Protein AF-A0ABD3MPA1-F1 (afdb_monomer_lite)

Sequence (646 aa):
MKTLAVFLSLVLDAARCLAQDAATEAKEYFVPGYASWLGGLASWDGTPSNYSRYYPITYVVFGQAGQPIVRSIVGEDDDCPIPRRRGGGDGADFGMSDGAQIYVHATGDLVGNNALPYKFPVKVCSITVEVLSAFRTSLDEGDVVLSYAGQTFPVPRVKLDPKRFLLTGDTGLRSKPKDVGLGDCSDSPLPTVYGIPQCPVNFTEADLNVQSKINNHTNPNITGDYQGNDGWFFKDLADDAATREIDLIVYVGDYIYRQGPCPIDNGQGMNCSGINTPWIADAADVPHDVTVNFVPGVFGDNWYGWWADFFWPAMRLLQSAPIIPTRGNHEECGRGGYGYFFFLSPFPLCPYQGADCTAANIDNACDTYNPPYSVAFEHESFLIVDDNDINPLKGGTDSFTFIEGACPAPPPEGEFIVPVQQTRVDEPQAGIDVAYFSGVMSTLEAMSAERDTNFFVTHHPILAIACNDTEIIVEDWTLQQALHSNTLDRVSAIISGHQHWLQVLEFNDDALPAQLVVGHGGTKLIPNWVNQDSLTRIKLEVGQPELNIVATVKRGITMSQFGYGIMERNDGMDYDVTFYGLDETTRKVGVLDFSMTIPKGPRVPYPLDTNDSPSASDLPSGTSANNWKTLQTMLLAFRFVIGLFL

Secondary structure (DSSP, 8-state):
-HHHHHHHHHHHHHHHHHHHTTSSS--SS--TTSHHHHTT---TTS--S-GGGG-SEEEEEE-TTS-EEEEEEEETTSPPPEEEETT--TT-B--GGGTEEEEEE--S--SSSS--S----EEEEEEEEPTTSHHHHHHHHT-EEEEETTEEEEPPP--SS--EEEEE---S----GGGGTT----SSSPPEETTEE-------TTTT--TTTGGGS--TT-------GGG--HHHHHHHHTTS--SEEEE-S------SPPPEETTEE---TTS--S----TTS--TT-------SSSSSSHHHHIIIIIHHHHHHHHHS-EEE---GGGSTTTTHHHHHHHH-SS----SSSSS--HHHHTTSS-SSPPPEEEE-SSEEEEE---TT---GGG-GGG----TT-SPPPPSTT--B--EE---SSTTHHHHHHHHHHHHHHHHHHHGGG-SEEEEE-SS-SS-EEEETTEEEES-HHHHHT--TTTTTTEEEEEE-SSSSEEEEEEGGG-S-EEEEE--SSSPPPP----GGGGGGBEEEESSGGG-EEEEEEEEEEE---EEEEEEE-TTS-EEEEEEEEETTTTEEEEEEEEEEEPPS-SSPPP--TT-PPPTT-S-SSS-TTTHHHHHHHHHHHHHHHTT--

InterPro domains:
  IPR004843 Calcineurin-like, phosphoesterase domain [PF00149] (235-501)
  IPR029052 Metallo-dependent phosphatase-like [G3DSA:3.60.21.10] (164-589)
  IPR029052 Metallo-dependent phosphatase-like [SSF56300] (164-530)

Foldseek 3Di:
DVVVVVVVVVVVVVVVVVVVVVPPPDDDDDDPDPPVVLPDDQPPLNFRSPCQVVPFQWFWFQFQAQWIKTKTKHALPFDDWWKAFAPDDPPRTDDVQQQWDKFKPHFDCLDPPDDPLAHARIIMIITGGDCPGNVLVCLQVQGIWTHGPNDTHGHARAHLDFFKEWFAEQAFFADAALQQPNFPQPDPPADDQLNHRDRPDPDDLVNLPPPVPPPPPDPVGRDDDGADSLQFQLLLQLLVVLVVQGAEYEYFANQFNLQHDAHQDRSHRDPQPPFFDADDDDPVPDDPPDRDTGHGDCGFQYNNRNSVRPCVSNSSNSRHYHYHDEHALCCASSHNVLNCLNPHHSHPQDGPPDDPSHSVVVVPSGDRFDQWGWNDHPAEIEIYGHPNPDQWAPRPPVRFDDDAPLEDDADPPPAFAEADERDHPDPDVLVVLLVVLLVSLVVLQVVLVVHFEYEYRHAWFQADWADGRNTIHGTDLSNQQSHDLCSFQSYLEYRYEPQLWWKWFDWPLPLGHIYTYRNVSTYQHDDGNHDQNNQQRHWYQTHDNVSRRITGTPHMDIGRFHWIKMWGQDPLRKIKIWIWGADSVVSDIDTDPDIDIRGGGSSHDDPPDPDDDPDPPPDPPDDDPVPPVVVVVVVVVVVVVVVVPD

Structure (mmCIF, N/CA/C/O backbone):
data_AF-A0ABD3MPA1-F1
#
_entry.id   AF-A0ABD3MPA1-F1
#
loop_
_atom_site.group_PDB
_atom_site.id
_atom_site.type_symbol
_atom_site.label_atom_id
_atom_site.label_alt_id
_atom_site.label_comp_id
_atom_site.label_asym_id
_atom_site.label_entity_id
_atom_site.label_seq_id
_atom_site.pdbx_PDB_ins_code
_atom_site.Cartn_x
_atom_site.Cartn_y
_atom_site.Cartn_z
_atom_site.occupancy
_atom_site.B_iso_or_equiv
_atom_site.auth_seq_id
_atom_site.auth_comp_id
_atom_site.auth_asym_id
_atom_site.auth_atom_id
_atom_site.pdbx_PDB_model_num
ATOM 1 N N . MET A 1 1 ? 59.744 20.704 -10.030 1.00 48.41 1 MET A N 1
ATOM 2 C CA . MET A 1 1 ? 58.931 21.502 -10.982 1.00 48.41 1 MET A CA 1
ATOM 3 C C . MET A 1 1 ? 58.871 20.910 -12.393 1.00 48.41 1 MET A C 1
ATOM 5 O O . MET A 1 1 ? 57.786 20.907 -12.948 1.00 48.41 1 MET A O 1
ATOM 9 N N . LYS A 1 2 ? 59.946 20.344 -12.973 1.00 41.75 2 LYS A N 1
ATOM 10 C CA . LYS A 1 2 ? 59.876 19.735 -14.325 1.00 41.75 2 LYS A CA 1
ATOM 11 C C . LYS A 1 2 ? 59.109 18.399 -14.414 1.00 41.75 2 LYS A C 1
ATOM 13 O O . LYS A 1 2 ? 58.565 18.102 -15.464 1.00 41.75 2 LYS A O 1
ATOM 18 N N . THR A 1 3 ? 58.985 17.639 -13.326 1.00 43.62 3 THR A N 1
ATOM 19 C CA . THR A 1 3 ? 58.273 16.341 -13.316 1.00 43.62 3 THR A CA 1
ATOM 20 C C . THR A 1 3 ? 56.746 16.474 -13.222 1.00 43.62 3 THR A C 1
ATOM 22 O O . THR A 1 3 ? 56.025 15.611 -13.703 1.00 43.62 3 THR A O 1
ATOM 25 N N . LEU A 1 4 ? 56.241 17.582 -12.663 1.00 39.75 4 LEU A N 1
ATOM 26 C CA . LEU A 1 4 ? 54.800 17.839 -12.520 1.00 39.75 4 LEU A CA 1
ATOM 27 C C . LEU A 1 4 ? 54.164 18.316 -13.841 1.00 39.75 4 LEU A C 1
ATOM 29 O O . LEU A 1 4 ? 53.013 18.011 -14.122 1.00 39.75 4 LEU A O 1
ATOM 33 N N . ALA A 1 5 ? 54.938 19.005 -14.686 1.00 43.97 5 ALA A N 1
ATOM 34 C CA . ALA A 1 5 ? 54.481 19.483 -15.992 1.00 43.97 5 ALA A CA 1
ATOM 35 C C . ALA A 1 5 ? 54.315 18.350 -17.025 1.00 43.97 5 ALA A C 1
ATOM 37 O O . ALA A 1 5 ? 53.423 18.408 -17.864 1.00 43.97 5 ALA A O 1
ATOM 38 N N . VAL A 1 6 ? 55.136 17.297 -16.939 1.00 48.72 6 VAL A N 1
ATOM 39 C CA . VAL A 1 6 ? 55.055 16.135 -17.845 1.00 48.72 6 VAL A CA 1
ATOM 40 C C . VAL A 1 6 ? 53.846 15.256 -17.510 1.00 48.72 6 VAL A C 1
ATOM 42 O O . VAL A 1 6 ? 53.169 14.777 -18.414 1.00 48.72 6 VAL A O 1
ATOM 45 N N . PHE A 1 7 ? 53.516 15.110 -16.222 1.00 43.16 7 PHE A N 1
ATOM 46 C CA . PHE A 1 7 ? 52.344 14.348 -15.780 1.00 43.16 7 PHE A CA 1
ATOM 47 C C . PHE A 1 7 ? 51.026 15.035 -16.168 1.00 43.16 7 PHE A C 1
ATOM 49 O O . PHE A 1 7 ? 50.081 14.373 -16.582 1.00 43.16 7 PHE A O 1
ATOM 56 N N . LEU A 1 8 ? 50.983 16.371 -16.113 1.00 42.22 8 LEU A N 1
ATOM 57 C CA . LEU A 1 8 ? 49.803 17.139 -16.511 1.00 42.22 8 LEU A CA 1
ATOM 58 C C . LEU A 1 8 ? 49.571 17.095 -18.034 1.00 42.22 8 LEU A C 1
ATOM 60 O O . LEU A 1 8 ? 48.429 17.016 -18.472 1.00 42.22 8 LEU A O 1
ATOM 64 N N . SER A 1 9 ? 50.640 17.074 -18.840 1.00 42.03 9 SER A N 1
ATOM 65 C CA . SER A 1 9 ? 50.532 16.986 -20.305 1.00 42.03 9 SER A CA 1
ATOM 66 C C . SER A 1 9 ? 49.998 15.628 -20.778 1.00 42.03 9 SER A C 1
ATOM 68 O O . SER A 1 9 ? 49.179 15.584 -21.688 1.00 42.03 9 SER A O 1
ATOM 70 N N . LEU A 1 10 ? 50.403 14.527 -20.133 1.00 40.00 10 LEU A N 1
ATOM 71 C CA . LEU A 1 10 ? 49.940 13.173 -20.474 1.00 40.00 10 LEU A CA 1
ATOM 72 C C . LEU A 1 10 ? 48.462 12.939 -20.121 1.00 40.00 10 LEU A C 1
ATOM 74 O O . LEU A 1 10 ? 47.759 12.243 -20.848 1.00 40.00 10 LEU A O 1
ATOM 78 N N . VAL A 1 11 ? 47.973 13.550 -19.038 1.00 49.06 11 VAL A N 1
ATOM 79 C CA . VAL A 1 11 ? 46.555 13.474 -18.641 1.00 49.06 11 VAL A CA 1
ATOM 80 C C . VAL A 1 11 ? 45.668 14.299 -19.584 1.00 49.06 11 VAL A C 1
ATOM 82 O O . VAL A 1 11 ? 44.561 13.877 -19.915 1.00 49.06 11 VAL A O 1
ATOM 85 N N . LEU A 1 12 ? 46.164 15.439 -20.075 1.00 42.16 12 LEU A N 1
ATOM 86 C CA . LEU A 1 12 ? 45.443 16.285 -21.032 1.00 42.16 12 LEU A CA 1
ATOM 87 C C . LEU A 1 12 ? 45.367 15.680 -22.443 1.00 42.16 12 LEU A C 1
ATOM 89 O O . LEU A 1 12 ? 44.337 15.834 -23.100 1.00 42.16 12 LEU A O 1
ATOM 93 N N . ASP A 1 13 ? 46.395 14.959 -22.894 1.00 38.19 13 ASP A N 1
ATOM 94 C CA . ASP A 1 13 ? 46.364 14.280 -24.198 1.00 38.19 13 ASP A CA 1
ATOM 95 C C . ASP A 1 13 ? 45.495 13.006 -24.182 1.00 38.19 13 ASP A C 1
ATOM 97 O O . ASP A 1 13 ? 44.795 12.730 -25.158 1.00 38.19 13 ASP A O 1
ATOM 101 N N . ALA A 1 14 ? 45.430 12.283 -23.054 1.00 37.25 14 ALA A N 1
ATOM 102 C CA . ALA A 1 14 ? 44.507 11.154 -22.883 1.00 37.25 14 ALA A CA 1
ATOM 103 C C . ALA A 1 14 ? 43.030 11.600 -22.851 1.00 37.25 14 ALA A C 1
ATOM 105 O O . ALA A 1 14 ? 42.168 10.950 -23.443 1.00 37.25 14 ALA A O 1
ATOM 106 N N . ALA A 1 15 ? 42.740 12.749 -22.229 1.00 37.88 15 ALA A N 1
ATOM 107 C CA . ALA A 1 15 ? 41.400 13.339 -22.216 1.00 37.88 15 ALA A CA 1
ATOM 108 C C . ALA A 1 15 ? 40.960 13.858 -23.599 1.00 37.88 15 ALA A C 1
ATOM 110 O O . ALA A 1 15 ? 39.770 13.853 -23.910 1.00 37.88 15 ALA A O 1
ATOM 111 N N . ARG A 1 16 ? 41.908 14.273 -24.452 1.00 37.62 16 ARG A N 1
ATOM 112 C CA . ARG A 1 16 ? 41.622 14.722 -25.825 1.00 37.62 16 ARG A CA 1
ATOM 113 C C . ARG A 1 16 ? 41.341 13.573 -26.793 1.00 37.62 16 ARG A C 1
ATOM 115 O O . ARG A 1 16 ? 40.483 13.744 -27.653 1.00 37.62 16 ARG A O 1
ATOM 122 N N . CYS A 1 17 ? 41.977 12.411 -26.625 1.00 29.75 17 CYS A N 1
ATOM 123 C CA . CYS A 1 17 ? 41.654 11.225 -27.431 1.00 29.75 17 CYS A CA 1
ATOM 124 C C . CYS A 1 17 ? 40.278 10.635 -27.077 1.00 29.75 17 CYS A C 1
ATOM 126 O O . CYS A 1 17 ? 39.522 10.292 -27.978 1.00 29.75 17 CYS A O 1
ATOM 128 N N . LEU A 1 18 ? 39.894 10.606 -25.793 1.00 35.44 18 LEU A N 1
ATOM 129 C CA . LEU A 1 18 ? 38.573 10.107 -25.370 1.00 35.44 18 LEU A CA 1
ATOM 130 C C . LEU A 1 18 ? 37.401 10.990 -25.835 1.00 35.44 18 LEU A C 1
ATOM 132 O O . LEU A 1 18 ? 36.280 10.509 -25.962 1.00 35.44 18 LEU A O 1
ATOM 136 N N . ALA A 1 19 ? 37.652 12.274 -26.103 1.00 34.12 19 ALA A N 1
ATOM 137 C CA . ALA A 1 19 ? 36.631 13.210 -26.567 1.00 34.12 19 ALA A CA 1
ATOM 138 C C . ALA A 1 19 ? 36.440 13.211 -28.096 1.00 34.12 19 ALA A C 1
ATOM 140 O O . ALA A 1 19 ? 35.401 13.666 -28.569 1.00 34.12 19 ALA A O 1
ATOM 141 N N . GLN A 1 20 ? 37.421 12.732 -28.873 1.00 30.22 20 GLN A N 1
ATOM 142 C CA . GLN A 1 20 ? 37.351 12.750 -30.340 1.00 30.22 20 GLN A CA 1
ATOM 143 C C . GLN A 1 20 ? 36.682 11.507 -30.943 1.00 30.22 20 GLN A C 1
ATOM 145 O O . GLN A 1 20 ? 36.028 11.644 -31.974 1.00 30.22 20 GLN A O 1
ATOM 150 N N . ASP A 1 21 ? 36.725 10.346 -30.281 1.00 29.19 21 ASP A N 1
ATOM 151 C CA . ASP A 1 21 ? 36.051 9.132 -30.781 1.00 29.19 21 ASP A CA 1
ATOM 152 C C . ASP A 1 21 ? 34.528 9.117 -30.530 1.00 29.19 21 ASP A C 1
ATOM 154 O O . ASP A 1 21 ? 33.799 8.381 -31.187 1.00 29.19 21 ASP A O 1
ATOM 158 N N . ALA A 1 22 ? 34.007 9.981 -29.650 1.00 31.86 22 ALA A N 1
ATOM 159 C CA . ALA A 1 22 ? 32.572 10.058 -29.344 1.00 31.86 22 ALA A CA 1
ATOM 160 C C . ALA A 1 22 ? 31.749 10.916 -30.330 1.00 31.86 22 ALA A C 1
ATOM 162 O O . ALA A 1 22 ? 30.534 11.028 -30.178 1.00 31.86 22 ALA A O 1
ATOM 163 N N . ALA A 1 23 ? 32.382 11.561 -31.317 1.00 31.61 23 ALA A N 1
ATOM 164 C CA . ALA A 1 23 ? 31.743 12.629 -32.092 1.00 31.61 23 ALA A CA 1
ATOM 165 C C . ALA A 1 23 ? 31.429 12.302 -33.564 1.00 31.61 23 ALA A C 1
ATOM 167 O O . ALA A 1 23 ? 30.878 13.168 -34.246 1.00 31.61 23 ALA A O 1
ATOM 168 N N . THR A 1 24 ? 31.751 11.109 -34.082 1.00 27.53 24 THR A N 1
ATOM 169 C CA . THR A 1 24 ? 31.823 10.936 -35.551 1.00 27.53 24 THR A CA 1
ATOM 170 C C . THR A 1 24 ? 30.895 9.914 -36.212 1.00 27.53 24 THR A C 1
ATOM 172 O O . THR A 1 24 ? 31.011 9.761 -37.422 1.00 27.53 24 THR A O 1
ATOM 175 N N . GLU A 1 25 ? 29.916 9.306 -35.527 1.00 30.80 25 GLU A N 1
ATOM 176 C CA . GLU A 1 25 ? 28.933 8.410 -36.192 1.00 30.80 25 GLU A CA 1
ATOM 177 C C . GLU A 1 25 ? 27.466 8.551 -35.721 1.00 30.80 25 GLU A C 1
ATOM 179 O O . GLU A 1 25 ? 26.704 7.593 -35.723 1.00 30.80 25 GLU A O 1
ATOM 184 N N . ALA A 1 26 ? 27.013 9.762 -35.386 1.00 27.94 26 ALA A N 1
ATOM 185 C CA . ALA A 1 26 ? 25.580 10.046 -35.210 1.00 27.94 26 ALA A CA 1
ATOM 186 C C . ALA A 1 26 ? 25.154 11.233 -36.083 1.00 27.94 26 ALA A C 1
ATOM 188 O O . ALA A 1 26 ? 24.978 12.361 -35.621 1.00 27.94 26 ALA A O 1
ATOM 189 N N . LYS A 1 27 ? 25.033 10.985 -37.387 1.00 26.34 27 LYS A N 1
ATOM 190 C CA . LYS A 1 27 ? 24.375 11.892 -38.330 1.00 26.34 27 LYS A CA 1
ATOM 191 C C . LYS A 1 27 ? 23.466 11.083 -39.239 1.00 26.34 27 LYS A C 1
ATOM 193 O O . LYS A 1 27 ? 23.940 10.491 -40.195 1.00 26.34 27 LYS A O 1
ATOM 198 N N . GLU A 1 28 ? 22.173 11.097 -38.947 1.00 26.47 28 GLU A N 1
ATOM 199 C CA . GLU A 1 28 ? 21.179 11.834 -39.738 1.00 26.47 28 GLU A CA 1
ATOM 200 C C . GLU A 1 28 ? 19.801 11.693 -39.062 1.00 26.47 28 GLU A C 1
ATOM 202 O O . GLU A 1 28 ? 19.417 10.605 -38.656 1.00 26.47 28 GLU A O 1
ATOM 207 N N . TYR A 1 29 ? 19.097 12.825 -38.915 1.00 27.20 29 TYR A N 1
ATOM 208 C CA . TYR A 1 29 ? 17.819 13.042 -38.202 1.00 27.20 29 TYR A CA 1
ATOM 209 C C . TYR A 1 29 ? 17.845 13.147 -36.665 1.00 27.20 29 TYR A C 1
ATOM 211 O O . TYR A 1 29 ? 17.029 12.544 -35.986 1.00 27.20 29 TYR A O 1
ATOM 219 N N . PHE A 1 30 ? 18.692 14.011 -36.097 1.00 26.55 30 PHE A N 1
ATOM 220 C CA . PHE A 1 30 ? 18.467 14.539 -34.741 1.00 26.55 30 PHE A CA 1
ATOM 221 C C . PHE A 1 30 ? 18.834 16.025 -34.678 1.00 26.55 30 PHE A C 1
ATOM 223 O O . PHE A 1 30 ? 19.896 16.429 -35.153 1.00 26.55 30 PHE A O 1
ATOM 230 N N . VAL A 1 31 ? 17.943 16.850 -34.118 1.00 28.27 31 VAL A N 1
ATOM 231 C CA . VAL A 1 31 ? 18.141 18.299 -33.944 1.00 28.27 31 VAL A CA 1
ATOM 232 C C . VAL A 1 31 ? 19.174 18.526 -32.822 1.00 28.27 31 VAL A C 1
ATOM 234 O O . VAL A 1 31 ? 18.901 18.199 -31.664 1.00 28.27 31 VAL A O 1
ATOM 237 N N . PRO A 1 32 ? 20.374 19.062 -33.116 1.00 27.36 32 PRO A N 1
ATOM 238 C CA . PRO A 1 32 ? 21.472 19.129 -32.159 1.00 27.36 32 PRO A CA 1
ATOM 239 C C . PRO A 1 32 ? 21.333 20.376 -31.277 1.00 27.36 32 PRO A C 1
ATOM 241 O O . PRO A 1 32 ? 21.702 21.480 -31.667 1.00 27.36 32 PRO A O 1
ATOM 244 N N . GLY A 1 33 ? 20.785 20.195 -30.076 1.00 26.25 33 GLY A N 1
ATOM 245 C CA . GLY A 1 33 ? 20.705 21.255 -29.063 1.00 26.25 33 GLY A CA 1
ATOM 246 C C . GLY A 1 33 ? 20.201 20.807 -27.688 1.00 26.25 33 GLY A C 1
ATOM 247 O O . GLY A 1 33 ? 20.551 21.422 -26.688 1.00 26.25 33 GLY A O 1
ATOM 248 N N . TYR A 1 34 ? 19.438 19.712 -27.610 1.00 31.36 34 TYR A N 1
ATOM 249 C CA . TYR A 1 34 ? 18.802 19.272 -26.358 1.00 31.36 34 TYR A CA 1
ATOM 250 C C . TYR A 1 34 ? 19.698 18.408 -25.450 1.00 31.36 34 TYR A C 1
ATOM 252 O O . TYR A 1 34 ? 19.637 18.516 -24.228 1.00 31.36 34 TYR A O 1
ATOM 260 N N . ALA A 1 35 ? 20.573 17.573 -26.018 1.00 29.61 35 ALA A N 1
ATOM 261 C CA . ALA A 1 35 ? 21.328 16.584 -25.239 1.00 29.61 35 ALA A CA 1
ATOM 262 C C . ALA A 1 35 ? 22.505 17.174 -24.433 1.00 29.61 35 ALA A C 1
ATOM 264 O O . ALA A 1 35 ? 22.871 16.638 -23.388 1.00 29.61 35 ALA A O 1
ATOM 265 N N . SER A 1 36 ? 23.093 18.294 -24.867 1.00 30.83 36 SER A N 1
ATOM 266 C CA . SER A 1 36 ? 24.275 18.871 -24.205 1.00 30.83 36 SER A CA 1
ATOM 267 C C . SER A 1 36 ? 23.965 19.620 -22.905 1.00 30.83 36 SER A C 1
ATOM 269 O O . SER A 1 36 ? 24.892 19.926 -22.162 1.00 30.83 36 SER A O 1
ATOM 271 N N . TRP A 1 37 ? 22.693 19.913 -22.615 1.00 31.69 37 TRP A N 1
ATOM 272 C CA . TRP A 1 37 ? 22.294 20.636 -21.400 1.00 31.69 37 TRP A CA 1
ATOM 273 C C . TRP A 1 37 ? 21.848 19.705 -20.256 1.00 31.69 37 TRP A C 1
ATOM 275 O O . TRP A 1 37 ? 21.993 20.052 -19.089 1.00 31.69 37 TRP A O 1
ATOM 285 N N . LEU A 1 38 ? 21.405 18.481 -20.573 1.00 32.72 38 LEU A N 1
ATOM 286 C CA . LEU A 1 38 ? 21.017 17.458 -19.587 1.00 32.72 38 LEU A CA 1
ATOM 287 C C . LEU A 1 38 ? 22.211 16.670 -19.013 1.00 32.72 38 LEU A C 1
ATOM 289 O O . LEU A 1 38 ? 22.109 16.071 -17.948 1.00 32.72 38 LEU A O 1
ATOM 293 N N . GLY A 1 39 ? 23.361 16.668 -19.692 1.00 28.41 39 GLY A N 1
ATOM 294 C CA . GLY A 1 39 ? 24.489 15.785 -19.368 1.00 28.41 39 GLY A CA 1
ATOM 295 C C . GLY A 1 39 ? 25.327 16.140 -18.129 1.00 28.41 39 GLY A C 1
ATOM 296 O O . GLY A 1 39 ? 26.290 15.427 -17.857 1.00 28.41 39 GLY A O 1
ATOM 297 N N . GLY A 1 40 ? 25.019 17.219 -17.398 1.00 31.98 40 GLY A N 1
ATOM 298 C CA . GLY A 1 40 ? 25.929 17.780 -16.384 1.00 31.98 40 GLY A CA 1
ATOM 299 C C . GLY A 1 40 ? 25.380 18.010 -14.973 1.00 31.98 40 GLY A C 1
ATOM 300 O O . GLY A 1 40 ? 26.153 18.431 -14.116 1.00 31.98 40 GLY A O 1
ATOM 301 N N . LEU A 1 41 ? 24.094 17.774 -14.698 1.00 32.78 41 LEU A N 1
ATOM 302 C CA . LEU A 1 41 ? 23.461 18.208 -13.445 1.00 32.78 41 LEU A CA 1
ATOM 303 C C . LEU A 1 41 ? 22.630 17.077 -12.824 1.00 32.78 41 LEU A C 1
ATOM 305 O O . LEU A 1 41 ? 21.749 16.516 -13.478 1.00 32.78 41 LEU A O 1
ATOM 309 N N . ALA A 1 42 ? 22.896 16.762 -11.551 1.00 34.50 42 ALA A N 1
ATOM 310 C CA . ALA A 1 42 ? 21.871 16.195 -10.675 1.00 34.50 42 ALA A CA 1
ATOM 311 C C . ALA A 1 42 ? 20.639 17.115 -10.740 1.00 34.50 42 ALA A C 1
ATOM 313 O O . ALA A 1 42 ? 20.809 18.337 -10.810 1.00 34.50 42 ALA A O 1
ATOM 314 N N . SER A 1 43 ? 19.421 16.567 -10.782 1.00 46.56 43 SER A N 1
ATOM 315 C CA . SER A 1 43 ? 18.234 17.420 -10.709 1.00 46.56 43 SER A CA 1
ATOM 316 C C . SER A 1 43 ? 18.185 18.139 -9.360 1.00 46.56 43 SER A C 1
ATOM 318 O O . SER A 1 43 ? 18.896 17.798 -8.413 1.00 46.56 43 SER A O 1
ATOM 320 N N . TRP A 1 44 ? 17.357 19.177 -9.293 1.00 40.59 44 TRP A N 1
ATOM 321 C CA . TRP A 1 44 ? 17.170 20.063 -8.141 1.00 40.59 44 TRP A CA 1
ATOM 322 C C . TRP A 1 44 ? 16.859 19.347 -6.805 1.00 40.59 44 TRP A C 1
ATOM 324 O O . TRP A 1 44 ? 17.046 19.917 -5.735 1.00 40.59 44 TRP A O 1
ATOM 334 N N . ASP A 1 45 ? 16.440 18.085 -6.860 1.00 47.44 45 ASP A N 1
ATOM 335 C CA . ASP A 1 45 ? 16.100 17.208 -5.736 1.00 47.44 45 ASP A CA 1
ATOM 336 C C . ASP A 1 45 ? 17.123 16.085 -5.476 1.00 47.44 45 ASP A C 1
ATOM 338 O O . ASP A 1 45 ? 16.867 15.179 -4.689 1.00 47.44 45 ASP A O 1
ATOM 342 N N . GLY A 1 46 ? 18.282 16.111 -6.140 1.00 52.38 46 GLY A N 1
ATOM 343 C CA . GLY A 1 46 ? 19.294 15.058 -6.029 1.00 52.38 46 GLY A CA 1
ATOM 344 C C . GLY A 1 46 ? 18.969 13.782 -6.815 1.00 52.38 46 GLY A C 1
ATOM 345 O O . GLY A 1 46 ? 19.765 12.838 -6.795 1.00 52.38 46 GLY A O 1
ATOM 346 N N . THR A 1 47 ? 17.851 13.748 -7.546 1.00 56.12 47 THR A N 1
ATOM 347 C CA . THR A 1 47 ? 17.520 12.655 -8.463 1.00 56.12 47 THR A CA 1
ATOM 348 C C . THR A 1 47 ? 18.465 12.678 -9.687 1.00 56.12 47 THR A C 1
ATOM 350 O O . THR A 1 47 ? 18.867 13.732 -10.192 1.00 56.12 47 THR A O 1
ATOM 353 N N . PRO A 1 48 ? 18.923 11.525 -10.199 1.00 61.69 48 PRO A N 1
ATOM 354 C CA . PRO A 1 48 ? 19.699 11.492 -11.430 1.00 61.69 48 PRO A CA 1
ATOM 355 C C . PRO A 1 48 ? 18.824 11.864 -12.631 1.00 61.69 48 PRO A C 1
ATOM 357 O O . PRO A 1 48 ? 17.837 11.195 -12.917 1.00 61.69 48 PRO A O 1
ATOM 360 N N . SER A 1 49 ? 19.225 12.885 -13.387 1.00 63.66 49 SER A N 1
ATOM 361 C CA . SER A 1 49 ? 18.568 13.272 -14.646 1.00 63.66 49 SER A CA 1
ATOM 362 C C . SER A 1 49 ? 18.800 12.260 -15.778 1.00 63.66 49 SER A C 1
ATOM 364 O O . SER A 1 49 ? 18.004 12.166 -16.710 1.00 63.66 49 SER A O 1
ATOM 366 N N . ASN A 1 50 ? 19.880 11.478 -15.690 1.00 71.44 50 ASN A N 1
ATOM 367 C CA . ASN A 1 50 ? 20.241 10.439 -16.650 1.00 71.44 50 ASN A CA 1
ATOM 368 C C . ASN A 1 50 ? 19.711 9.064 -16.206 1.00 71.44 50 ASN A C 1
ATOM 370 O O . ASN A 1 50 ? 20.484 8.185 -15.812 1.00 71.44 50 ASN A O 1
ATOM 374 N N . TYR A 1 51 ? 18.388 8.898 -16.244 1.00 79.50 51 TYR A N 1
ATOM 375 C CA . TYR A 1 51 ? 17.712 7.649 -15.877 1.00 79.50 51 TYR A CA 1
ATOM 376 C C . TYR A 1 51 ? 18.136 6.451 -16.743 1.00 79.50 51 TYR A C 1
ATOM 378 O O . TYR A 1 51 ? 18.099 5.321 -16.264 1.00 79.50 51 TYR A O 1
ATOM 386 N N . SER A 1 52 ? 18.620 6.662 -17.976 1.00 81.88 52 SER A N 1
ATOM 387 C CA . SER A 1 52 ? 18.980 5.556 -18.877 1.00 81.88 52 SER A CA 1
ATOM 388 C C . SER A 1 52 ? 20.187 4.745 -18.410 1.00 81.88 52 SER A C 1
ATOM 390 O O . SER A 1 52 ? 20.341 3.588 -18.788 1.00 81.88 52 SER A O 1
ATOM 392 N N . ARG A 1 53 ? 21.004 5.296 -17.502 1.00 86.44 53 ARG A N 1
ATOM 393 C CA . ARG A 1 53 ? 22.071 4.546 -16.816 1.00 86.44 53 ARG A CA 1
ATOM 394 C C . ARG A 1 53 ? 21.555 3.457 -15.876 1.00 86.44 53 ARG A C 1
ATOM 396 O O . ARG A 1 53 ? 22.347 2.618 -15.459 1.00 86.44 53 ARG A O 1
ATOM 403 N N . TYR A 1 54 ? 20.277 3.506 -15.513 1.00 89.94 54 TYR A N 1
ATOM 404 C CA . TYR A 1 54 ? 19.638 2.553 -14.608 1.00 89.94 54 TYR A CA 1
ATOM 405 C C . TYR A 1 54 ? 18.800 1.511 -15.351 1.00 89.94 54 TYR A C 1
ATOM 407 O O . TYR A 1 54 ? 18.212 0.650 -14.704 1.00 89.94 54 TYR A O 1
ATOM 415 N N . TYR A 1 55 ? 18.749 1.561 -16.687 1.00 92.06 55 TYR A N 1
ATOM 416 C CA . TYR A 1 55 ? 18.071 0.532 -17.463 1.00 92.06 55 TYR A CA 1
ATOM 417 C C . TYR A 1 55 ? 18.867 -0.783 -17.484 1.00 92.06 55 TYR A C 1
ATOM 419 O O . TYR A 1 55 ? 20.095 -0.756 -17.613 1.00 92.06 55 TYR A O 1
ATOM 427 N N . PRO A 1 56 ? 18.177 -1.934 -17.380 1.00 94.38 56 PRO A N 1
ATOM 428 C CA . PRO A 1 56 ? 16.743 -2.074 -17.156 1.00 94.38 56 PRO A CA 1
ATOM 429 C C . PRO A 1 56 ? 16.384 -1.877 -15.671 1.00 94.38 56 PRO A C 1
ATOM 431 O O . PRO A 1 56 ? 17.020 -2.449 -14.784 1.00 94.38 56 PRO A O 1
ATOM 434 N N . ILE A 1 57 ? 15.304 -1.145 -15.390 1.00 95.12 57 ILE A N 1
ATOM 435 C CA . ILE A 1 57 ? 14.754 -1.046 -14.028 1.00 95.12 57 ILE A CA 1
ATOM 436 C C . ILE A 1 57 ? 13.832 -2.240 -13.819 1.00 95.12 57 ILE A C 1
ATOM 438 O O . ILE A 1 57 ? 12.749 -2.282 -14.396 1.00 95.12 57 ILE A O 1
ATOM 442 N N . THR A 1 58 ? 14.281 -3.218 -13.033 1.00 95.25 58 THR A N 1
ATOM 443 C CA . THR A 1 58 ? 13.605 -4.512 -12.855 1.00 95.25 58 THR A CA 1
ATOM 444 C C . THR A 1 58 ? 12.832 -4.561 -11.540 1.00 95.25 58 THR A C 1
ATOM 446 O O . THR A 1 58 ? 13.377 -4.198 -10.501 1.00 95.25 58 THR A O 1
ATOM 449 N N . TYR A 1 59 ? 11.585 -5.026 -11.586 1.00 97.44 59 TYR A N 1
ATOM 450 C CA . TYR A 1 59 ? 10.691 -5.178 -10.432 1.00 97.44 59 TYR A CA 1
ATOM 451 C C . TYR A 1 59 ? 9.637 -6.257 -10.721 1.00 97.44 59 TYR A C 1
ATOM 453 O O . TYR A 1 59 ? 9.511 -6.724 -11.854 1.00 97.44 59 TYR A O 1
ATOM 461 N N . VAL A 1 60 ? 8.891 -6.697 -9.707 1.00 97.31 60 VAL A N 1
ATOM 462 C CA . VAL A 1 60 ? 7.840 -7.716 -9.871 1.00 97.31 60 VAL A CA 1
ATOM 463 C C . VAL A 1 60 ? 6.547 -7.225 -9.246 1.00 97.31 60 VAL A C 1
ATOM 465 O O . VAL A 1 60 ? 6.536 -6.892 -8.068 1.00 97.31 60 VAL A O 1
ATOM 468 N N . VAL A 1 61 ? 5.466 -7.228 -10.019 1.00 96.06 61 VAL A N 1
ATOM 469 C CA . VAL A 1 61 ? 4.115 -6.861 -9.572 1.00 96.06 61 VAL A CA 1
ATOM 470 C C . VAL A 1 61 ? 3.268 -8.123 -9.448 1.00 96.06 61 VAL A C 1
ATOM 472 O O . VAL A 1 61 ? 3.321 -8.977 -10.331 1.00 96.06 61 VAL A O 1
ATOM 475 N N . PHE A 1 62 ? 2.473 -8.261 -8.391 1.00 95.00 62 PHE A N 1
ATOM 476 C CA . PHE A 1 62 ? 1.431 -9.287 -8.345 1.00 95.00 62 PHE A CA 1
ATOM 477 C C . PHE A 1 62 ? 0.203 -8.850 -9.141 1.00 95.00 62 PHE A C 1
ATOM 479 O O . PHE A 1 62 ? -0.311 -7.753 -8.955 1.00 95.00 62 PHE A O 1
ATOM 486 N N . GLY A 1 63 ? -0.243 -9.715 -10.048 1.00 90.38 63 GLY A N 1
ATOM 487 C CA . GLY A 1 63 ? -1.395 -9.476 -10.902 1.00 90.38 63 GLY A CA 1
ATOM 488 C C . GLY A 1 63 ? -2.728 -9.893 -10.281 1.00 90.38 63 GLY A C 1
ATOM 489 O O . GLY A 1 63 ? -2.775 -10.542 -9.239 1.00 90.38 63 GLY A O 1
ATOM 490 N N . GLN A 1 64 ? -3.815 -9.580 -10.987 1.00 87.69 64 GLN A N 1
ATOM 491 C CA . GLN A 1 64 ? -5.202 -9.787 -10.542 1.00 87.69 64 GLN A CA 1
ATOM 492 C C . GLN A 1 64 ? -5.589 -11.238 -10.181 1.00 87.69 64 GLN A C 1
ATOM 494 O O . GLN A 1 64 ? -6.587 -11.457 -9.508 1.00 87.69 64 GLN A O 1
ATOM 499 N N . ALA A 1 65 ? -4.843 -12.246 -10.638 1.00 85.31 65 ALA A N 1
ATOM 500 C CA . ALA A 1 65 ? -5.077 -13.653 -10.297 1.00 85.31 65 ALA A CA 1
ATOM 501 C C . ALA A 1 65 ? -3.988 -14.204 -9.352 1.00 85.31 65 ALA A C 1
ATOM 503 O O . ALA A 1 65 ? -3.730 -15.407 -9.330 1.00 85.31 65 ALA A O 1
ATOM 504 N N . GLY A 1 66 ? -3.296 -13.325 -8.617 1.00 88.75 66 GLY A N 1
ATOM 505 C CA . GLY A 1 66 ? -2.218 -13.684 -7.693 1.00 88.75 66 GLY A CA 1
ATOM 506 C C . GLY A 1 66 ? -0.924 -14.148 -8.372 1.00 88.75 66 GLY A C 1
ATOM 507 O O . GLY A 1 66 ? -0.015 -14.646 -7.709 1.00 88.75 66 GLY A O 1
ATOM 508 N N . GLN A 1 67 ? -0.811 -14.002 -9.693 1.00 90.19 67 GLN A N 1
ATOM 509 C CA . GLN A 1 67 ? 0.371 -14.385 -10.460 1.00 90.19 67 GLN A CA 1
ATOM 510 C C . GLN A 1 67 ? 1.434 -13.279 -10.448 1.00 90.19 67 GLN A C 1
ATOM 512 O O . GLN A 1 67 ? 1.087 -12.108 -10.608 1.00 90.19 67 GLN A O 1
ATOM 517 N N . PRO A 1 68 ? 2.733 -13.602 -10.328 1.00 93.25 68 PRO A N 1
ATOM 518 C CA . PRO A 1 68 ? 3.768 -12.593 -10.472 1.00 93.25 68 PRO A CA 1
ATOM 519 C C . PRO A 1 68 ? 3.902 -12.149 -11.934 1.00 93.25 68 PRO A C 1
ATOM 521 O O . PRO A 1 68 ? 3.791 -12.943 -12.871 1.00 93.25 68 PRO A O 1
ATOM 524 N N . ILE A 1 69 ? 4.175 -10.864 -12.123 1.00 91.69 69 ILE A N 1
ATOM 525 C CA . ILE A 1 69 ? 4.457 -10.221 -13.402 1.00 91.69 69 ILE A CA 1
ATOM 526 C C . ILE A 1 69 ? 5.842 -9.593 -13.276 1.00 91.69 69 ILE A C 1
ATOM 528 O O . ILE A 1 69 ? 6.017 -8.580 -12.598 1.00 91.69 69 ILE A O 1
ATOM 532 N N . VAL A 1 70 ? 6.844 -10.211 -13.902 1.00 93.94 70 VAL A N 1
ATOM 533 C CA . VAL A 1 70 ? 8.204 -9.657 -13.927 1.00 93.94 70 VAL A CA 1
ATOM 534 C C . VAL A 1 70 ? 8.216 -8.495 -14.907 1.00 93.94 70 VAL A C 1
ATOM 536 O O . VAL A 1 70 ? 7.900 -8.692 -16.077 1.00 93.94 70 VAL A O 1
ATOM 539 N N . ARG A 1 71 ? 8.574 -7.299 -14.443 1.00 92.75 71 ARG A N 1
ATOM 540 C CA . ARG A 1 71 ? 8.621 -6.083 -15.253 1.00 92.75 71 ARG A CA 1
ATOM 541 C C . ARG A 1 71 ? 10.032 -5.537 -15.366 1.00 92.75 71 ARG A C 1
ATOM 543 O O . ARG A 1 71 ? 10.825 -5.603 -14.426 1.00 92.75 71 ARG A O 1
ATOM 550 N N . SER A 1 72 ? 10.318 -4.945 -16.517 1.00 93.44 72 SER A N 1
ATOM 551 C CA . SER A 1 72 ? 11.521 -4.155 -16.740 1.00 93.44 72 SER A CA 1
ATOM 552 C C . SER A 1 72 ? 11.210 -2.897 -17.538 1.00 93.44 72 SER A C 1
ATOM 554 O O . SER A 1 72 ? 10.647 -3.000 -18.629 1.00 93.44 72 SER A O 1
ATOM 556 N N . ILE A 1 73 ? 11.621 -1.733 -17.033 1.00 92.69 73 ILE A N 1
ATOM 557 C CA . ILE A 1 73 ? 11.593 -0.476 -17.792 1.00 92.69 73 ILE A CA 1
ATOM 558 C C . ILE A 1 73 ? 12.924 -0.312 -18.528 1.00 92.69 73 ILE A C 1
ATOM 560 O O . ILE A 1 73 ? 13.986 -0.370 -17.900 1.00 92.69 73 ILE A O 1
ATOM 564 N N . VAL A 1 74 ? 12.855 -0.095 -19.839 1.00 90.38 74 VAL A N 1
ATOM 565 C CA . VAL A 1 74 ? 13.997 0.133 -20.740 1.00 90.38 74 VAL A CA 1
ATOM 566 C C . VAL A 1 74 ? 13.756 1.365 -21.612 1.00 90.38 74 VAL A C 1
ATOM 568 O O . VAL A 1 74 ? 12.668 1.948 -21.583 1.00 90.38 74 VAL A O 1
ATOM 571 N N . GLY A 1 75 ? 14.759 1.784 -22.387 1.00 84.62 75 GLY A N 1
ATOM 572 C CA . GLY A 1 75 ? 14.562 2.835 -23.377 1.00 84.62 75 GLY A CA 1
ATOM 573 C C . GLY A 1 75 ? 13.518 2.431 -24.420 1.00 84.62 75 GLY A C 1
ATOM 574 O O . GLY A 1 75 ? 13.312 1.250 -24.703 1.00 84.62 75 GLY A O 1
ATOM 575 N N . GLU A 1 76 ? 12.837 3.422 -24.985 1.00 79.69 76 GLU A N 1
ATOM 576 C CA . GLU A 1 76 ? 11.782 3.235 -25.991 1.00 79.69 76 GLU A CA 1
ATOM 577 C C . GLU A 1 76 ? 12.236 2.339 -27.162 1.00 79.69 76 GLU A C 1
ATOM 579 O O . GLU A 1 76 ? 11.541 1.383 -27.525 1.00 79.69 76 GLU A O 1
ATOM 584 N N . ASP A 1 77 ? 13.460 2.554 -27.648 1.00 81.00 77 ASP A N 1
ATOM 585 C CA . ASP A 1 77 ? 14.061 1.819 -28.767 1.00 81.00 77 ASP A CA 1
ATOM 586 C C . ASP A 1 77 ? 14.813 0.535 -28.354 1.00 81.00 77 ASP A C 1
ATOM 588 O O . ASP A 1 77 ? 15.229 -0.236 -29.216 1.00 81.00 77 ASP A O 1
ATOM 592 N N . ASP A 1 78 ? 14.985 0.268 -27.055 1.00 84.31 78 ASP A N 1
ATOM 593 C CA . ASP A 1 78 ? 15.837 -0.828 -26.567 1.00 84.31 78 ASP A CA 1
ATOM 594 C C . ASP A 1 78 ? 15.117 -2.184 -26.611 1.00 84.31 78 ASP A C 1
ATOM 596 O O . ASP A 1 78 ? 13.947 -2.274 -26.257 1.00 84.31 78 ASP A O 1
ATOM 600 N N . ASP A 1 79 ? 15.781 -3.281 -26.977 1.00 86.31 79 ASP A N 1
ATOM 601 C CA . ASP A 1 79 ? 15.146 -4.606 -26.932 1.00 86.31 79 ASP A CA 1
ATOM 602 C C . ASP A 1 79 ? 14.729 -5.007 -25.508 1.00 86.31 79 ASP A C 1
ATOM 604 O O . ASP A 1 79 ? 15.406 -4.705 -24.519 1.00 86.31 79 ASP A O 1
ATOM 608 N N . CYS A 1 80 ? 13.616 -5.741 -25.399 1.00 87.56 80 CYS A N 1
ATOM 609 C CA . CYS A 1 80 ? 13.178 -6.255 -24.107 1.00 87.56 80 CYS A CA 1
ATOM 610 C C . CYS A 1 80 ? 14.204 -7.236 -23.517 1.00 87.56 80 CYS A C 1
ATOM 612 O O . CYS A 1 80 ? 14.689 -8.114 -24.238 1.00 87.56 80 CYS A O 1
ATOM 614 N N . PRO A 1 81 ? 14.507 -7.143 -22.208 1.00 91.44 81 PRO A N 1
ATOM 615 C CA . PRO A 1 81 ? 15.423 -8.069 -21.562 1.00 91.44 81 PRO A CA 1
ATOM 616 C C . PRO A 1 81 ? 14.965 -9.529 -21.662 1.00 91.44 81 PRO A C 1
ATOM 618 O O . PRO A 1 81 ? 13.782 -9.838 -21.518 1.00 91.44 81 PRO A O 1
ATOM 621 N N . ILE A 1 82 ? 15.922 -10.439 -21.855 1.00 89.75 82 ILE A N 1
ATOM 622 C CA . ILE A 1 82 ? 15.657 -11.876 -22.005 1.00 89.75 82 ILE A CA 1
ATOM 623 C C . ILE A 1 82 ? 15.774 -12.564 -20.635 1.00 89.75 82 ILE A C 1
ATOM 625 O O . ILE A 1 82 ? 16.830 -12.458 -20.004 1.00 89.75 82 ILE A O 1
ATOM 629 N N . PRO A 1 83 ? 14.750 -13.293 -20.156 1.00 90.62 83 PRO A N 1
ATOM 630 C CA . PRO A 1 83 ? 14.829 -14.042 -18.906 1.00 90.62 83 PRO A CA 1
ATOM 631 C C . PRO A 1 83 ? 15.787 -15.235 -19.024 1.00 90.62 83 PRO A C 1
ATOM 633 O O . PRO A 1 83 ? 15.700 -16.032 -19.958 1.00 90.62 83 PRO A O 1
ATOM 636 N N . ARG A 1 84 ? 16.682 -15.401 -18.043 1.00 89.81 84 ARG A N 1
ATOM 637 C CA . ARG A 1 84 ? 17.674 -16.489 -17.988 1.00 89.81 84 ARG A CA 1
ATOM 638 C C . ARG A 1 84 ? 17.805 -17.080 -16.595 1.00 89.81 84 ARG A C 1
ATOM 640 O O . ARG A 1 84 ? 17.579 -16.394 -15.596 1.00 89.81 84 ARG A O 1
ATOM 647 N N . ARG A 1 85 ? 18.270 -18.329 -16.526 1.00 88.00 85 ARG A N 1
ATOM 648 C CA . ARG A 1 85 ? 18.782 -18.905 -15.274 1.00 88.00 85 ARG A CA 1
ATOM 649 C C . ARG A 1 85 ? 20.133 -18.288 -14.912 1.00 88.00 85 ARG A C 1
ATOM 651 O O . ARG A 1 85 ? 21.036 -18.184 -15.744 1.00 88.00 85 ARG A O 1
ATOM 658 N N . ARG A 1 86 ? 20.293 -17.907 -13.648 1.00 84.81 86 ARG A N 1
ATOM 659 C CA . ARG A 1 86 ? 21.512 -17.324 -13.088 1.00 84.81 86 ARG A CA 1
ATOM 660 C C . ARG A 1 86 ? 22.689 -18.284 -13.266 1.00 84.81 86 ARG A C 1
ATOM 662 O O . ARG A 1 86 ? 22.610 -19.455 -12.917 1.00 84.81 86 ARG A O 1
ATOM 669 N N . GLY A 1 87 ? 23.797 -17.776 -13.809 1.00 77.62 87 GLY A N 1
ATOM 670 C CA . GLY A 1 87 ? 25.010 -18.569 -14.051 1.00 77.62 87 GLY A CA 1
ATOM 671 C C . GLY A 1 87 ? 24.917 -19.558 -15.222 1.00 77.62 87 GLY A C 1
ATOM 672 O O . GLY A 1 87 ? 25.876 -20.290 -15.462 1.00 77.62 87 GLY A O 1
ATOM 673 N N . GLY A 1 88 ? 23.801 -19.581 -15.956 1.00 71.00 88 GLY A N 1
ATOM 674 C CA . GLY A 1 88 ? 23.658 -20.361 -17.181 1.00 71.00 88 GLY A CA 1
ATOM 675 C C . GLY A 1 88 ? 24.384 -19.723 -18.373 1.00 71.00 88 GLY A C 1
ATOM 676 O O . GLY A 1 88 ? 24.477 -18.501 -18.469 1.00 71.00 88 GLY A O 1
ATOM 677 N N . GLY A 1 89 ? 24.916 -20.560 -19.269 1.00 66.94 89 GLY A N 1
ATOM 678 C CA . GLY A 1 89 ? 25.467 -20.130 -20.561 1.00 66.94 89 GLY A CA 1
ATOM 679 C C . GLY A 1 89 ? 24.398 -20.035 -21.655 1.00 66.94 89 GLY A C 1
ATOM 680 O O . GLY A 1 89 ? 23.200 -20.046 -21.370 1.00 66.94 89 GLY A O 1
ATOM 681 N N . ASP A 1 90 ? 24.833 -19.995 -22.915 1.00 57.19 90 ASP A N 1
ATOM 682 C CA . ASP A 1 90 ? 23.937 -20.011 -24.077 1.00 57.19 90 ASP A CA 1
ATOM 683 C C . ASP A 1 90 ? 23.016 -21.251 -24.035 1.00 57.19 90 ASP A C 1
ATOM 685 O O . ASP A 1 90 ? 23.492 -22.386 -23.955 1.00 57.19 90 ASP A O 1
ATOM 689 N N . GLY A 1 91 ? 21.694 -21.034 -24.054 1.00 61.06 91 GLY A N 1
ATOM 690 C CA . GLY A 1 91 ? 20.676 -22.089 -23.912 1.00 61.06 91 GLY A CA 1
ATOM 691 C C . GLY A 1 91 ? 20.047 -22.219 -22.517 1.00 61.06 91 GLY A C 1
ATOM 692 O O . GLY A 1 91 ? 19.236 -23.117 -22.308 1.00 61.06 91 GLY A O 1
ATOM 693 N N . ALA A 1 92 ? 20.389 -21.335 -21.573 1.00 74.38 92 ALA A N 1
ATOM 694 C CA . ALA A 1 92 ? 19.731 -21.214 -20.265 1.00 74.38 92 ALA A CA 1
ATOM 695 C C . ALA A 1 92 ? 18.568 -20.197 -20.244 1.00 74.38 92 ALA A C 1
ATOM 697 O O . ALA A 1 92 ? 18.091 -19.817 -19.167 1.00 74.38 92 ALA A O 1
ATOM 698 N N . ASP A 1 93 ? 18.161 -19.734 -21.425 1.00 79.88 93 ASP A N 1
ATOM 699 C CA . ASP A 1 93 ? 17.091 -18.763 -21.629 1.00 79.88 93 ASP A CA 1
ATOM 700 C C . ASP A 1 93 ? 15.744 -19.439 -21.372 1.00 79.88 93 ASP A C 1
ATOM 702 O O . ASP A 1 93 ? 15.512 -20.566 -21.812 1.00 79.88 93 ASP A O 1
ATOM 706 N N . PHE A 1 94 ? 14.856 -18.750 -20.660 1.00 77.50 94 PHE A N 1
ATOM 707 C CA . PHE A 1 94 ? 13.485 -19.215 -20.495 1.00 77.50 94 PHE A CA 1
ATOM 708 C C . PHE A 1 94 ? 12.684 -18.868 -21.750 1.00 77.50 94 PHE A C 1
ATOM 710 O O . PHE A 1 94 ? 12.625 -17.707 -22.157 1.00 77.50 94 PHE A O 1
ATOM 717 N N . GLY A 1 95 ? 12.073 -19.875 -22.369 1.00 71.00 95 GLY A N 1
ATOM 718 C CA . GLY A 1 95 ? 11.198 -19.709 -23.526 1.00 71.00 95 GLY A CA 1
ATOM 719 C C . GLY A 1 95 ? 9.714 -19.795 -23.168 1.00 71.00 95 GLY A C 1
ATOM 720 O O . GLY A 1 95 ? 9.328 -19.999 -22.017 1.00 71.00 95 GLY A O 1
ATOM 721 N N . MET A 1 96 ? 8.855 -19.731 -24.192 1.00 62.34 96 MET A N 1
ATOM 722 C CA . MET A 1 96 ? 7.400 -19.883 -24.021 1.00 62.34 96 MET A CA 1
ATOM 723 C C . MET A 1 96 ? 7.014 -21.205 -23.340 1.00 62.34 96 MET A C 1
ATOM 725 O O . MET A 1 96 ? 6.074 -21.231 -22.553 1.00 62.34 96 MET A O 1
ATOM 729 N N . SER A 1 97 ? 7.737 -22.295 -23.621 1.00 64.62 97 SER A N 1
ATOM 730 C CA . SER A 1 97 ? 7.508 -23.608 -23.001 1.00 64.62 97 SER A CA 1
ATOM 731 C C . SER A 1 97 ? 7.797 -23.634 -21.502 1.00 64.62 97 SER A C 1
ATOM 733 O O . SER A 1 97 ? 7.312 -24.523 -20.809 1.00 64.62 97 SER A O 1
ATOM 735 N N . ASP A 1 98 ? 8.575 -22.672 -21.004 1.00 63.94 98 ASP A N 1
ATOM 736 C CA . ASP A 1 98 ? 8.911 -22.544 -19.589 1.00 63.94 98 ASP A CA 1
ATOM 737 C C . ASP A 1 98 ? 7.933 -21.636 -18.832 1.00 63.94 98 ASP A C 1
ATOM 739 O O . ASP A 1 98 ? 8.166 -21.356 -17.657 1.00 63.94 98 ASP A O 1
ATOM 743 N N . GLY A 1 99 ? 6.860 -21.171 -19.489 1.00 64.75 99 GLY A N 1
ATOM 744 C CA . GLY A 1 99 ? 5.871 -20.243 -18.929 1.00 64.75 99 GLY A CA 1
ATOM 745 C C . GLY A 1 99 ? 6.333 -18.783 -18.893 1.00 64.75 99 GLY A C 1
ATOM 746 O O . GLY A 1 99 ? 5.710 -17.968 -18.218 1.00 64.75 99 GLY A O 1
ATOM 747 N N . ALA A 1 100 ? 7.422 -18.447 -19.597 1.00 60.88 100 ALA A N 1
ATOM 748 C CA . ALA A 1 100 ? 7.942 -17.088 -19.716 1.00 60.88 100 ALA A CA 1
ATOM 749 C C . ALA A 1 100 ? 7.532 -16.486 -21.069 1.00 60.88 100 ALA A C 1
ATOM 751 O O . ALA A 1 100 ? 8.241 -16.605 -22.070 1.00 60.88 100 ALA A O 1
ATOM 752 N N . GLN A 1 101 ? 6.356 -15.858 -21.116 1.00 69.31 101 GLN A N 1
ATOM 753 C CA . GLN A 1 101 ? 5.901 -15.115 -22.294 1.00 69.31 101 GLN A CA 1
ATOM 754 C C . GLN A 1 101 ? 6.161 -13.624 -22.089 1.00 69.31 101 GLN A C 1
ATOM 756 O O . GLN A 1 101 ? 5.618 -13.024 -21.164 1.00 69.31 101 GLN A O 1
ATOM 761 N N . ILE A 1 102 ? 7.013 -13.044 -22.940 1.00 66.06 102 ILE A N 1
ATOM 762 C CA . ILE A 1 102 ? 7.328 -11.615 -22.899 1.00 66.06 102 ILE A CA 1
ATOM 763 C C . ILE A 1 102 ? 6.240 -10.851 -23.653 1.00 66.06 102 ILE A C 1
ATOM 765 O O . ILE A 1 102 ? 6.084 -10.986 -24.868 1.00 66.06 102 ILE A O 1
ATOM 769 N N . TYR A 1 103 ? 5.526 -10.017 -22.915 1.00 68.12 103 TYR A N 1
ATOM 770 C CA . TYR A 1 103 ? 4.604 -9.016 -23.413 1.00 68.12 103 TYR A CA 1
ATOM 771 C C . TYR A 1 103 ? 5.287 -7.657 -23.383 1.00 68.12 103 TYR A C 1
ATOM 773 O O . TYR A 1 103 ? 5.983 -7.307 -22.432 1.00 68.12 103 TYR A O 1
ATOM 781 N N . VAL A 1 104 ? 5.085 -6.879 -24.437 1.00 57.88 104 VAL A N 1
ATOM 782 C CA . VAL A 1 104 ? 5.611 -5.521 -24.516 1.00 57.88 104 VAL A CA 1
ATOM 783 C C . VAL A 1 104 ? 4.463 -4.556 -24.286 1.00 57.88 104 VAL A C 1
ATOM 785 O O . VAL A 1 104 ? 3.456 -4.616 -24.993 1.00 57.88 104 VAL A O 1
ATOM 788 N N . HIS A 1 105 ? 4.632 -3.658 -23.325 1.00 63.88 105 HIS A N 1
ATOM 789 C CA . HIS A 1 105 ? 3.853 -2.435 -23.220 1.00 63.88 105 HIS A CA 1
ATOM 790 C C . HIS A 1 105 ? 4.711 -1.336 -23.848 1.00 63.88 105 HIS A C 1
ATOM 792 O O . HIS A 1 105 ? 5.645 -0.809 -23.238 1.00 63.88 105 HIS A O 1
ATOM 798 N N . ALA A 1 106 ? 4.480 -1.106 -25.139 1.00 52.72 106 ALA A N 1
ATOM 799 C CA . ALA A 1 106 ? 5.230 -0.120 -25.900 1.00 52.72 106 ALA A CA 1
ATOM 800 C C . ALA A 1 106 ? 4.830 1.297 -25.479 1.00 52.72 106 ALA A C 1
ATOM 802 O O . ALA A 1 106 ? 3.675 1.548 -25.132 1.00 52.72 106 ALA A O 1
ATOM 803 N N . THR A 1 107 ? 5.785 2.216 -25.568 1.00 52.94 107 THR A N 1
ATOM 804 C CA . THR A 1 107 ? 5.527 3.655 -25.546 1.00 52.94 107 THR A CA 1
ATOM 805 C C . THR A 1 107 ? 5.756 4.262 -26.909 1.00 52.94 107 THR A C 1
ATOM 807 O O . THR A 1 107 ? 6.545 3.729 -27.684 1.00 52.94 107 THR A O 1
ATOM 810 N N . GLY A 1 108 ? 5.057 5.368 -27.163 1.00 42.69 108 GLY A N 1
ATOM 811 C CA . GLY A 1 108 ? 5.126 6.120 -28.412 1.00 42.69 108 GLY A CA 1
ATOM 812 C C . GLY A 1 108 ? 3.920 5.845 -29.315 1.00 42.69 108 GLY A C 1
ATOM 813 O O . GLY A 1 108 ? 3.684 4.712 -29.719 1.00 42.69 108 GLY A O 1
ATOM 814 N N . ASP A 1 109 ? 3.139 6.891 -29.604 1.00 38.00 109 ASP A N 1
ATOM 815 C CA . ASP A 1 109 ? 2.127 6.959 -30.676 1.00 38.00 109 ASP A CA 1
ATOM 816 C C . ASP A 1 109 ? 1.114 5.801 -30.784 1.00 38.00 109 ASP A C 1
ATOM 818 O O . ASP A 1 109 ? 0.746 5.362 -31.873 1.00 38.00 109 ASP A O 1
ATOM 822 N N . LEU A 1 110 ? 0.564 5.343 -29.658 1.00 40.66 110 LEU A N 1
ATOM 823 C CA . LEU A 1 110 ? -0.565 4.403 -29.674 1.00 40.66 110 LEU A CA 1
ATOM 824 C C . LEU A 1 110 ? -1.894 5.024 -30.164 1.00 40.66 110 LEU A C 1
ATOM 826 O O . LEU A 1 110 ? -2.876 4.304 -30.349 1.00 40.66 110 LEU A O 1
ATOM 830 N N . VAL A 1 111 ? -1.915 6.331 -30.445 1.00 38.16 111 VAL A N 1
ATOM 831 C CA . VAL A 1 111 ? -3.054 7.036 -31.043 1.00 38.16 111 VAL A CA 1
ATOM 832 C C . VAL A 1 111 ? -2.614 7.663 -32.365 1.00 38.16 111 VAL A C 1
ATOM 834 O O . VAL A 1 111 ? -2.045 8.752 -32.424 1.00 38.16 111 VAL A O 1
ATOM 837 N N . GLY A 1 112 ? -2.878 6.956 -33.464 1.00 34.91 112 GLY A N 1
ATOM 838 C CA . GLY A 1 112 ? -2.885 7.569 -34.786 1.00 34.91 112 GLY A CA 1
ATOM 839 C C . GLY A 1 112 ? -3.983 8.632 -34.823 1.00 34.91 112 GLY A C 1
ATOM 840 O O . GLY A 1 112 ? -5.155 8.284 -34.923 1.00 34.91 112 GLY A O 1
ATOM 841 N N . ASN A 1 113 ? -3.564 9.899 -34.773 1.00 35.75 113 ASN A N 1
ATOM 842 C CA . ASN A 1 113 ? -4.345 11.132 -34.601 1.00 35.75 113 ASN A CA 1
ATOM 843 C C . ASN A 1 113 ? -4.683 11.461 -33.135 1.00 35.75 113 ASN A C 1
ATOM 845 O O . ASN A 1 113 ? -5.686 10.996 -32.613 1.00 35.75 113 ASN A O 1
ATOM 849 N N . ASN A 1 114 ? -3.893 12.373 -32.556 1.00 36.38 114 ASN A N 1
ATOM 850 C CA . ASN A 1 114 ? -4.050 13.036 -31.252 1.00 36.38 114 ASN A CA 1
ATOM 851 C C . ASN A 1 114 ? -3.444 12.299 -30.044 1.00 36.38 114 ASN A C 1
ATOM 853 O O . ASN A 1 114 ? -4.064 11.473 -29.391 1.00 36.38 114 ASN A O 1
ATOM 857 N N . ALA A 1 115 ? -2.192 12.688 -29.780 1.00 37.78 115 ALA A N 1
ATOM 858 C CA . ALA A 1 115 ? -1.432 12.630 -28.536 1.00 37.78 115 ALA A CA 1
ATOM 859 C C . ALA A 1 115 ? -2.196 12.175 -27.278 1.00 37.78 115 ALA A C 1
ATOM 861 O O . ALA A 1 115 ? -3.065 12.889 -26.779 1.00 37.78 115 ALA A O 1
ATOM 862 N N . LEU A 1 116 ? -1.732 11.086 -26.656 1.00 36.53 116 LEU A N 1
ATOM 863 C CA . LEU A 1 116 ? -1.809 11.005 -25.198 1.00 36.53 116 LEU A CA 1
ATOM 864 C C . LEU A 1 116 ? -1.107 12.264 -24.647 1.00 36.53 116 LEU A C 1
ATOM 866 O O . LEU A 1 116 ? 0.030 12.529 -25.052 1.00 36.53 116 LEU A O 1
ATOM 870 N N . PRO A 1 117 ? -1.710 13.046 -23.732 1.00 40.97 117 PRO A N 1
ATOM 871 C CA . PRO A 1 117 ? -1.027 14.204 -23.145 1.00 40.97 117 PRO A CA 1
ATOM 872 C C . PRO A 1 117 ? 0.194 13.792 -22.289 1.00 40.97 117 PRO A C 1
ATOM 874 O O . PRO A 1 117 ? 0.987 14.639 -21.874 1.00 40.97 117 PRO A O 1
ATOM 877 N N . TYR A 1 118 ? 0.373 12.486 -22.061 1.00 53.03 118 TYR A N 1
ATOM 878 C CA . TYR A 1 118 ? 1.383 11.864 -21.213 1.00 53.03 118 TYR A CA 1
ATOM 879 C C . TYR A 1 118 ? 2.530 11.285 -22.051 1.00 53.03 118 TYR A C 1
ATOM 881 O O . TYR A 1 118 ? 2.349 10.345 -22.828 1.00 53.03 118 TYR A O 1
ATOM 889 N N . LYS A 1 119 ? 3.743 11.824 -21.886 1.00 58.91 119 LYS A N 1
ATOM 890 C CA . LYS A 1 119 ? 4.948 11.290 -22.534 1.00 58.91 119 LYS A CA 1
ATOM 891 C C . LYS A 1 119 ? 5.702 10.377 -21.569 1.00 58.91 119 LYS A C 1
ATOM 893 O O . LYS A 1 119 ? 6.418 10.849 -20.684 1.00 58.91 119 LYS A O 1
ATOM 898 N N . PHE A 1 120 ? 5.593 9.071 -21.783 1.00 73.38 120 PHE A N 1
ATOM 899 C CA . PHE A 1 120 ? 6.464 8.066 -21.179 1.00 73.38 120 PHE A CA 1
ATOM 900 C C . PHE A 1 120 ? 7.458 7.605 -22.253 1.00 73.38 120 PHE A C 1
ATOM 902 O O . PHE A 1 120 ? 7.113 6.731 -23.020 1.00 73.38 120 PHE A O 1
ATOM 909 N N . PRO A 1 121 ? 8.656 8.190 -22.414 1.00 73.88 121 PRO A N 1
ATOM 910 C CA . PRO A 1 121 ? 9.606 7.781 -23.458 1.00 73.88 121 PRO A CA 1
ATOM 911 C C . PRO A 1 121 ? 10.379 6.512 -23.047 1.00 73.88 121 PRO A C 1
ATOM 913 O O . PRO A 1 121 ? 11.610 6.479 -23.090 1.00 73.88 121 PRO A O 1
ATOM 916 N N . VAL A 1 122 ? 9.669 5.508 -22.525 1.00 78.31 122 VAL A N 1
ATOM 917 C CA . VAL A 1 122 ? 10.239 4.305 -21.907 1.00 78.31 122 VAL A CA 1
ATOM 918 C C . VAL A 1 122 ? 9.351 3.103 -22.143 1.00 78.31 122 VAL A C 1
ATOM 920 O O . VAL A 1 122 ? 8.160 3.146 -21.889 1.00 78.31 122 VAL A O 1
ATOM 923 N N . LYS A 1 123 ? 9.920 1.972 -22.522 1.00 83.25 123 LYS A N 1
ATOM 924 C CA . LYS A 1 123 ? 9.148 0.752 -22.755 1.00 83.25 123 LYS A CA 1
ATOM 925 C C . LYS A 1 123 ? 9.090 -0.098 -21.490 1.00 83.25 123 LYS A C 1
ATOM 927 O O . LYS A 1 123 ? 10.114 -0.285 -20.832 1.00 83.25 123 LYS A O 1
ATOM 932 N N . VAL A 1 124 ? 7.919 -0.657 -21.175 1.00 85.94 124 VAL A N 1
ATOM 933 C CA . VAL A 1 124 ? 7.762 -1.639 -20.088 1.00 85.94 124 VAL A CA 1
ATOM 934 C C . VAL A 1 124 ? 7.614 -3.023 -20.703 1.00 85.94 124 VAL A C 1
ATOM 936 O O . VAL A 1 124 ? 6.632 -3.327 -21.376 1.00 85.94 124 VAL A O 1
ATOM 939 N N . CYS A 1 125 ? 8.591 -3.886 -20.463 1.00 86.69 125 CYS A N 1
ATOM 940 C CA . CYS A 1 125 ? 8.514 -5.296 -20.830 1.00 86.69 125 CYS A CA 1
ATOM 941 C C . CYS A 1 125 ? 8.000 -6.090 -19.631 1.00 86.69 125 CYS A C 1
ATOM 943 O O . CYS A 1 125 ? 8.531 -5.940 -18.532 1.00 86.69 125 CYS A O 1
ATOM 945 N N . SER A 1 126 ? 6.995 -6.932 -19.845 1.00 86.50 126 SER A N 1
ATOM 946 C CA . SER A 1 126 ? 6.337 -7.729 -18.812 1.00 86.50 126 SER A CA 1
ATOM 947 C C . SER A 1 126 ? 6.417 -9.212 -19.140 1.00 86.50 126 SER A C 1
ATOM 949 O O . SER A 1 126 ? 6.237 -9.614 -20.283 1.00 86.50 126 SER A O 1
ATOM 951 N N . ILE A 1 127 ? 6.611 -10.047 -18.127 1.00 86.19 127 ILE A N 1
ATOM 952 C CA . ILE A 1 127 ? 6.523 -11.502 -18.230 1.00 86.19 127 ILE A CA 1
ATOM 953 C C . ILE A 1 127 ? 5.489 -11.956 -17.215 1.00 86.19 127 ILE A C 1
ATOM 955 O O . ILE A 1 127 ? 5.758 -11.964 -16.012 1.00 86.19 127 ILE A O 1
ATOM 959 N N . THR A 1 128 ? 4.296 -12.306 -17.689 1.00 84.56 128 THR A N 1
ATOM 960 C CA . THR A 1 128 ? 3.272 -12.913 -16.834 1.00 84.56 128 THR A CA 1
ATOM 961 C C . THR A 1 128 ? 3.663 -14.355 -16.569 1.00 84.56 128 THR A C 1
ATOM 963 O O . THR A 1 128 ? 3.831 -15.140 -17.500 1.00 84.56 128 THR A O 1
ATOM 966 N N . VAL A 1 129 ? 3.830 -14.694 -15.296 1.00 84.06 129 VAL A N 1
ATOM 967 C CA . VAL A 1 129 ? 4.361 -15.990 -14.890 1.00 84.06 129 VAL A CA 1
ATOM 968 C C . VAL A 1 129 ? 3.224 -16.954 -14.614 1.00 84.06 129 VAL A C 1
ATOM 970 O O . VAL A 1 129 ? 2.432 -16.755 -13.694 1.00 84.06 129 VAL A O 1
ATOM 973 N N . GLU A 1 130 ? 3.169 -18.042 -15.373 1.00 80.81 130 GLU A N 1
ATOM 974 C CA . GLU A 1 130 ? 2.226 -19.120 -15.087 1.00 80.81 130 GLU A CA 1
ATOM 975 C C . GLU A 1 130 ? 2.553 -19.794 -13.745 1.00 80.81 130 GLU A C 1
ATOM 977 O O . GLU A 1 130 ? 3.708 -20.121 -13.459 1.00 80.81 130 GLU A O 1
ATOM 982 N N . VAL A 1 131 ? 1.523 -20.045 -12.931 1.00 74.38 131 VAL A N 1
ATOM 983 C CA . VAL A 1 131 ? 1.654 -20.567 -11.556 1.00 74.38 131 VAL A CA 1
ATOM 984 C C . VAL A 1 131 ? 2.399 -21.908 -11.497 1.00 74.38 131 VAL A C 1
ATOM 986 O O . VAL A 1 131 ? 3.162 -22.147 -10.566 1.00 74.38 131 VAL A O 1
ATOM 989 N N . LEU A 1 132 ? 2.216 -22.779 -12.493 1.00 77.81 132 LEU A N 1
ATOM 990 C CA . LEU A 1 132 ? 2.817 -24.119 -12.549 1.00 77.81 132 LEU A CA 1
ATOM 991 C C . LEU A 1 132 ? 3.902 -24.212 -13.628 1.00 77.81 132 LEU A C 1
ATOM 993 O O . LEU A 1 132 ? 3.872 -25.102 -14.476 1.00 77.81 132 LEU A O 1
ATOM 997 N N . SER A 1 133 ? 4.848 -23.275 -13.611 1.00 82.12 133 SER A N 1
ATOM 998 C CA . SER A 1 133 ? 5.914 -23.187 -14.608 1.00 82.12 133 SER A CA 1
ATOM 999 C C . SER A 1 133 ? 7.307 -23.368 -14.007 1.00 82.12 133 SER A C 1
ATOM 1001 O O . SER A 1 133 ? 7.550 -23.047 -12.843 1.00 82.12 133 SER A O 1
ATOM 1003 N N . ALA A 1 134 ? 8.256 -23.839 -14.823 1.00 81.50 134 ALA A N 1
ATOM 1004 C CA . ALA A 1 134 ? 9.663 -23.897 -14.425 1.00 81.50 134 ALA A CA 1
ATOM 1005 C C . ALA A 1 134 ? 10.207 -22.497 -14.089 1.00 81.50 134 ALA A C 1
ATOM 1007 O O . ALA A 1 134 ? 11.027 -22.354 -13.183 1.00 81.50 134 ALA A O 1
ATOM 1008 N N . PHE A 1 135 ? 9.706 -21.463 -14.776 1.00 85.44 135 PHE A N 1
ATOM 1009 C CA . PHE A 1 135 ? 10.027 -20.073 -14.474 1.00 85.44 135 PHE A CA 1
ATOM 1010 C C . PHE A 1 135 ? 9.563 -19.661 -13.068 1.00 85.44 135 PHE A C 1
ATOM 1012 O O . PHE A 1 135 ? 10.334 -19.053 -12.325 1.00 85.44 135 PHE A O 1
ATOM 1019 N N . ARG A 1 136 ? 8.350 -20.056 -12.648 1.00 90.81 136 ARG A N 1
ATOM 1020 C CA . ARG A 1 136 ? 7.838 -19.788 -11.292 1.00 90.81 136 ARG A CA 1
ATOM 1021 C C . ARG A 1 136 ? 8.695 -20.427 -10.203 1.00 90.81 136 ARG A C 1
ATOM 1023 O O . ARG A 1 136 ? 8.933 -19.773 -9.186 1.00 90.81 136 ARG A O 1
ATOM 1030 N N . THR A 1 137 ? 9.149 -21.666 -10.405 1.00 90.31 137 THR A N 1
ATOM 1031 C CA . THR A 1 137 ? 10.054 -22.355 -9.470 1.00 90.31 137 THR A CA 1
ATOM 1032 C C . THR A 1 137 ? 11.387 -21.621 -9.361 1.00 90.31 137 THR A C 1
ATOM 1034 O O . THR A 1 137 ? 11.817 -21.303 -8.259 1.00 90.31 137 THR A O 1
ATOM 1037 N N . SER A 1 138 ? 12.000 -21.239 -10.484 1.00 90.50 138 SER A N 1
ATOM 1038 C CA . SER A 1 138 ? 13.267 -20.499 -10.445 1.00 90.50 138 SER A CA 1
ATOM 1039 C C . SER A 1 138 ? 13.137 -19.094 -9.841 1.00 90.50 138 SER A C 1
ATOM 1041 O O . SER A 1 138 ? 14.092 -18.603 -9.238 1.00 90.50 138 SER A O 1
ATOM 1043 N N . LEU A 1 139 ? 11.973 -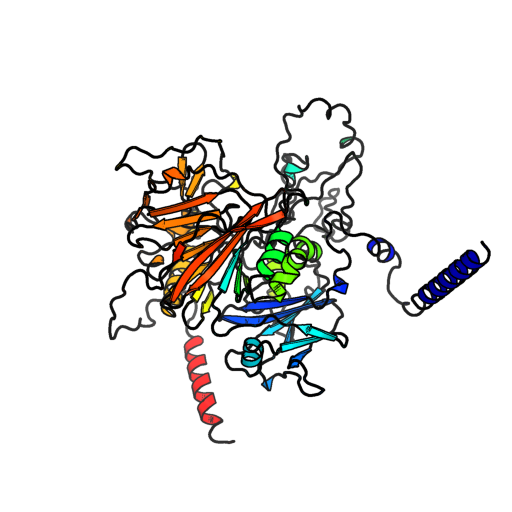18.437 -9.946 1.00 92.81 139 LEU A N 1
ATOM 1044 C CA . LEU A 1 139 ? 11.704 -17.186 -9.220 1.00 92.81 139 LEU A CA 1
ATOM 1045 C C . LEU A 1 139 ? 11.647 -17.394 -7.702 1.00 92.81 139 LEU A C 1
ATOM 1047 O O . LEU A 1 139 ? 12.123 -16.534 -6.962 1.00 92.81 139 LEU A O 1
ATOM 1051 N N . ASP A 1 140 ? 11.093 -18.519 -7.242 1.00 94.81 140 ASP A N 1
ATOM 1052 C CA . ASP A 1 140 ? 11.099 -18.899 -5.824 1.00 94.81 140 ASP A CA 1
ATOM 1053 C C . ASP A 1 140 ? 12.499 -19.262 -5.329 1.00 94.81 140 ASP A C 1
ATOM 1055 O O . ASP A 1 140 ? 12.833 -18.965 -4.191 1.00 94.81 140 ASP A O 1
ATOM 1059 N N . GLU A 1 141 ? 13.355 -19.837 -6.169 1.00 93.12 141 GLU A N 1
ATOM 1060 C CA . GLU A 1 141 ? 14.748 -20.149 -5.817 1.00 93.12 141 GLU A CA 1
ATOM 1061 C C . GLU A 1 141 ? 15.650 -18.898 -5.830 1.00 93.12 141 GLU A C 1
ATOM 1063 O O . GLU A 1 141 ? 16.695 -18.871 -5.180 1.00 93.12 141 GLU A O 1
ATOM 1068 N N . GLY A 1 142 ? 15.221 -17.821 -6.503 1.00 92.56 142 GLY A N 1
ATOM 1069 C CA . GLY A 1 142 ? 16.023 -16.609 -6.704 1.00 92.56 142 GLY A CA 1
ATOM 1070 C C . GLY A 1 142 ? 17.047 -16.743 -7.838 1.00 92.56 142 GLY A C 1
ATOM 1071 O O . GLY A 1 142 ? 18.031 -16.000 -7.879 1.00 92.56 142 GLY A O 1
ATOM 1072 N N . ASP A 1 143 ? 16.801 -17.671 -8.762 1.00 92.00 143 ASP A N 1
ATOM 1073 C CA . ASP A 1 143 ? 17.705 -18.068 -9.842 1.00 92.00 143 ASP A CA 1
ATOM 1074 C C . ASP A 1 143 ? 17.390 -17.389 -11.178 1.00 92.00 143 ASP A C 1
ATOM 1076 O O . ASP A 1 143 ? 17.989 -17.721 -12.198 1.00 92.00 143 ASP A O 1
ATOM 1080 N N . VAL A 1 144 ? 16.481 -16.415 -11.207 1.00 92.25 144 VAL A N 1
ATOM 1081 C CA . VAL A 1 144 ? 16.164 -15.661 -12.426 1.00 92.25 144 VAL A CA 1
ATOM 1082 C C . VAL A 1 144 ? 16.997 -14.384 -12.513 1.00 92.25 144 VAL A C 1
ATOM 1084 O O . VAL A 1 144 ? 17.153 -13.630 -11.548 1.00 92.25 144 VAL A O 1
ATOM 1087 N N . VAL A 1 145 ? 17.531 -14.136 -13.706 1.00 93.75 145 VAL A N 1
ATOM 1088 C CA . VAL A 1 145 ? 18.133 -12.862 -14.109 1.00 93.75 145 VAL A CA 1
ATOM 1089 C C . VAL A 1 145 ? 17.560 -12.428 -15.455 1.00 93.75 145 VAL A C 1
ATOM 1091 O O . VAL A 1 145 ? 17.126 -13.261 -16.248 1.00 93.75 145 VAL A O 1
ATOM 1094 N N . LEU A 1 146 ? 17.588 -11.129 -15.734 1.00 92.94 146 LEU A N 1
ATOM 1095 C CA . LEU A 1 146 ? 17.286 -10.577 -17.051 1.00 92.94 146 LEU A CA 1
ATOM 1096 C C . LEU A 1 146 ? 18.587 -10.231 -17.771 1.00 92.94 146 LEU A C 1
ATOM 1098 O O . LEU A 1 146 ? 19.433 -9.526 -17.221 1.00 92.94 146 LEU A O 1
ATOM 1102 N N . SER A 1 147 ? 18.767 -10.723 -18.994 1.00 92.19 147 SER A N 1
ATOM 1103 C CA . SER A 1 147 ? 19.885 -10.336 -19.847 1.00 92.19 147 SER A CA 1
ATOM 1104 C C . SER A 1 147 ? 19.517 -9.128 -20.693 1.00 92.19 147 SER A C 1
ATOM 1106 O O . SER A 1 147 ? 18.524 -9.154 -21.415 1.00 92.19 147 SER A O 1
ATOM 1108 N N . TYR A 1 148 ? 20.328 -8.079 -20.604 1.00 92.50 148 TYR A N 1
ATOM 1109 C CA . TYR A 1 148 ? 20.111 -6.816 -21.297 1.00 92.50 148 TYR A CA 1
ATOM 1110 C C . TYR A 1 148 ? 21.451 -6.161 -21.628 1.00 92.50 148 TYR A C 1
ATOM 1112 O O . TYR A 1 148 ? 22.336 -6.107 -20.774 1.00 92.50 148 TYR A O 1
ATOM 1120 N N . ALA A 1 149 ? 21.624 -5.706 -22.873 1.00 89.62 149 ALA A N 1
ATOM 1121 C CA . ALA A 1 149 ? 22.851 -5.062 -23.360 1.00 89.62 149 ALA A CA 1
ATOM 1122 C C . ALA A 1 149 ? 24.159 -5.816 -22.998 1.00 89.62 149 ALA A C 1
ATOM 1124 O O . ALA A 1 149 ? 25.175 -5.215 -22.647 1.00 89.62 149 ALA A O 1
ATOM 1125 N N . GLY A 1 150 ? 24.132 -7.156 -23.045 1.00 87.69 150 GLY A N 1
ATOM 1126 C CA . GLY A 1 150 ? 25.283 -8.012 -22.717 1.00 87.69 150 GLY A CA 1
ATOM 1127 C C . GLY A 1 150 ? 25.593 -8.157 -21.220 1.00 87.69 150 GLY A C 1
ATOM 1128 O O . GLY A 1 150 ? 26.598 -8.770 -20.866 1.00 87.69 150 GLY A O 1
ATOM 1129 N N . GLN A 1 151 ? 24.743 -7.623 -20.343 1.00 90.88 151 GLN A N 1
ATOM 1130 C CA . GLN A 1 151 ? 24.836 -7.746 -18.888 1.00 90.88 151 GLN A CA 1
ATOM 1131 C C . GLN A 1 151 ? 23.653 -8.548 -18.331 1.00 90.88 151 GLN A C 1
ATOM 1133 O O . GLN A 1 151 ? 22.681 -8.821 -19.040 1.00 90.88 151 GLN A O 1
ATOM 1138 N N . THR A 1 152 ? 23.745 -8.956 -17.064 1.00 91.81 152 THR A N 1
ATOM 1139 C CA . THR A 1 152 ? 22.677 -9.668 -16.347 1.00 91.81 152 THR A CA 1
ATOM 1140 C C . THR A 1 152 ? 22.232 -8.875 -15.129 1.00 91.81 152 THR A C 1
ATOM 1142 O O . THR A 1 152 ? 23.068 -8.498 -14.307 1.00 91.81 152 THR A O 1
ATOM 1145 N N . PHE A 1 153 ? 20.924 -8.701 -14.982 1.00 93.19 153 PHE A N 1
ATOM 1146 C CA . PHE A 1 153 ? 20.291 -7.944 -13.909 1.00 93.19 153 PHE A CA 1
ATOM 1147 C C . PHE A 1 153 ? 19.455 -8.880 -13.030 1.00 93.19 153 PHE A C 1
ATOM 1149 O O . PHE A 1 153 ? 18.781 -9.766 -13.561 1.00 93.19 153 PHE A O 1
ATOM 1156 N N . PRO A 1 154 ? 19.512 -8.748 -11.695 1.00 92.62 154 PRO A N 1
ATOM 1157 C CA . PRO A 1 154 ? 18.740 -9.603 -10.804 1.00 92.62 154 PRO A CA 1
ATOM 1158 C C . PRO A 1 154 ? 17.241 -9.307 -10.919 1.00 92.62 154 PRO A C 1
ATOM 1160 O O . PRO A 1 154 ? 16.837 -8.152 -11.034 1.00 92.62 154 PRO A O 1
ATOM 1163 N N . VAL A 1 155 ? 16.425 -10.358 -10.834 1.00 95.25 155 VAL A N 1
ATOM 1164 C CA . VAL A 1 155 ? 14.981 -10.244 -10.600 1.00 95.25 155 VAL A CA 1
ATOM 1165 C C . VAL A 1 155 ? 14.718 -10.481 -9.108 1.00 95.25 155 VAL A C 1
ATOM 1167 O O . VAL A 1 155 ? 15.322 -11.405 -8.549 1.00 95.25 155 VAL A O 1
ATOM 1170 N N . PRO A 1 156 ? 13.846 -9.689 -8.455 1.00 95.44 156 PRO A N 1
ATOM 1171 C CA . PRO A 1 156 ? 13.397 -9.967 -7.094 1.00 95.44 156 PRO A CA 1
ATOM 1172 C C . PRO A 1 156 ? 12.910 -11.409 -6.946 1.00 95.44 156 PRO A C 1
ATOM 1174 O O . PRO A 1 156 ? 12.158 -11.920 -7.779 1.00 95.44 156 PRO A O 1
ATOM 1177 N N . ARG A 1 157 ? 13.340 -12.073 -5.872 1.00 95.50 157 ARG A N 1
ATOM 1178 C CA . ARG A 1 157 ? 12.877 -13.422 -5.542 1.00 95.50 157 ARG A CA 1
ATOM 1179 C C . ARG A 1 157 ? 11.385 -13.367 -5.209 1.00 95.50 157 ARG A C 1
ATOM 1181 O O . ARG A 1 157 ? 10.971 -12.532 -4.414 1.00 95.50 157 ARG A O 1
ATOM 1188 N N . VAL A 1 158 ? 10.593 -14.283 -5.760 1.00 96.38 158 VAL A N 1
ATOM 1189 C CA . VAL A 1 158 ? 9.151 -14.369 -5.478 1.00 96.38 158 VAL A CA 1
ATOM 1190 C C . VAL A 1 158 ? 8.881 -15.634 -4.682 1.00 96.38 158 VAL A C 1
ATOM 1192 O O . VAL A 1 158 ? 8.725 -16.712 -5.260 1.00 96.38 158 VAL A O 1
ATOM 1195 N N . LYS A 1 159 ? 8.832 -15.523 -3.354 1.00 95.81 159 LYS A N 1
ATOM 1196 C CA . LYS A 1 159 ? 8.623 -16.692 -2.494 1.00 95.81 159 LYS A CA 1
ATOM 1197 C C . LYS A 1 159 ? 7.245 -17.322 -2.720 1.00 95.81 159 LYS A C 1
ATOM 1199 O O . LYS A 1 159 ? 6.271 -16.617 -2.969 1.00 95.81 159 LYS A O 1
ATOM 1204 N N . LEU A 1 160 ? 7.161 -18.650 -2.697 1.00 92.75 160 LEU A N 1
ATOM 1205 C CA . LEU A 1 160 ? 5.879 -19.374 -2.660 1.00 92.75 160 LEU A CA 1
ATOM 1206 C C . LEU A 1 160 ? 5.207 -19.265 -1.285 1.00 92.75 160 LEU A C 1
ATOM 1208 O O . LEU A 1 160 ? 3.985 -19.183 -1.209 1.00 92.75 160 LEU A O 1
ATOM 1212 N N . ASP A 1 161 ? 6.024 -19.217 -0.233 1.00 94.88 161 ASP A N 1
ATOM 1213 C CA . ASP A 1 161 ? 5.617 -19.060 1.164 1.00 94.88 161 ASP A CA 1
ATOM 1214 C C . ASP A 1 161 ? 6.304 -17.814 1.764 1.00 94.88 161 ASP A C 1
ATOM 1216 O O . ASP A 1 161 ? 7.291 -17.936 2.499 1.00 94.88 161 ASP A O 1
ATOM 1220 N N . PRO A 1 162 ? 5.889 -16.589 1.379 1.00 97.00 162 PRO A N 1
ATOM 1221 C CA . PRO A 1 162 ? 6.422 -15.367 1.977 1.00 97.00 162 PRO A CA 1
ATOM 1222 C C . PRO A 1 162 ? 6.040 -15.306 3.458 1.00 97.00 162 PRO A C 1
ATOM 1224 O O . PRO A 1 162 ? 4.951 -15.735 3.832 1.00 97.00 162 PRO A O 1
ATOM 1227 N N . LYS A 1 163 ? 6.926 -14.786 4.310 1.00 97.56 163 LYS A N 1
ATOM 1228 C CA . LYS A 1 163 ? 6.683 -14.646 5.758 1.00 97.56 163 LYS A CA 1
ATOM 1229 C C . LYS A 1 163 ? 6.751 -13.212 6.245 1.00 97.56 163 LYS A C 1
ATOM 1231 O O . LYS A 1 163 ? 6.168 -12.921 7.281 1.00 97.56 163 LYS A O 1
ATOM 1236 N N . ARG A 1 164 ? 7.465 -12.340 5.532 1.00 98.50 164 ARG A N 1
ATOM 1237 C CA . ARG A 1 164 ? 7.779 -10.982 5.984 1.00 98.50 164 ARG A CA 1
ATOM 1238 C C . ARG A 1 164 ? 7.274 -9.940 4.990 1.00 98.50 164 ARG A C 1
ATOM 1240 O O . ARG A 1 164 ? 7.799 -9.818 3.883 1.00 98.50 164 ARG A O 1
ATOM 1247 N N . PHE A 1 165 ? 6.261 -9.191 5.402 1.00 98.75 165 PHE A N 1
ATOM 1248 C CA . PHE A 1 165 ? 5.497 -8.256 4.583 1.00 98.75 165 PHE A CA 1
ATOM 1249 C C . PHE A 1 165 ? 5.817 -6.816 4.991 1.00 98.75 165 PHE A C 1
ATOM 1251 O O . PHE A 1 165 ? 5.625 -6.444 6.148 1.00 98.75 165 PHE A O 1
ATOM 1258 N N . LEU A 1 166 ? 6.300 -5.996 4.059 1.00 98.88 166 LEU A N 1
ATOM 1259 C CA . LEU A 1 166 ? 6.424 -4.552 4.266 1.00 98.88 166 LEU A CA 1
ATOM 1260 C C . LEU A 1 166 ? 5.063 -3.892 4.035 1.00 98.88 166 LEU A C 1
ATOM 1262 O O . LEU A 1 166 ? 4.436 -4.160 3.016 1.00 98.88 166 LEU A O 1
ATOM 1266 N N . LEU A 1 167 ? 4.647 -3.009 4.939 1.00 98.81 167 LEU A N 1
ATOM 1267 C CA . LEU A 1 167 ? 3.422 -2.216 4.846 1.00 98.81 167 LEU A CA 1
ATOM 1268 C C . LEU A 1 167 ? 3.801 -0.734 4.725 1.00 98.81 167 LEU A C 1
ATOM 1270 O O . LEU A 1 167 ? 4.414 -0.182 5.646 1.00 98.81 167 LEU A O 1
ATOM 1274 N N . THR A 1 168 ? 3.486 -0.099 3.598 1.00 98.56 168 THR A N 1
ATOM 1275 C CA . THR A 1 168 ? 3.835 1.309 3.334 1.00 98.56 168 THR A CA 1
ATOM 1276 C C . THR A 1 168 ? 2.971 1.896 2.216 1.00 98.56 168 THR A C 1
ATOM 1278 O O . THR A 1 168 ? 2.376 1.147 1.450 1.00 98.56 168 THR A O 1
ATOM 1281 N N . GLY A 1 169 ? 2.906 3.217 2.098 1.00 97.44 169 GLY A N 1
ATOM 1282 C CA . GLY A 1 169 ? 2.217 3.938 1.027 1.00 97.44 169 GLY A CA 1
ATOM 1283 C C . GLY A 1 169 ? 2.369 5.441 1.218 1.00 97.44 169 GLY A C 1
ATOM 1284 O O . GLY A 1 169 ? 3.135 5.864 2.090 1.00 97.44 169 GLY A O 1
ATOM 1285 N N . ASP A 1 170 ? 1.676 6.228 0.394 1.00 96.62 170 ASP A N 1
ATOM 1286 C CA . ASP A 1 170 ? 1.618 7.687 0.517 1.00 96.62 170 ASP A CA 1
ATOM 1287 C C . ASP A 1 170 ? 3.024 8.307 0.502 1.00 96.62 170 ASP A C 1
ATOM 1289 O O . ASP A 1 170 ? 3.509 8.893 1.475 1.00 96.62 170 ASP A O 1
ATOM 1293 N N . THR A 1 171 ? 3.761 8.100 -0.591 1.00 94.06 171 THR A N 1
ATOM 1294 C CA . THR A 1 171 ? 5.205 8.381 -0.594 1.00 94.06 171 THR A CA 1
ATOM 1295 C C . THR A 1 171 ? 5.633 9.520 -1.489 1.00 94.06 171 THR A C 1
ATOM 1297 O O . THR A 1 171 ? 6.753 9.998 -1.317 1.00 94.06 171 THR A O 1
ATOM 1300 N N . GLY A 1 172 ? 4.820 9.941 -2.457 1.00 84.56 172 GLY A N 1
ATOM 1301 C CA . GLY A 1 172 ? 5.239 10.978 -3.400 1.00 84.56 172 GLY A CA 1
ATOM 1302 C C . GLY A 1 172 ? 5.479 12.331 -2.723 1.00 84.56 172 GLY A C 1
ATOM 1303 O O . GLY A 1 172 ? 5.006 12.607 -1.620 1.00 84.56 172 GLY A O 1
ATOM 1304 N N . LEU A 1 173 ? 6.227 13.207 -3.393 1.00 78.38 173 LEU A N 1
ATOM 1305 C CA . LEU A 1 173 ? 6.552 14.531 -2.866 1.00 78.38 173 LEU A CA 1
ATOM 1306 C C . LEU A 1 173 ? 5.358 15.492 -2.995 1.00 78.38 173 LEU A C 1
ATOM 1308 O O . LEU A 1 173 ? 4.988 15.890 -4.105 1.00 78.38 173 LEU A O 1
ATOM 1312 N N . ARG A 1 174 ? 4.781 15.934 -1.868 1.00 72.25 174 ARG A N 1
ATOM 1313 C CA . ARG A 1 174 ? 3.641 16.872 -1.871 1.00 72.25 174 ARG A CA 1
ATOM 1314 C C . ARG A 1 174 ? 4.041 18.282 -2.304 1.00 72.25 174 ARG A C 1
ATOM 1316 O O . ARG A 1 174 ? 4.656 19.034 -1.550 1.00 72.25 174 ARG A O 1
ATOM 1323 N N . SER A 1 175 ? 3.572 18.669 -3.490 1.00 58.03 175 SER A N 1
ATOM 1324 C CA . SER A 1 175 ? 3.640 20.033 -4.026 1.00 58.03 175 SER A CA 1
ATOM 1325 C C . SER A 1 175 ? 2.241 20.500 -4.453 1.00 58.03 175 SER A C 1
ATOM 1327 O O . SER A 1 175 ? 1.689 19.945 -5.405 1.00 58.03 175 SER A O 1
ATOM 1329 N N . LYS A 1 176 ? 1.641 21.498 -3.774 1.00 49.38 176 LYS A N 1
ATOM 1330 C CA . LYS A 1 176 ? 0.359 22.100 -4.208 1.00 49.38 176 LYS A CA 1
ATOM 1331 C C . LYS A 1 176 ? 0.560 23.535 -4.757 1.00 49.38 176 LYS A C 1
ATOM 1333 O O . LYS A 1 176 ? 1.291 24.319 -4.153 1.00 49.38 176 LYS A O 1
ATOM 1338 N N . PRO A 1 177 ? -0.134 23.922 -5.854 1.00 41.78 177 PRO A N 1
ATOM 1339 C CA . PRO A 1 177 ? -0.043 25.254 -6.480 1.00 41.78 177 PRO A CA 1
ATOM 1340 C C . PRO A 1 177 ? -0.277 26.441 -5.528 1.00 41.78 177 PRO A C 1
ATOM 1342 O O . PRO A 1 177 ? 0.465 27.423 -5.548 1.00 41.78 177 PRO A O 1
ATOM 1345 N N . LYS A 1 178 ? -1.306 26.349 -4.676 1.00 41.44 178 LYS A N 1
ATOM 1346 C CA . LYS A 1 178 ? -1.691 27.408 -3.726 1.00 41.44 178 LYS A CA 1
ATOM 1347 C C . LYS A 1 178 ? -0.591 27.712 -2.691 1.00 41.44 178 LYS A C 1
ATOM 1349 O O . LYS A 1 178 ? -0.508 28.829 -2.186 1.00 41.44 178 LYS A O 1
ATOM 1354 N N . ASP A 1 179 ? 0.304 26.748 -2.461 1.00 43.41 179 ASP A N 1
ATOM 1355 C CA . ASP A 1 179 ? 1.352 26.782 -1.436 1.00 43.41 179 ASP A CA 1
ATOM 1356 C C . ASP A 1 179 ? 2.662 27.421 -1.930 1.00 43.41 179 ASP A C 1
ATOM 1358 O O . ASP A 1 179 ? 3.521 27.774 -1.124 1.00 43.41 179 ASP A O 1
ATOM 1362 N N . VAL A 1 180 ? 2.808 27.617 -3.247 1.00 39.16 180 VAL A N 1
ATOM 1363 C CA . VAL A 1 180 ? 3.950 28.310 -3.878 1.00 39.16 180 VAL A CA 1
ATOM 1364 C C . VAL A 1 180 ? 3.599 29.737 -4.318 1.00 39.16 180 VAL A C 1
ATOM 1366 O O . VAL A 1 180 ? 4.258 30.324 -5.172 1.00 39.16 180 VAL A O 1
ATOM 1369 N N . GLY A 1 181 ? 2.562 30.324 -3.709 1.00 37.97 181 GLY A N 1
ATOM 1370 C CA . GLY A 1 181 ? 2.220 31.738 -3.881 1.00 37.97 181 GLY A CA 1
ATOM 1371 C C . GLY A 1 181 ? 1.352 32.061 -5.096 1.00 37.97 181 GLY A C 1
ATOM 1372 O O . GLY A 1 181 ? 1.236 33.233 -5.448 1.00 37.97 181 GLY A O 1
ATOM 1373 N N . LEU A 1 182 ? 0.724 31.056 -5.716 1.00 39.81 182 LEU A N 1
ATOM 1374 C CA . LEU A 1 182 ? -0.160 31.246 -6.876 1.00 39.81 182 LEU A CA 1
ATOM 1375 C C . LEU A 1 182 ? -1.589 31.682 -6.492 1.00 39.81 182 LEU A C 1
ATOM 1377 O O . LEU A 1 182 ? -2.342 32.098 -7.367 1.00 39.81 182 LEU A O 1
ATOM 1381 N N . GLY A 1 183 ? -1.930 31.660 -5.195 1.00 40.19 183 GLY A N 1
ATOM 1382 C CA . GLY A 1 183 ? -3.236 32.074 -4.663 1.00 40.19 183 GLY A CA 1
ATOM 1383 C C . GLY A 1 183 ? -4.400 31.158 -5.071 1.00 40.19 183 GLY A C 1
ATOM 1384 O O . GLY A 1 183 ? -4.213 30.186 -5.799 1.00 40.19 183 GLY A O 1
ATOM 1385 N N . ASP A 1 184 ? -5.609 31.477 -4.595 1.00 41.88 184 ASP A N 1
ATOM 1386 C CA . ASP A 1 184 ? -6.847 30.948 -5.177 1.00 41.88 184 ASP A CA 1
ATOM 1387 C C . ASP A 1 184 ? -7.104 31.677 -6.497 1.00 41.88 184 ASP A C 1
ATOM 1389 O O . ASP A 1 184 ? -7.286 32.900 -6.541 1.00 41.88 184 ASP A O 1
ATOM 1393 N N . CYS A 1 185 ? -7.118 30.926 -7.590 1.00 46.34 185 CYS A N 1
ATOM 1394 C CA . CYS A 1 185 ? -7.443 31.468 -8.895 1.00 46.34 185 CYS A CA 1
ATOM 1395 C C . CYS A 1 185 ? -8.949 31.793 -8.906 1.00 46.34 185 CYS A C 1
ATOM 1397 O O . CYS A 1 185 ? -9.795 30.905 -8.919 1.00 46.34 185 CYS A O 1
ATOM 1399 N N . SER A 1 186 ? -9.306 33.072 -8.829 1.00 42.53 186 SER A N 1
ATOM 1400 C CA . SER A 1 186 ? -10.705 33.505 -8.667 1.00 42.53 186 SER A CA 1
ATOM 1401 C C . SER A 1 186 ? -11.462 33.689 -9.989 1.00 42.53 186 SER A C 1
ATOM 1403 O O . SER A 1 186 ? -12.673 33.910 -9.971 1.00 42.53 186 SER A O 1
ATOM 1405 N N . ASP A 1 187 ? -10.784 33.548 -11.130 1.00 44.81 187 ASP A N 1
ATOM 1406 C CA . ASP A 1 187 ? -11.382 33.739 -12.450 1.00 44.81 187 ASP A CA 1
ATOM 1407 C C . ASP A 1 187 ? -11.897 32.414 -13.023 1.00 44.81 187 ASP A C 1
ATOM 1409 O O . ASP A 1 187 ? -11.133 31.540 -13.420 1.00 44.81 187 ASP A O 1
ATOM 1413 N N . SER A 1 188 ? -1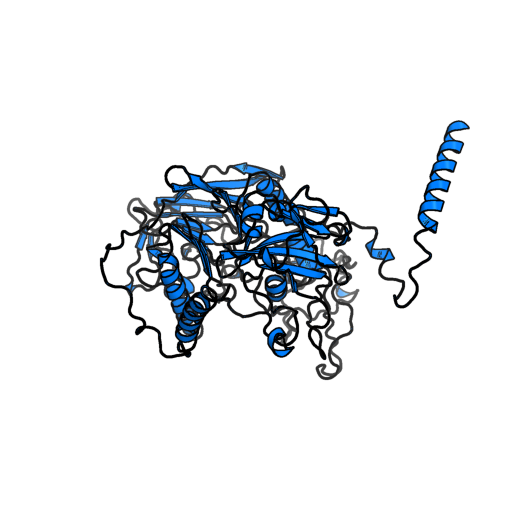3.220 32.261 -13.065 1.00 46.28 188 SER A N 1
ATOM 1414 C CA . SER A 1 188 ? -13.887 31.080 -13.619 1.00 46.28 188 SER A CA 1
ATOM 1415 C C . SER A 1 188 ? -14.308 31.293 -15.084 1.00 46.28 188 SER A C 1
ATOM 1417 O O . SER A 1 188 ? -14.815 32.373 -15.409 1.00 46.28 188 SER A O 1
ATOM 1419 N N . PRO A 1 189 ? -14.188 30.267 -15.954 1.00 45.56 189 PRO A N 1
ATOM 1420 C CA . PRO A 1 189 ? -13.661 28.933 -15.664 1.00 45.56 189 PRO A CA 1
ATOM 1421 C C . PRO A 1 189 ? -12.134 28.867 -15.794 1.00 45.56 189 PRO A C 1
ATOM 1423 O O . PRO A 1 189 ? -11.556 29.289 -16.795 1.00 45.56 189 PRO A O 1
ATOM 1426 N N . LEU A 1 190 ? -11.495 28.285 -14.780 1.00 45.09 190 LEU A N 1
ATOM 1427 C CA . LEU A 1 190 ? -10.069 27.976 -14.793 1.00 45.09 190 LEU A CA 1
ATOM 1428 C C . LEU A 1 190 ? -9.801 26.766 -15.694 1.00 45.09 190 LEU A C 1
ATOM 1430 O O . LEU A 1 190 ? -10.571 25.802 -15.638 1.00 45.09 190 LEU A O 1
ATOM 1434 N N . PRO A 1 191 ? -8.708 26.754 -16.476 1.00 40.41 191 PRO A N 1
ATOM 1435 C CA . PRO A 1 191 ? -8.268 25.530 -17.122 1.00 40.41 191 PRO A CA 1
ATOM 1436 C C . PRO A 1 191 ? -7.880 24.509 -16.051 1.00 40.41 191 PRO A C 1
ATOM 1438 O O . PRO A 1 191 ? -7.154 24.820 -15.107 1.00 40.41 191 PRO A O 1
ATOM 1441 N N . THR A 1 192 ? -8.359 23.280 -16.188 1.00 38.47 192 THR A N 1
ATOM 1442 C CA . THR A 1 192 ? -7.905 22.168 -15.359 1.00 38.47 192 THR A CA 1
ATOM 1443 C C . THR A 1 192 ? -6.672 21.534 -15.994 1.00 38.47 192 THR A C 1
ATOM 1445 O O . THR A 1 192 ? -6.600 21.347 -17.206 1.00 38.47 192 THR A O 1
ATOM 1448 N N . VAL A 1 193 ? -5.687 21.193 -15.169 1.00 38.47 193 VAL A N 1
ATOM 1449 C CA . VAL A 1 193 ? -4.590 20.297 -15.546 1.00 38.47 193 VAL A CA 1
ATOM 1450 C C . VAL A 1 193 ? -4.677 19.139 -14.588 1.00 38.47 193 VAL A C 1
ATOM 1452 O O . VAL A 1 193 ? -4.710 19.344 -13.375 1.00 38.47 193 VAL A O 1
ATOM 1455 N N . TYR A 1 194 ? -4.768 17.939 -15.145 1.00 40.62 194 TYR A N 1
ATOM 1456 C CA . TYR A 1 194 ? -4.960 16.728 -14.363 1.00 40.62 194 TYR A CA 1
ATOM 1457 C C . TYR A 1 194 ? -6.257 16.732 -13.519 1.00 40.62 194 TYR A C 1
ATOM 1459 O O . TYR A 1 194 ? -6.265 16.325 -12.361 1.00 40.62 194 TYR A O 1
ATOM 1467 N N . GLY A 1 195 ? -7.356 17.295 -14.045 1.00 36.50 195 GLY A N 1
ATOM 1468 C CA . GLY A 1 195 ? -8.621 17.457 -13.303 1.00 36.50 195 GLY A CA 1
ATOM 1469 C C . GLY A 1 195 ? -8.580 18.504 -12.177 1.00 36.50 195 GLY A C 1
ATOM 1470 O O . GLY A 1 195 ? -9.622 18.897 -11.662 1.00 36.50 195 GLY A O 1
ATOM 1471 N N . ILE A 1 196 ? -7.396 19.025 -11.849 1.00 39.91 196 ILE A N 1
ATOM 1472 C CA . ILE A 1 196 ? -7.176 20.036 -10.817 1.00 39.91 196 ILE A CA 1
ATOM 1473 C C . ILE A 1 196 ? -7.257 21.423 -11.473 1.00 39.91 196 ILE A C 1
ATOM 1475 O O . ILE A 1 196 ? -6.504 21.682 -12.419 1.00 39.91 196 ILE A O 1
ATOM 1479 N N . PRO A 1 197 ? -8.128 22.336 -11.002 1.00 44.38 197 PRO A N 1
ATOM 1480 C CA . PRO A 1 197 ? -8.162 23.714 -11.484 1.00 44.38 197 PRO A CA 1
ATOM 1481 C C . PRO A 1 197 ? -6.792 24.379 -11.330 1.00 44.38 197 PRO A C 1
ATOM 1483 O O . PRO A 1 197 ? -6.229 24.414 -10.236 1.00 44.38 197 PRO A O 1
ATOM 1486 N N . GLN A 1 198 ? -6.250 24.901 -12.426 1.00 43.72 198 GLN A N 1
ATOM 1487 C CA . GLN A 1 198 ? -4.981 25.619 -12.434 1.00 43.72 198 GLN A CA 1
ATOM 1488 C C . GLN A 1 198 ? -5.216 27.101 -12.643 1.00 43.72 198 GLN A C 1
ATOM 1490 O O . GLN A 1 198 ? -6.079 27.510 -13.417 1.00 43.72 198 GLN A O 1
ATOM 1495 N N . CYS A 1 199 ? -4.380 27.919 -12.015 1.00 43.03 199 CYS A N 1
ATOM 1496 C CA . CYS A 1 199 ? -4.364 29.342 -12.301 1.00 43.03 199 CYS A CA 1
ATOM 1497 C C . CYS A 1 199 ? -3.822 29.552 -13.724 1.00 43.03 199 CYS A C 1
ATOM 1499 O O . CYS A 1 199 ? -2.675 29.177 -13.987 1.00 43.03 199 CYS A O 1
ATOM 1501 N N . PRO A 1 200 ? -4.579 30.170 -14.649 1.00 43.03 200 PRO A N 1
ATOM 1502 C CA . PRO A 1 200 ? -4.047 30.604 -15.930 1.00 43.03 200 PRO A CA 1
ATOM 1503 C C . PRO A 1 200 ? -3.238 31.880 -15.691 1.00 43.03 200 PRO A C 1
ATOM 1505 O O . PRO A 1 200 ? -3.719 32.987 -15.907 1.00 43.03 200 PRO A O 1
ATOM 1508 N N . VAL A 1 201 ? -2.021 31.756 -15.171 1.00 42.69 201 VAL A N 1
ATOM 1509 C CA . VAL A 1 201 ? -1.179 32.922 -14.876 1.00 42.69 201 VAL A CA 1
ATOM 1510 C C . VAL A 1 201 ? 0.004 32.972 -15.829 1.00 42.69 201 VAL A C 1
ATOM 1512 O O . VAL A 1 201 ? 1.002 32.272 -15.676 1.00 42.69 201 VAL A O 1
ATOM 1515 N N . ASN A 1 202 ? -0.100 33.860 -16.819 1.00 38.81 202 ASN A N 1
ATOM 1516 C CA . ASN A 1 202 ? 1.077 34.445 -17.448 1.00 38.81 202 ASN A CA 1
ATOM 1517 C C . ASN A 1 202 ? 1.729 35.372 -16.417 1.00 38.81 202 ASN A C 1
ATOM 1519 O O . ASN A 1 202 ? 1.274 36.498 -16.231 1.00 38.81 202 ASN A O 1
ATOM 1523 N N . PHE A 1 203 ? 2.781 34.920 -15.742 1.00 35.28 203 PHE A N 1
ATOM 1524 C CA . PHE A 1 203 ? 3.588 35.810 -14.909 1.00 35.28 203 PHE A CA 1
ATOM 1525 C C . PHE A 1 203 ? 4.319 36.832 -15.782 1.00 35.28 203 PHE A C 1
ATOM 1527 O O . PHE A 1 203 ? 5.036 36.453 -16.710 1.00 35.28 203 PHE A O 1
ATOM 1534 N N . THR A 1 204 ? 4.184 38.126 -15.476 1.00 36.62 204 THR A N 1
ATOM 1535 C CA . THR A 1 204 ? 5.087 39.153 -16.008 1.00 36.62 204 THR A CA 1
ATOM 1536 C C . THR A 1 204 ? 6.228 39.418 -15.023 1.00 36.62 204 THR A C 1
ATOM 1538 O O . THR A 1 204 ? 6.079 39.257 -13.813 1.00 36.62 204 THR A O 1
ATOM 1541 N N . GLU A 1 205 ? 7.383 39.876 -15.516 1.00 34.91 205 GLU A N 1
ATOM 1542 C CA . GLU A 1 205 ? 8.539 40.266 -14.681 1.00 34.91 205 GLU A CA 1
ATOM 1543 C C . GLU A 1 205 ? 8.178 41.356 -13.643 1.00 34.91 205 GLU A C 1
ATOM 1545 O O . GLU A 1 205 ? 8.831 41.492 -12.609 1.00 34.91 205 GLU A O 1
ATOM 1550 N N . ALA A 1 206 ? 7.097 42.109 -13.884 1.00 36.75 206 ALA A N 1
ATOM 1551 C CA . ALA A 1 206 ? 6.567 43.116 -12.970 1.00 36.75 206 ALA A CA 1
ATOM 1552 C C . ALA A 1 206 ? 5.776 42.520 -11.788 1.00 36.75 206 ALA A C 1
ATOM 1554 O O . ALA A 1 206 ? 5.821 43.090 -10.697 1.00 36.75 206 ALA A O 1
ATOM 1555 N N . ASP A 1 207 ? 5.120 41.368 -11.964 1.00 35.88 207 ASP A N 1
ATOM 1556 C CA . ASP A 1 207 ? 4.351 40.685 -10.907 1.00 35.88 207 ASP A CA 1
ATOM 1557 C C . ASP A 1 207 ? 5.266 40.049 -9.846 1.00 35.88 207 ASP A C 1
ATOM 1559 O O . ASP A 1 207 ? 4.873 39.857 -8.696 1.00 35.88 207 ASP A O 1
ATOM 1563 N N . LEU A 1 208 ? 6.525 39.791 -10.213 1.00 36.03 208 LEU A N 1
ATOM 1564 C CA . LEU A 1 208 ? 7.556 39.193 -9.359 1.00 36.03 208 LEU A CA 1
ATOM 1565 C C . LEU A 1 208 ? 8.403 40.237 -8.614 1.00 36.03 208 LEU A C 1
ATOM 1567 O O . LEU A 1 208 ? 9.138 39.902 -7.686 1.00 36.03 208 LEU A O 1
ATOM 1571 N N . ASN A 1 209 ? 8.295 41.519 -8.974 1.00 33.75 209 ASN A N 1
ATOM 1572 C CA . ASN A 1 209 ? 9.173 42.573 -8.466 1.00 33.75 209 ASN A CA 1
ATOM 1573 C C . ASN A 1 209 ? 8.602 43.289 -7.230 1.00 33.75 209 ASN A C 1
ATOM 1575 O O . ASN A 1 209 ? 8.616 44.517 -7.122 1.00 33.75 209 ASN A O 1
ATOM 1579 N N . VAL A 1 210 ? 8.108 42.519 -6.256 1.00 34.72 210 VAL A N 1
ATOM 1580 C CA . VAL A 1 210 ? 7.644 43.049 -4.965 1.00 34.72 210 VAL A CA 1
ATOM 1581 C C . VAL A 1 210 ? 8.659 42.755 -3.858 1.00 34.72 210 VAL A C 1
ATOM 1583 O O . VAL A 1 210 ? 8.341 42.251 -2.781 1.00 34.72 210 VAL A O 1
ATOM 1586 N N . GLN A 1 211 ? 9.900 43.197 -4.078 1.00 35.44 211 GLN A N 1
ATOM 1587 C CA . GLN A 1 211 ? 10.935 43.271 -3.037 1.00 35.44 211 GLN A CA 1
ATOM 1588 C C . GLN A 1 211 ? 10.546 44.229 -1.883 1.00 35.44 211 GLN A C 1
ATOM 1590 O O . GLN A 1 211 ? 11.208 44.274 -0.850 1.00 35.44 211 GLN A O 1
ATOM 1595 N N . SER A 1 212 ? 9.451 44.989 -2.013 1.00 34.31 212 SER A N 1
ATOM 1596 C CA . SER A 1 212 ? 8.936 45.874 -0.962 1.00 34.31 212 SER A CA 1
ATOM 1597 C C . SER A 1 212 ? 7.908 45.235 -0.015 1.00 34.31 212 SER A C 1
ATOM 1599 O O . SER A 1 212 ? 7.514 45.898 0.943 1.00 34.31 212 SER A O 1
ATOM 1601 N N . LYS A 1 213 ? 7.490 43.971 -0.213 1.00 35.06 213 LYS A N 1
ATOM 1602 C CA . LYS A 1 213 ? 6.524 43.293 0.688 1.00 35.06 213 LYS A CA 1
ATOM 1603 C C . LYS A 1 213 ? 7.074 42.087 1.454 1.00 35.06 213 LYS A C 1
ATOM 1605 O O . LYS A 1 213 ? 6.406 41.604 2.363 1.00 35.06 213 LYS A O 1
ATOM 1610 N N . ILE A 1 214 ? 8.297 41.645 1.163 1.00 36.38 214 ILE A N 1
ATOM 1611 C CA . ILE A 1 214 ? 8.908 40.480 1.829 1.00 36.38 214 ILE A CA 1
ATOM 1612 C C . ILE A 1 214 ? 9.405 40.823 3.248 1.00 36.38 214 ILE A C 1
ATOM 1614 O O . ILE A 1 214 ? 9.432 39.965 4.123 1.00 36.38 214 ILE A O 1
ATOM 1618 N N . ASN A 1 215 ? 9.678 42.097 3.547 1.00 33.88 215 ASN A N 1
ATOM 1619 C CA . ASN A 1 215 ? 10.253 42.494 4.839 1.00 33.88 215 ASN A CA 1
ATOM 1620 C C . ASN A 1 215 ? 9.248 42.635 5.996 1.00 33.88 215 ASN A C 1
ATOM 1622 O O . ASN A 1 215 ? 9.605 43.224 7.013 1.00 33.88 215 ASN A O 1
ATOM 1626 N N . ASN A 1 216 ? 8.003 42.159 5.870 1.00 31.23 216 ASN A N 1
ATOM 1627 C CA . ASN A 1 216 ? 7.028 42.374 6.943 1.00 31.23 216 ASN A CA 1
ATOM 1628 C C . ASN A 1 216 ? 5.964 41.286 7.153 1.00 31.23 216 ASN A C 1
ATOM 1630 O O . ASN A 1 216 ? 4.918 41.630 7.689 1.00 31.23 216 ASN A O 1
ATOM 1634 N N . HIS A 1 217 ? 6.189 40.020 6.756 1.00 35.62 217 HIS A N 1
ATOM 1635 C CA . HIS A 1 217 ? 5.317 38.860 7.077 1.00 35.62 217 HIS A CA 1
ATOM 1636 C C . HIS A 1 217 ? 3.792 39.141 7.064 1.00 35.62 217 HIS A C 1
ATOM 1638 O O . HIS A 1 217 ? 3.042 38.629 7.887 1.00 35.62 217 HIS A O 1
ATOM 1644 N N . THR A 1 218 ? 3.316 39.999 6.159 1.00 31.83 218 THR A N 1
ATOM 1645 C CA . THR A 1 218 ? 1.921 40.467 6.126 1.00 31.83 218 THR A CA 1
ATOM 1646 C C . THR A 1 218 ? 1.480 40.685 4.683 1.00 31.83 218 THR A C 1
ATOM 1648 O O . THR A 1 218 ? 1.004 41.755 4.307 1.00 31.83 218 THR A O 1
ATOM 1651 N N . ASN A 1 219 ? 1.617 39.654 3.845 1.00 33.69 219 ASN A N 1
ATOM 1652 C CA . ASN A 1 219 ? 0.613 39.472 2.802 1.00 33.69 219 ASN A CA 1
ATOM 1653 C C . ASN A 1 219 ? -0.486 38.567 3.387 1.00 33.69 219 ASN A C 1
ATOM 1655 O O . ASN A 1 219 ? -0.279 37.360 3.456 1.00 33.69 219 ASN A O 1
ATOM 1659 N N . PRO A 1 220 ? -1.617 39.121 3.856 1.00 34.72 220 PRO A N 1
ATOM 1660 C CA . PRO A 1 220 ? -2.660 38.358 4.546 1.00 34.72 220 PRO A CA 1
ATOM 1661 C C . PRO A 1 220 ? -3.465 37.409 3.639 1.00 34.72 220 PRO A C 1
ATOM 1663 O O . PRO A 1 220 ? -4.389 36.772 4.127 1.00 34.72 220 PRO A O 1
ATOM 1666 N N . ASN A 1 221 ? -3.131 37.304 2.345 1.00 32.03 221 ASN A N 1
ATOM 1667 C CA . ASN A 1 221 ? -3.941 36.600 1.344 1.00 32.03 221 ASN A CA 1
ATOM 1668 C C . ASN A 1 221 ? -3.230 35.397 0.689 1.00 32.03 221 ASN A C 1
ATOM 1670 O O . ASN A 1 221 ? -3.664 34.947 -0.367 1.00 32.03 221 ASN A O 1
ATOM 1674 N N . ILE A 1 222 ? -2.121 34.902 1.253 1.00 31.81 222 ILE A N 1
ATOM 1675 C CA . ILE A 1 222 ? -1.406 33.721 0.737 1.00 31.81 222 ILE A CA 1
ATOM 1676 C C . ILE A 1 222 ? -1.093 32.790 1.912 1.00 31.81 222 ILE A C 1
ATOM 1678 O O . ILE A 1 222 ? -0.292 33.131 2.781 1.00 31.81 222 ILE A O 1
ATOM 1682 N N . THR A 1 223 ? -1.741 31.627 1.937 1.00 32.62 223 THR A N 1
ATOM 1683 C CA . THR A 1 223 ? -1.633 30.592 2.978 1.00 32.62 223 THR A CA 1
ATOM 1684 C C . THR A 1 223 ? -1.507 29.222 2.313 1.00 32.62 223 THR A C 1
ATOM 1686 O O . THR A 1 223 ? -2.270 28.949 1.387 1.00 32.62 223 THR A O 1
ATOM 1689 N N . GLY A 1 224 ? -0.585 28.365 2.771 1.00 39.31 224 GLY A N 1
ATOM 1690 C CA . GLY A 1 224 ? -0.373 27.045 2.173 1.00 39.31 224 GLY A CA 1
ATOM 1691 C C . GLY A 1 224 ? 0.812 26.242 2.733 1.00 39.31 224 GLY A C 1
ATOM 1692 O O . GLY A 1 224 ? 1.656 26.794 3.434 1.00 39.31 224 GLY A O 1
ATOM 1693 N N . ASP A 1 225 ? 0.862 24.943 2.418 1.00 45.03 225 ASP A N 1
ATOM 1694 C CA . ASP A 1 225 ? 1.686 23.908 3.053 1.00 45.03 225 ASP A CA 1
ATOM 1695 C C . ASP A 1 225 ? 2.516 23.030 2.063 1.00 45.03 225 ASP A C 1
ATOM 1697 O O . ASP A 1 225 ? 2.162 21.892 1.768 1.00 45.03 225 ASP A O 1
ATOM 1701 N N . TYR A 1 226 ? 3.725 23.460 1.678 1.00 54.19 226 TYR A N 1
ATOM 1702 C CA . TYR A 1 226 ? 4.675 22.700 0.825 1.00 54.19 226 TYR A CA 1
ATOM 1703 C C . TYR A 1 226 ? 5.545 21.667 1.593 1.00 54.19 226 TYR A C 1
ATOM 1705 O O . TYR A 1 226 ? 5.802 21.855 2.788 1.00 54.19 226 TYR A O 1
ATOM 1713 N N . GLN A 1 227 ? 6.023 20.602 0.922 1.00 62.84 227 GLN A N 1
ATOM 1714 C CA . GLN A 1 227 ? 7.089 19.704 1.409 1.00 62.84 227 GLN A CA 1
ATOM 1715 C C . GLN A 1 227 ? 8.364 19.885 0.578 1.00 62.84 227 GLN A C 1
ATOM 1717 O O . GLN A 1 227 ? 8.386 19.609 -0.616 1.00 62.84 227 GLN A O 1
ATOM 1722 N N . GLY A 1 228 ? 9.445 20.346 1.209 1.00 56.50 228 GLY A N 1
ATOM 1723 C CA . GLY A 1 228 ? 10.756 20.423 0.560 1.00 56.50 228 GLY A CA 1
ATOM 1724 C C . GLY A 1 228 ? 11.440 19.064 0.456 1.00 56.50 228 GLY A C 1
ATOM 1725 O O . GLY A 1 228 ? 11.183 18.184 1.270 1.00 56.50 228 GLY A O 1
ATOM 1726 N N . ASN A 1 229 ? 12.370 18.925 -0.493 1.00 62.97 229 ASN A N 1
ATOM 1727 C CA . ASN A 1 229 ? 13.154 17.695 -0.676 1.00 62.97 229 ASN A CA 1
ATOM 1728 C C . ASN A 1 229 ? 13.926 17.302 0.596 1.00 62.97 229 ASN A C 1
ATOM 1730 O O . ASN A 1 229 ? 14.023 16.124 0.919 1.00 62.97 229 ASN A O 1
ATOM 1734 N N . ASP A 1 230 ? 14.420 18.285 1.355 1.00 63.31 230 ASP A N 1
ATOM 1735 C CA . ASP A 1 230 ? 15.116 18.044 2.628 1.00 63.31 230 ASP A CA 1
ATOM 1736 C C . ASP A 1 230 ? 14.185 17.484 3.721 1.00 63.31 230 ASP A C 1
ATOM 1738 O O . ASP A 1 230 ? 14.656 16.852 4.664 1.00 63.31 230 ASP A O 1
ATOM 1742 N N . GLY A 1 231 ? 12.871 17.690 3.575 1.00 67.25 231 GLY A N 1
ATOM 1743 C CA . GLY A 1 231 ? 11.811 17.139 4.423 1.00 67.25 231 GLY A CA 1
ATOM 1744 C C . GLY A 1 231 ? 11.051 15.979 3.774 1.00 67.25 231 GLY A C 1
ATOM 1745 O O . GLY A 1 231 ? 9.960 15.644 4.231 1.00 67.25 231 GLY A O 1
ATOM 1746 N N . TRP A 1 232 ? 11.581 15.403 2.689 1.00 83.75 232 TRP A N 1
ATOM 1747 C CA . TRP A 1 232 ? 11.016 14.251 1.993 1.00 83.75 232 TRP A CA 1
ATOM 1748 C C . TRP A 1 232 ? 11.936 13.042 2.156 1.00 83.75 232 TRP A C 1
ATOM 1750 O O . TRP A 1 232 ? 13.072 13.023 1.679 1.00 83.75 232 TRP A O 1
ATOM 1760 N N . PHE A 1 233 ? 11.448 12.030 2.871 1.00 91.00 233 PHE A N 1
ATOM 1761 C CA . PHE A 1 233 ? 12.285 10.943 3.384 1.00 91.00 233 PHE A CA 1
ATOM 1762 C C . PHE A 1 233 ? 11.949 9.570 2.801 1.00 91.00 233 PHE A C 1
ATOM 1764 O O . PHE A 1 233 ? 12.433 8.556 3.305 1.00 91.00 233 PHE A O 1
ATOM 1771 N N . PHE A 1 234 ? 11.151 9.513 1.729 1.00 94.19 234 PHE A N 1
ATOM 1772 C CA . PHE A 1 234 ? 10.763 8.238 1.126 1.00 94.19 234 PHE A CA 1
ATOM 1773 C C . PHE A 1 234 ? 11.982 7.391 0.744 1.00 94.19 234 PHE A C 1
ATOM 1775 O O . PHE A 1 234 ? 12.037 6.204 1.052 1.00 94.19 234 PHE A O 1
ATOM 1782 N N . LYS A 1 235 ? 13.009 8.008 0.144 1.00 91.56 235 LYS A N 1
ATOM 1783 C CA . LYS A 1 235 ? 14.243 7.297 -0.203 1.00 91.56 235 LYS A CA 1
ATOM 1784 C C . LYS A 1 235 ? 14.933 6.681 1.017 1.00 91.56 235 LYS A C 1
ATOM 1786 O O . LYS A 1 235 ? 15.377 5.541 0.935 1.00 91.56 235 LYS A O 1
ATOM 1791 N N . ASP A 1 236 ? 15.051 7.424 2.119 1.00 94.44 236 ASP A N 1
ATOM 1792 C CA . ASP A 1 236 ? 15.697 6.930 3.340 1.00 94.44 236 ASP A CA 1
ATOM 1793 C C . ASP A 1 236 ? 14.926 5.731 3.914 1.00 94.44 236 ASP A C 1
ATOM 1795 O O . ASP A 1 236 ? 15.528 4.720 4.275 1.00 94.44 236 ASP A O 1
ATOM 1799 N N . LEU A 1 237 ? 13.591 5.814 3.927 1.00 98.38 237 LEU A N 1
ATOM 1800 C CA . LEU A 1 237 ? 12.704 4.742 4.378 1.00 98.38 237 LEU A CA 1
ATOM 1801 C C . LEU A 1 237 ? 12.767 3.508 3.468 1.00 98.38 237 LEU A C 1
ATOM 1803 O O . LEU A 1 237 ? 12.893 2.392 3.967 1.00 98.38 237 LEU A O 1
ATOM 1807 N N . ALA A 1 238 ? 12.720 3.694 2.147 1.00 98.06 238 ALA A N 1
ATOM 1808 C CA . ALA A 1 238 ? 12.773 2.608 1.173 1.00 98.06 238 ALA A CA 1
ATOM 1809 C C . ALA A 1 238 ? 14.141 1.907 1.162 1.00 98.06 238 ALA A C 1
ATOM 1811 O O . ALA A 1 238 ? 14.203 0.676 1.134 1.00 98.06 238 ALA A O 1
ATOM 1812 N N . ASP A 1 239 ? 15.241 2.668 1.226 1.00 97.06 239 ASP A N 1
ATOM 1813 C CA . ASP A 1 239 ? 16.592 2.109 1.311 1.00 97.06 239 ASP A CA 1
ATOM 1814 C C . ASP A 1 239 ? 16.791 1.328 2.620 1.00 97.06 239 ASP A C 1
ATOM 1816 O O . ASP A 1 239 ? 17.415 0.267 2.596 1.00 97.06 239 ASP A O 1
ATOM 1820 N N . ASP A 1 240 ? 16.260 1.818 3.746 1.00 98.50 240 ASP A N 1
ATOM 1821 C CA . ASP A 1 240 ? 16.305 1.115 5.030 1.00 98.50 240 ASP A CA 1
ATOM 1822 C C . ASP A 1 240 ? 15.448 -0.161 5.010 1.00 98.50 240 ASP A C 1
ATOM 1824 O O . ASP A 1 240 ? 15.944 -1.233 5.367 1.00 98.50 240 ASP A O 1
ATOM 1828 N N . ALA A 1 241 ? 14.207 -0.091 4.519 1.00 98.38 241 ALA A N 1
ATOM 1829 C CA . ALA A 1 241 ? 13.313 -1.243 4.393 1.00 98.38 241 ALA A CA 1
ATOM 1830 C C . ALA A 1 241 ? 13.9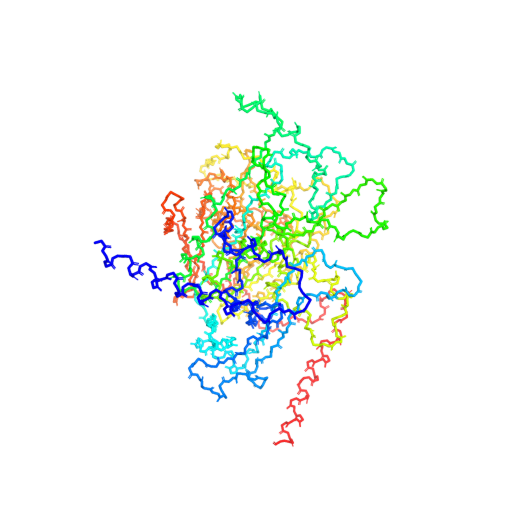05 -2.353 3.506 1.00 98.38 241 ALA A C 1
ATOM 1832 O O . ALA A 1 241 ? 13.804 -3.534 3.842 1.00 98.38 241 ALA A O 1
ATOM 1833 N N . ALA A 1 242 ? 14.612 -1.990 2.430 1.00 97.62 242 ALA A N 1
ATOM 1834 C CA . ALA A 1 242 ? 15.299 -2.938 1.551 1.00 97.62 242 ALA A CA 1
ATOM 1835 C C . ALA A 1 242 ? 16.381 -3.773 2.271 1.00 97.62 242 ALA A C 1
ATOM 1837 O O . ALA A 1 242 ? 16.760 -4.842 1.792 1.00 97.62 242 ALA A O 1
ATOM 1838 N N . THR A 1 243 ? 16.881 -3.325 3.431 1.00 97.62 243 THR A N 1
ATOM 1839 C CA . THR A 1 243 ? 17.863 -4.078 4.236 1.00 97.62 243 THR A CA 1
ATOM 1840 C C . THR A 1 243 ? 17.240 -5.115 5.174 1.00 97.62 243 THR A C 1
ATOM 1842 O O . THR A 1 243 ? 17.967 -5.821 5.870 1.00 97.62 243 THR A O 1
ATOM 1845 N N . ARG A 1 244 ? 15.906 -5.231 5.204 1.00 97.06 244 ARG A N 1
ATOM 1846 C CA . ARG A 1 244 ? 15.163 -5.965 6.245 1.00 97.06 244 ARG A CA 1
ATOM 1847 C C . ARG A 1 244 ? 14.573 -7.289 5.788 1.00 97.06 244 ARG A C 1
ATOM 1849 O O . ARG A 1 244 ? 13.589 -7.730 6.373 1.00 97.06 244 ARG A O 1
ATOM 1856 N N . GLU A 1 245 ? 15.173 -7.899 4.767 1.00 95.62 245 GLU A N 1
ATOM 1857 C CA . GLU A 1 245 ? 14.816 -9.237 4.267 1.00 95.62 245 GLU A CA 1
ATOM 1858 C C . GLU A 1 245 ? 13.313 -9.385 3.968 1.00 95.62 245 GLU A C 1
ATOM 1860 O O . GLU A 1 245 ? 12.676 -10.367 4.339 1.00 95.62 245 GLU A O 1
ATOM 1865 N N . ILE A 1 246 ? 12.736 -8.368 3.326 1.00 98.00 246 ILE A N 1
ATOM 1866 C CA . ILE A 1 246 ? 11.322 -8.342 2.945 1.00 98.00 246 ILE A CA 1
ATOM 1867 C C . ILE A 1 246 ? 11.047 -9.394 1.864 1.00 98.00 246 ILE A C 1
ATOM 1869 O O . ILE A 1 246 ? 11.810 -9.515 0.907 1.00 98.00 246 ILE A O 1
ATOM 1873 N N . ASP A 1 247 ? 9.932 -10.112 2.000 1.00 98.31 247 ASP A N 1
ATOM 1874 C CA . ASP A 1 247 ? 9.474 -11.108 1.025 1.00 98.31 247 ASP A CA 1
ATOM 1875 C C . ASP A 1 247 ? 8.433 -10.554 0.058 1.00 98.31 247 ASP A C 1
ATOM 1877 O O . ASP A 1 247 ? 8.306 -11.042 -1.065 1.00 98.31 247 ASP A O 1
ATOM 1881 N N . LEU A 1 248 ? 7.664 -9.568 0.516 1.00 98.62 248 LEU A N 1
ATOM 1882 C CA . LEU A 1 248 ? 6.554 -8.975 -0.212 1.00 98.62 248 LEU A CA 1
ATOM 1883 C C . LEU A 1 248 ? 6.289 -7.557 0.294 1.00 98.62 248 LEU A C 1
ATOM 1885 O O . LEU A 1 248 ? 6.285 -7.308 1.498 1.00 98.62 248 LEU A O 1
ATOM 1889 N N . ILE A 1 249 ? 6.045 -6.636 -0.627 1.00 98.88 249 ILE A N 1
ATOM 1890 C CA . ILE A 1 249 ? 5.664 -5.257 -0.336 1.00 98.88 249 ILE A CA 1
ATOM 1891 C C . ILE A 1 249 ? 4.158 -5.135 -0.548 1.00 98.88 249 ILE A C 1
ATOM 1893 O O . ILE A 1 249 ? 3.673 -5.367 -1.651 1.00 98.88 249 ILE A O 1
ATOM 1897 N N . VAL A 1 250 ? 3.426 -4.754 0.490 1.00 98.81 250 VAL A N 1
ATOM 1898 C CA . VAL A 1 250 ? 2.024 -4.340 0.410 1.00 98.81 250 VAL A CA 1
ATOM 1899 C C . VAL A 1 250 ? 2.021 -2.821 0.376 1.00 98.81 250 VAL A C 1
ATOM 1901 O O . VAL A 1 250 ? 2.369 -2.177 1.369 1.00 98.81 250 VAL A O 1
ATOM 1904 N N . TYR A 1 251 ? 1.700 -2.264 -0.789 1.00 98.62 251 TYR A N 1
ATOM 1905 C CA . TYR A 1 251 ? 1.805 -0.833 -1.027 1.00 98.62 251 TYR A CA 1
ATOM 1906 C C . TYR A 1 251 ? 0.420 -0.207 -1.179 1.00 98.62 251 TYR A C 1
ATOM 1908 O O . TYR A 1 251 ? -0.282 -0.532 -2.135 1.00 98.62 251 TYR A O 1
ATOM 1916 N N . VAL A 1 252 ? 0.046 0.687 -0.260 1.00 98.12 252 VAL A N 1
ATOM 1917 C CA . VAL A 1 252 ? -1.338 1.172 -0.078 1.00 98.12 252 VAL A CA 1
ATOM 1918 C C . VAL A 1 252 ? -1.714 2.405 -0.922 1.00 98.12 252 VAL A C 1
ATOM 1920 O O . VAL A 1 252 ? -2.591 3.172 -0.539 1.00 98.12 252 VAL A O 1
ATOM 1923 N N . GLY A 1 253 ? -1.095 2.575 -2.093 1.00 95.50 253 GLY A N 1
ATOM 1924 C CA . GLY A 1 253 ? -1.394 3.652 -3.045 1.00 95.50 253 GLY A CA 1
ATOM 1925 C C . GLY A 1 253 ? -0.678 4.975 -2.765 1.00 95.50 253 GLY A C 1
ATOM 1926 O O . GLY A 1 253 ? 0.159 5.069 -1.864 1.00 95.50 253 GLY A O 1
ATOM 1927 N N . ASP A 1 254 ? -1.008 5.986 -3.570 1.00 94.94 254 ASP A N 1
ATOM 1928 C CA . ASP A 1 254 ? -0.507 7.354 -3.479 1.00 94.94 254 ASP A CA 1
ATOM 1929 C C . ASP A 1 254 ? 1.011 7.450 -3.733 1.00 94.94 254 ASP A C 1
ATOM 1931 O O . ASP A 1 254 ? 1.854 7.764 -2.883 1.00 94.94 254 ASP A O 1
ATOM 1935 N N . TYR A 1 255 ? 1.364 7.150 -4.982 1.00 93.81 255 TYR A N 1
ATOM 1936 C CA . TYR A 1 255 ? 2.735 7.100 -5.485 1.00 93.81 255 TYR A CA 1
ATOM 1937 C C . TYR A 1 255 ? 3.234 8.475 -5.926 1.00 93.81 255 TYR A C 1
ATOM 1939 O O . TYR A 1 255 ? 4.388 8.826 -5.668 1.00 93.81 255 TYR A O 1
ATOM 1947 N N . ILE A 1 256 ? 2.384 9.248 -6.615 1.00 82.75 256 ILE A N 1
ATOM 1948 C CA . ILE A 1 256 ? 2.769 10.517 -7.239 1.00 82.75 256 ILE A CA 1
ATOM 1949 C C . ILE A 1 256 ? 2.036 11.702 -6.613 1.00 82.75 256 ILE A C 1
ATOM 1951 O O . ILE A 1 256 ? 0.820 11.841 -6.687 1.00 82.75 256 ILE A O 1
ATOM 1955 N N . TYR A 1 257 ? 2.793 12.646 -6.061 1.00 78.62 257 TYR A N 1
ATOM 1956 C CA . TYR A 1 257 ? 2.235 13.873 -5.476 1.00 78.62 257 TYR A CA 1
ATOM 1957 C C . TYR A 1 257 ? 2.724 15.143 -6.171 1.00 78.62 257 TYR A C 1
ATOM 1959 O O . TYR A 1 257 ? 2.190 16.232 -5.932 1.00 78.62 257 TYR A O 1
ATOM 1967 N N . ARG A 1 258 ? 3.675 15.008 -7.101 1.00 69.62 258 ARG A N 1
ATOM 1968 C CA . ARG A 1 258 ? 4.128 16.058 -8.019 1.00 69.62 258 ARG A CA 1
ATOM 1969 C C . ARG A 1 258 ? 3.085 16.403 -9.085 1.00 69.62 258 ARG A C 1
ATOM 1971 O O . ARG A 1 258 ? 3.351 16.306 -10.275 1.00 69.62 258 ARG A O 1
ATOM 1978 N N . GLN A 1 259 ? 1.900 16.828 -8.662 1.00 57.47 259 GLN A N 1
ATOM 1979 C CA . GLN A 1 259 ? 0.746 17.104 -9.529 1.00 57.47 259 GLN A CA 1
ATOM 1980 C C . GLN A 1 259 ? 0.484 18.614 -9.729 1.00 57.47 259 GLN A C 1
ATOM 1982 O O . GLN A 1 259 ? -0.428 18.991 -10.461 1.00 57.47 259 GLN A O 1
ATOM 1987 N N . GLY A 1 260 ? 1.279 19.485 -9.088 1.00 48.66 260 GLY A N 1
ATOM 1988 C CA . GLY A 1 260 ? 1.170 20.950 -9.142 1.00 48.66 260 GLY A CA 1
ATOM 1989 C C . GLY A 1 260 ? 2.200 21.653 -10.049 1.00 48.66 260 GLY A C 1
ATOM 1990 O O . GLY A 1 260 ? 3.180 21.036 -10.471 1.00 48.66 260 GLY A O 1
ATOM 1991 N N . PRO A 1 261 ? 2.014 22.957 -10.341 1.00 43.44 261 PRO A N 1
ATOM 1992 C CA . PRO A 1 261 ? 2.963 23.769 -11.095 1.00 43.44 261 PRO A CA 1
ATOM 1993 C C . PRO A 1 261 ? 4.265 23.987 -10.312 1.00 43.44 261 PRO A C 1
ATOM 1995 O O . PRO A 1 261 ? 4.312 23.927 -9.084 1.00 43.44 261 PRO A O 1
ATOM 1998 N N . CYS A 1 262 ? 5.335 24.250 -11.055 1.00 40.22 262 CYS A N 1
ATOM 1999 C CA . CYS A 1 262 ? 6.688 24.389 -10.531 1.00 40.22 262 CYS A CA 1
ATOM 2000 C C . CYS A 1 262 ? 6.902 25.739 -9.791 1.00 40.22 262 CYS A C 1
ATOM 2002 O O . CYS A 1 262 ? 6.390 26.758 -10.264 1.00 40.22 262 CYS A O 1
ATOM 2004 N N . PRO A 1 263 ? 7.653 25.791 -8.667 1.00 38.91 263 PRO A N 1
ATOM 2005 C CA . PRO A 1 263 ? 7.892 27.032 -7.915 1.00 38.91 263 PRO A CA 1
ATOM 2006 C C . PRO A 1 263 ? 8.780 28.061 -8.653 1.00 38.91 263 PRO A C 1
ATOM 2008 O O . PRO A 1 263 ? 9.601 27.708 -9.500 1.00 38.91 263 PRO A O 1
ATOM 2011 N N . ILE A 1 264 ? 8.669 29.346 -8.282 1.00 39.34 264 ILE A N 1
ATOM 2012 C CA . ILE A 1 264 ? 9.528 30.461 -8.742 1.00 39.34 264 ILE A CA 1
ATOM 2013 C C . ILE A 1 264 ? 10.331 30.997 -7.542 1.00 39.34 264 ILE A C 1
ATOM 2015 O O . ILE A 1 264 ? 9.752 31.194 -6.476 1.00 39.34 264 ILE A O 1
ATOM 2019 N N . ASP A 1 265 ? 11.632 31.283 -7.707 1.00 35.53 265 ASP A N 1
ATOM 2020 C CA . ASP A 1 265 ? 12.483 31.896 -6.670 1.00 35.53 265 ASP A CA 1
ATOM 2021 C C . ASP A 1 265 ? 12.970 33.296 -7.102 1.00 35.53 265 ASP A C 1
ATOM 2023 O O . ASP A 1 265 ? 13.672 33.454 -8.097 1.00 35.53 265 ASP A O 1
ATOM 2027 N N . ASN A 1 266 ? 12.608 34.342 -6.349 1.00 36.00 266 ASN A N 1
ATOM 2028 C CA . ASN A 1 266 ? 13.129 35.713 -6.505 1.00 36.00 266 ASN A CA 1
ATOM 2029 C C . ASN A 1 266 ? 13.099 36.286 -7.938 1.00 36.00 266 ASN A C 1
ATOM 2031 O O . ASN A 1 266 ? 14.054 36.915 -8.399 1.00 36.00 266 ASN A O 1
ATOM 2035 N N . GLY A 1 267 ? 12.000 36.077 -8.665 1.00 37.28 267 GLY A N 1
ATOM 2036 C CA . GLY A 1 267 ? 11.857 36.616 -10.021 1.00 37.28 267 GLY A CA 1
ATOM 2037 C C . GLY A 1 267 ? 12.723 35.921 -11.075 1.00 37.28 267 GLY A C 1
ATOM 2038 O O . GLY A 1 267 ? 12.680 36.298 -12.244 1.00 37.28 267 GLY A O 1
ATOM 2039 N N . GLN A 1 268 ? 13.468 34.884 -10.694 1.00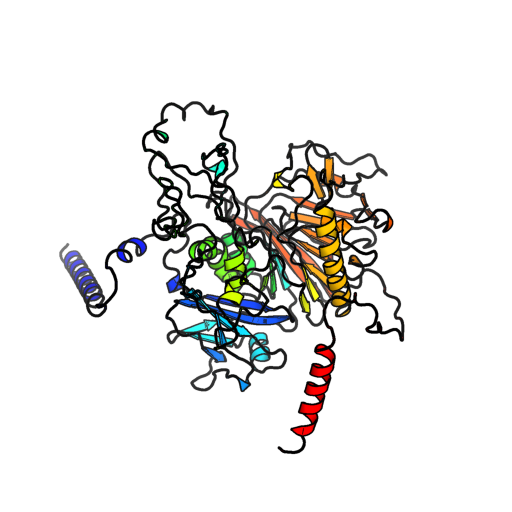 35.66 268 GLN A N 1
ATOM 2040 C CA . GLN A 1 268 ? 14.076 33.943 -11.617 1.00 35.66 268 GLN A CA 1
ATOM 2041 C C . GLN A 1 268 ? 13.286 32.639 -11.513 1.00 35.66 268 GLN A C 1
ATOM 2043 O O . GLN A 1 268 ? 13.101 32.086 -10.431 1.00 35.66 268 GLN A O 1
ATOM 2048 N N . GLY A 1 269 ? 12.752 32.153 -12.635 1.00 43.47 269 GLY A N 1
ATOM 2049 C CA . GLY A 1 269 ? 12.151 30.823 -12.647 1.00 43.47 269 GLY A CA 1
ATOM 2050 C C . GLY A 1 269 ? 13.150 29.832 -12.054 1.00 43.47 269 GLY A C 1
ATOM 2051 O O . GLY A 1 269 ? 14.310 29.809 -12.478 1.00 43.47 269 GLY A O 1
ATOM 2052 N N . MET A 1 270 ? 12.721 29.012 -11.088 1.00 37.50 270 MET A N 1
ATOM 2053 C CA . MET A 1 270 ? 13.457 27.771 -10.873 1.00 37.50 270 MET A CA 1
ATOM 2054 C C . MET A 1 270 ? 13.444 27.033 -12.216 1.00 37.50 270 MET A C 1
ATOM 2056 O O . MET A 1 270 ? 12.510 27.163 -13.008 1.00 37.50 270 MET A O 1
ATOM 2060 N N . ASN A 1 271 ? 14.520 26.331 -12.550 1.00 39.34 271 ASN A N 1
ATOM 2061 C CA . ASN A 1 271 ? 14.600 25.658 -13.837 1.00 39.34 271 ASN A CA 1
ATOM 2062 C C . ASN A 1 271 ? 13.597 24.487 -13.898 1.00 39.34 271 ASN A C 1
ATOM 2064 O O . ASN A 1 271 ? 13.906 23.380 -13.471 1.00 39.34 271 ASN A O 1
ATOM 2068 N N . CYS A 1 272 ? 12.413 24.756 -14.449 1.00 41.16 272 CYS A N 1
ATOM 2069 C CA . CYS A 1 272 ? 11.305 23.817 -14.653 1.00 41.16 272 CYS A CA 1
ATOM 2070 C C . CYS A 1 272 ? 11.267 23.229 -16.077 1.00 41.16 272 CYS A C 1
ATOM 2072 O O . CYS A 1 272 ? 10.291 22.591 -16.475 1.00 41.16 272 CYS A O 1
ATOM 2074 N N . SER A 1 273 ? 12.316 23.449 -16.875 1.00 36.75 273 SER A N 1
ATOM 2075 C CA . SER A 1 273 ? 12.411 22.891 -18.221 1.00 36.75 273 SER A CA 1
ATOM 2076 C C . SER A 1 273 ? 12.749 21.391 -18.132 1.00 36.75 273 SER A C 1
ATOM 2078 O O . SER A 1 273 ? 13.741 20.995 -17.534 1.00 36.75 273 SER A O 1
ATOM 2080 N N . GLY A 1 274 ? 11.941 20.482 -18.666 1.00 32.84 274 GLY A N 1
ATOM 2081 C CA . GLY A 1 274 ? 11.061 20.677 -19.815 1.00 32.84 274 GLY A CA 1
ATOM 2082 C C . GLY A 1 274 ? 9.559 20.469 -19.620 1.00 32.84 274 GLY A C 1
ATOM 2083 O O . GLY A 1 274 ? 8.982 19.928 -20.549 1.00 32.84 274 GLY A O 1
ATOM 2084 N N . ILE A 1 275 ? 8.913 20.864 -18.510 1.00 32.03 275 ILE A N 1
ATOM 2085 C CA . ILE A 1 275 ? 7.429 20.882 -18.459 1.00 32.03 275 ILE A CA 1
ATOM 2086 C C . ILE A 1 275 ? 6.967 22.234 -18.967 1.00 32.03 275 ILE A C 1
ATOM 2088 O O . ILE A 1 275 ? 7.276 23.270 -18.388 1.00 32.03 275 ILE A O 1
ATOM 2092 N N . ASN A 1 276 ? 6.172 22.169 -20.011 1.00 35.62 276 ASN A N 1
ATOM 2093 C CA . ASN A 1 276 ? 5.374 23.167 -20.693 1.00 35.62 276 ASN A CA 1
ATOM 2094 C C . ASN A 1 276 ? 6.176 23.931 -21.740 1.00 35.62 276 ASN A C 1
ATOM 2096 O O . ASN A 1 276 ? 6.341 25.146 -21.673 1.00 35.62 276 ASN A O 1
ATOM 2100 N N . THR A 1 277 ? 6.651 23.207 -22.759 1.00 31.78 277 THR A N 1
ATOM 2101 C CA . THR A 1 277 ? 6.935 23.825 -24.060 1.00 31.78 277 THR A CA 1
ATOM 2102 C C . THR A 1 277 ? 5.653 23.879 -24.895 1.00 31.78 277 THR A C 1
ATOM 2104 O O . THR A 1 277 ? 4.898 22.912 -24.880 1.00 31.78 277 THR A O 1
ATOM 2107 N N . PRO A 1 278 ? 5.398 24.970 -25.634 1.00 29.72 278 PRO A N 1
ATOM 2108 C CA . PRO A 1 278 ? 4.209 25.120 -26.472 1.00 29.72 278 PRO A CA 1
ATOM 2109 C C . PRO A 1 278 ? 4.221 24.080 -27.601 1.00 29.72 278 PRO A C 1
ATOM 2111 O O . PRO A 1 278 ? 5.271 23.510 -27.882 1.00 29.72 278 PRO A O 1
ATOM 2114 N N . TRP A 1 279 ? 3.087 23.904 -28.283 1.00 28.52 279 TRP A N 1
ATOM 2115 C CA . TRP A 1 279 ? 2.863 23.016 -29.438 1.00 28.52 279 TRP A CA 1
ATOM 2116 C C . TRP A 1 279 ? 2.481 21.569 -29.088 1.00 28.52 279 TRP A C 1
ATOM 2118 O O . TRP A 1 279 ? 3.296 20.684 -29.295 1.00 28.52 279 TRP A O 1
ATOM 2128 N N . ILE A 1 280 ? 1.258 21.326 -28.591 1.00 32.31 280 ILE A N 1
ATOM 2129 C CA . ILE A 1 280 ? 0.142 20.692 -29.337 1.00 32.31 280 ILE A CA 1
ATOM 2130 C C . ILE A 1 280 ? -1.163 21.053 -28.598 1.00 32.31 280 ILE A C 1
ATOM 2132 O O . ILE A 1 280 ? -1.553 20.392 -27.646 1.00 32.31 280 ILE A O 1
ATOM 2136 N N . ALA A 1 281 ? -1.832 22.116 -29.033 1.00 33.19 281 ALA A N 1
ATOM 2137 C CA . ALA A 1 281 ? -3.281 22.242 -28.890 1.00 33.19 281 ALA A CA 1
ATOM 2138 C C . ALA A 1 281 ? -3.831 22.210 -30.318 1.00 33.19 281 ALA A C 1
ATOM 2140 O O . ALA A 1 281 ? -3.246 22.853 -31.199 1.00 33.19 281 ALA A O 1
ATOM 2141 N N . ASP A 1 282 ? -4.889 21.439 -30.575 1.00 32.62 282 ASP A N 1
ATOM 2142 C CA . ASP A 1 282 ? -5.574 21.510 -31.864 1.00 32.62 282 ASP A CA 1
ATOM 2143 C C . ASP A 1 282 ? -6.113 22.939 -32.030 1.00 32.62 282 ASP A C 1
ATOM 2145 O O . ASP A 1 282 ? -6.721 23.511 -31.123 1.00 32.62 282 ASP A O 1
ATOM 2149 N N . ALA A 1 283 ? -5.846 23.558 -33.179 1.00 34.94 283 ALA A N 1
ATOM 2150 C CA . ALA A 1 283 ? -6.205 24.951 -33.437 1.00 34.94 283 ALA A CA 1
ATOM 2151 C C . ALA A 1 283 ? -7.730 25.183 -33.419 1.00 34.94 283 ALA A C 1
ATOM 2153 O O . ALA A 1 283 ? -8.171 26.331 -33.372 1.00 34.94 283 ALA A O 1
ATOM 2154 N N . ALA A 1 284 ? -8.525 24.109 -33.467 1.00 35.75 284 ALA A N 1
ATOM 2155 C CA . ALA A 1 284 ? -9.978 24.144 -33.357 1.00 35.75 284 ALA A CA 1
ATOM 2156 C C . ALA A 1 284 ? -10.500 24.337 -31.916 1.00 35.75 284 ALA A C 1
ATOM 2158 O O . ALA A 1 284 ? -11.622 24.818 -31.761 1.00 35.75 284 ALA A O 1
ATOM 2159 N N . ASP A 1 285 ? -9.699 24.039 -30.884 1.00 35.59 285 ASP A N 1
ATOM 2160 C CA . ASP A 1 285 ? -10.110 24.081 -29.466 1.00 35.59 285 ASP A CA 1
ATOM 2161 C C . ASP A 1 285 ? -9.767 25.405 -28.760 1.00 35.59 285 ASP A C 1
ATOM 2163 O O . ASP A 1 285 ? -9.901 25.544 -27.543 1.00 35.59 285 ASP A O 1
ATOM 2167 N N . VAL A 1 286 ? -9.339 26.414 -29.521 1.00 35.91 286 VAL A N 1
ATOM 2168 C CA . VAL A 1 286 ? -8.882 27.698 -28.983 1.00 35.91 286 VAL A CA 1
ATOM 2169 C C . VAL A 1 286 ? -9.842 28.825 -29.380 1.00 35.91 286 VAL A C 1
ATOM 2171 O O . VAL A 1 286 ? -9.893 29.209 -30.551 1.00 35.91 286 VAL A O 1
ATOM 2174 N N . PRO A 1 287 ? -10.564 29.450 -28.430 1.00 33.06 287 PRO A N 1
ATOM 2175 C CA . PRO A 1 287 ? -11.080 30.796 -28.626 1.00 33.06 287 PRO A CA 1
ATOM 2176 C C . PRO A 1 287 ? -9.894 31.739 -28.859 1.00 33.06 287 PRO A C 1
ATOM 2178 O O . PRO A 1 287 ? -8.976 31.802 -28.041 1.00 33.06 287 PRO A O 1
ATOM 2181 N N . HIS A 1 288 ? -9.904 32.433 -29.999 1.00 31.56 288 HIS A N 1
ATOM 2182 C CA . HIS A 1 288 ? -8.864 33.373 -30.420 1.00 31.56 288 HIS A CA 1
ATOM 2183 C C . HIS A 1 288 ? -8.371 34.246 -29.244 1.00 31.56 288 HIS A C 1
ATOM 2185 O O . HIS A 1 288 ? -9.164 34.994 -28.679 1.00 31.56 288 HIS A O 1
ATOM 2191 N N . ASP A 1 289 ? -7.074 34.128 -28.926 1.00 35.28 289 ASP A N 1
ATOM 2192 C CA . ASP A 1 289 ? -6.286 34.832 -27.887 1.00 35.28 289 ASP A CA 1
ATOM 2193 C C . ASP A 1 289 ? -6.033 34.115 -26.542 1.00 35.28 289 ASP A C 1
ATOM 2195 O O . ASP A 1 289 ? -5.364 34.682 -25.677 1.00 35.28 289 ASP A O 1
ATOM 2199 N N . VAL A 1 290 ? -6.438 32.849 -26.366 1.00 34.59 290 VAL A N 1
ATOM 2200 C CA . VAL A 1 290 ? -6.025 32.037 -25.199 1.00 34.59 290 VAL A CA 1
ATOM 2201 C C . VAL A 1 290 ? -5.002 30.972 -25.607 1.00 34.59 290 VAL A C 1
ATOM 2203 O O . VAL A 1 290 ? -5.351 29.931 -26.152 1.00 34.59 290 VAL A O 1
ATOM 2206 N N . THR A 1 291 ? -3.718 31.202 -25.324 1.00 33.88 291 THR A N 1
ATOM 2207 C CA . THR A 1 291 ? -2.680 30.171 -25.492 1.00 33.88 291 THR A CA 1
ATOM 2208 C C . THR A 1 291 ? -2.660 29.265 -24.262 1.00 33.88 291 THR A C 1
ATOM 2210 O O . THR A 1 291 ? -2.150 29.651 -23.211 1.00 33.88 291 THR A O 1
ATOM 2213 N N . VAL A 1 292 ? -3.201 28.054 -24.382 1.00 34.53 292 VAL A N 1
ATOM 2214 C CA . VAL A 1 292 ? -3.122 27.028 -23.335 1.00 34.53 292 VAL A CA 1
ATOM 2215 C C . VAL A 1 292 ? -1.819 26.237 -23.527 1.00 34.53 292 VAL A C 1
ATOM 2217 O O . VAL A 1 292 ? -1.696 25.430 -24.444 1.00 34.53 292 VAL A O 1
ATOM 2220 N N . ASN A 1 293 ? -0.806 26.526 -22.704 1.00 33.31 293 ASN A N 1
ATOM 2221 C CA . ASN A 1 293 ? 0.526 25.913 -22.771 1.00 33.31 293 ASN A CA 1
ATOM 2222 C C . ASN A 1 293 ? 0.630 24.726 -21.800 1.00 33.31 293 ASN A C 1
ATOM 2224 O O . ASN A 1 293 ? 1.071 24.928 -20.671 1.00 33.31 293 ASN A O 1
ATOM 2228 N N . PHE A 1 294 ? 0.283 23.503 -22.209 1.00 38.81 294 PHE A N 1
ATOM 2229 C CA . PHE A 1 294 ? 0.509 22.323 -21.361 1.00 38.81 294 PHE A CA 1
ATOM 2230 C C . PHE A 1 294 ? 1.172 21.175 -22.138 1.00 38.81 294 PHE A C 1
ATOM 2232 O O . PHE A 1 294 ? 0.563 20.581 -23.019 1.00 38.81 294 PHE A O 1
ATOM 2239 N N . VAL A 1 295 ? 2.434 20.878 -21.806 1.00 34.28 295 VAL A N 1
ATOM 2240 C CA . VAL A 1 295 ? 3.218 19.705 -22.256 1.00 34.28 295 VAL A CA 1
ATOM 2241 C C . VAL A 1 295 ? 4.089 19.263 -21.072 1.00 34.28 295 VAL A C 1
ATOM 2243 O O . VAL A 1 295 ? 4.702 20.113 -20.464 1.00 34.28 295 VAL A O 1
ATOM 2246 N N . PRO A 1 296 ? 4.215 17.988 -20.694 1.00 34.88 296 PRO A N 1
ATOM 2247 C CA . PRO A 1 296 ? 4.878 17.564 -19.455 1.00 34.88 296 PRO A CA 1
ATOM 2248 C C . PRO A 1 296 ? 6.414 17.698 -19.440 1.00 34.88 296 PRO A C 1
ATOM 2250 O O . PRO A 1 296 ? 7.076 17.739 -20.467 1.00 34.88 296 PRO A O 1
ATOM 2253 N N . GLY A 1 297 ? 6.993 17.656 -18.245 1.00 44.12 297 GLY A N 1
ATOM 2254 C CA . GLY A 1 297 ? 8.432 17.548 -17.918 1.00 44.12 297 GLY A CA 1
ATOM 2255 C C . GLY A 1 297 ? 8.602 17.058 -16.464 1.00 44.12 297 GLY A C 1
ATOM 2256 O O . GLY A 1 297 ? 7.824 16.213 -16.073 1.00 44.12 297 GLY A O 1
ATOM 2257 N N . VAL A 1 298 ? 9.482 17.607 -15.608 1.00 49.50 298 VAL A N 1
ATOM 2258 C CA . VAL A 1 298 ? 9.763 17.106 -14.231 1.00 49.50 298 VAL A CA 1
ATOM 2259 C C . VAL A 1 298 ? 8.604 16.948 -13.200 1.00 49.50 298 VAL A C 1
ATOM 2261 O O . VAL A 1 298 ? 8.862 16.441 -12.114 1.00 49.50 298 VAL A O 1
ATOM 2264 N N . PHE A 1 299 ? 7.359 17.334 -13.494 1.00 60.56 299 PHE A N 1
ATOM 2265 C CA . PHE A 1 299 ? 6.155 17.187 -12.654 1.00 60.56 299 PHE A CA 1
ATOM 2266 C C . PHE A 1 299 ? 4.997 16.682 -13.532 1.00 60.56 299 PHE A C 1
ATOM 2268 O O . PHE A 1 299 ? 4.965 16.954 -14.737 1.00 60.56 299 PHE A O 1
ATOM 2275 N N . GLY A 1 300 ? 4.038 15.991 -12.920 1.00 67.94 300 GLY A N 1
ATOM 2276 C CA . GLY A 1 300 ? 2.860 15.399 -13.549 1.00 67.94 300 GLY A CA 1
ATOM 2277 C C . GLY A 1 300 ? 3.005 13.911 -13.853 1.00 67.94 300 GLY A C 1
ATOM 2278 O O . GLY A 1 300 ? 4.067 13.317 -13.661 1.00 67.94 300 GLY A O 1
ATOM 2279 N N . ASP A 1 301 ? 1.925 13.328 -14.365 1.00 72.81 301 ASP A N 1
ATOM 2280 C CA . ASP A 1 301 ? 1.834 11.914 -14.732 1.00 72.81 301 ASP A CA 1
ATOM 2281 C C . ASP A 1 301 ? 2.624 11.601 -16.011 1.00 72.81 301 ASP A C 1
ATOM 2283 O O . ASP A 1 301 ? 2.110 11.501 -17.120 1.00 72.81 301 ASP A O 1
ATOM 2287 N N . ASN A 1 302 ? 3.942 11.560 -15.877 1.00 73.38 302 ASN A N 1
ATOM 2288 C CA . ASN A 1 302 ? 4.878 11.289 -16.957 1.00 73.38 302 ASN A CA 1
ATOM 2289 C C . ASN A 1 302 ? 6.114 10.581 -16.401 1.00 73.38 302 ASN A C 1
ATOM 2291 O O . ASN A 1 302 ? 6.299 10.477 -15.186 1.00 73.38 302 ASN A O 1
ATOM 2295 N N . TRP A 1 303 ? 7.002 10.124 -17.285 1.00 79.00 303 TRP A N 1
ATOM 2296 C CA . TRP A 1 303 ? 8.170 9.360 -16.850 1.00 79.00 303 TRP A CA 1
ATOM 2297 C C . TRP A 1 303 ? 9.046 10.093 -15.830 1.00 79.00 303 TRP A C 1
ATOM 2299 O O . TRP A 1 303 ? 9.524 9.461 -14.896 1.00 79.00 303 TRP A O 1
ATOM 2309 N N . TYR A 1 304 ? 9.245 11.407 -15.958 1.00 76.19 304 TYR A N 1
ATOM 2310 C CA . TYR A 1 304 ? 10.064 12.146 -14.998 1.00 76.19 304 TYR A CA 1
ATOM 2311 C C . TYR A 1 304 ? 9.412 12.213 -13.616 1.00 76.19 304 TYR A C 1
ATOM 2313 O O . TYR A 1 304 ? 10.118 12.045 -12.624 1.00 76.19 304 TYR A O 1
ATOM 2321 N N . GLY A 1 305 ? 8.093 12.430 -13.554 1.00 78.19 305 GLY A N 1
ATOM 2322 C CA . GLY A 1 305 ? 7.337 12.413 -12.301 1.00 78.19 305 GLY A CA 1
ATOM 2323 C C . GLY A 1 305 ? 7.451 11.062 -11.596 1.00 78.19 305 GLY A C 1
ATOM 2324 O O . GLY A 1 305 ? 7.897 11.001 -10.456 1.00 78.19 305 GLY A O 1
ATOM 2325 N N . TRP A 1 306 ? 7.168 9.973 -12.313 1.00 87.25 306 TRP A N 1
ATOM 2326 C CA . TRP A 1 306 ? 7.269 8.603 -11.791 1.00 87.25 306 TRP A CA 1
ATOM 2327 C C . TRP A 1 306 ? 8.695 8.184 -11.434 1.00 87.25 306 TRP A C 1
ATOM 2329 O O . TRP A 1 306 ? 8.916 7.494 -10.438 1.00 87.25 306 TRP A O 1
ATOM 2339 N N . TRP A 1 307 ? 9.680 8.608 -12.225 1.00 86.69 307 TRP A N 1
ATOM 2340 C CA . TRP A 1 307 ? 11.090 8.404 -11.921 1.00 86.69 307 TRP A CA 1
ATOM 2341 C C . TRP A 1 307 ? 11.474 9.081 -10.607 1.00 86.69 307 TRP A C 1
ATOM 2343 O O . TRP A 1 307 ? 12.075 8.434 -9.754 1.00 86.69 307 TRP A O 1
ATOM 2353 N N . ALA A 1 308 ? 11.118 10.357 -10.441 1.00 80.12 308 ALA A N 1
ATOM 2354 C CA . ALA A 1 308 ? 11.507 11.149 -9.284 1.00 80.12 308 ALA A CA 1
ATOM 2355 C C . ALA A 1 308 ? 10.763 10.744 -8.008 1.00 80.12 308 ALA A C 1
ATOM 2357 O O . ALA A 1 308 ? 11.424 10.540 -6.996 1.00 80.12 308 ALA A O 1
ATOM 2358 N N . ASP A 1 309 ? 9.434 10.605 -8.056 1.00 86.44 309 ASP A N 1
ATOM 2359 C CA . ASP A 1 309 ? 8.604 10.334 -6.872 1.00 86.44 309 ASP A CA 1
ATOM 2360 C C . ASP A 1 309 ? 8.629 8.867 -6.440 1.00 86.44 309 ASP A C 1
ATOM 2362 O O . ASP A 1 309 ? 8.511 8.590 -5.247 1.00 86.44 309 ASP A O 1
ATOM 2366 N N . PHE A 1 310 ? 8.821 7.931 -7.377 1.00 93.62 310 PHE A N 1
ATOM 2367 C CA . PHE A 1 310 ? 8.662 6.511 -7.081 1.00 93.62 310 PHE A CA 1
ATOM 2368 C C . PHE A 1 310 ? 9.871 5.646 -7.446 1.00 93.62 310 PHE A C 1
ATOM 2370 O O . PHE A 1 310 ? 10.518 5.088 -6.560 1.00 93.62 310 PHE A O 1
ATOM 2377 N N . PHE A 1 311 ? 10.225 5.523 -8.727 1.00 94.62 311 PHE A N 1
ATOM 2378 C CA . PHE A 1 311 ? 11.197 4.506 -9.150 1.00 94.62 311 PHE A CA 1
ATOM 2379 C C . PHE A 1 311 ? 12.615 4.748 -8.636 1.00 94.62 311 PHE A C 1
ATOM 2381 O O . PHE A 1 311 ? 13.288 3.798 -8.239 1.00 94.62 311 PHE A O 1
ATOM 2388 N N . TRP A 1 312 ? 13.091 5.993 -8.631 1.00 90.06 312 TRP A N 1
ATOM 2389 C CA . TRP A 1 312 ? 14.403 6.322 -8.084 1.00 90.06 312 TRP A CA 1
ATOM 2390 C C . TRP A 1 312 ? 14.496 6.097 -6.566 1.00 90.06 312 TRP A C 1
ATOM 2392 O O . TRP A 1 312 ? 15.400 5.366 -6.138 1.00 90.06 312 TRP A O 1
ATOM 2402 N N . PRO A 1 313 ? 13.609 6.676 -5.730 1.00 91.81 313 PRO A N 1
ATOM 2403 C CA . PRO A 1 313 ? 13.676 6.480 -4.285 1.00 91.81 313 PRO A CA 1
ATOM 2404 C C . PRO A 1 313 ? 13.401 5.028 -3.873 1.00 91.81 313 PRO A C 1
ATOM 2406 O O . PRO A 1 313 ? 14.082 4.534 -2.978 1.00 91.81 313 PRO A O 1
ATOM 2409 N N . ALA A 1 314 ? 12.499 4.316 -4.560 1.00 96.75 314 ALA A N 1
ATOM 2410 C CA . ALA A 1 314 ? 12.138 2.931 -4.245 1.00 96.75 314 ALA A CA 1
ATOM 2411 C C . ALA A 1 314 ? 13.041 1.870 -4.897 1.00 96.75 314 ALA A C 1
ATOM 2413 O O . ALA A 1 314 ? 12.841 0.681 -4.659 1.00 96.75 314 ALA A O 1
ATOM 2414 N N . MET A 1 315 ? 14.030 2.257 -5.714 1.00 94.75 315 MET A N 1
ATOM 2415 C CA . MET A 1 315 ? 14.819 1.340 -6.553 1.00 94.75 315 MET A CA 1
ATOM 2416 C C . MET A 1 315 ? 15.337 0.114 -5.791 1.00 94.75 315 MET A C 1
ATOM 2418 O O . MET A 1 315 ? 15.180 -1.015 -6.248 1.00 94.75 315 MET A O 1
ATOM 2422 N N . ARG A 1 316 ? 15.952 0.325 -4.619 1.00 96.00 316 ARG A N 1
ATOM 2423 C CA . ARG A 1 316 ? 16.516 -0.773 -3.818 1.00 96.00 316 ARG A CA 1
ATOM 2424 C C . ARG A 1 316 ? 15.442 -1.696 -3.260 1.00 96.00 316 ARG A C 1
ATOM 2426 O O . ARG A 1 316 ? 15.654 -2.903 -3.213 1.00 96.00 316 ARG A O 1
ATOM 2433 N N . LEU A 1 317 ? 14.310 -1.126 -2.865 1.00 98.06 317 LEU A N 1
ATOM 2434 C CA . LEU A 1 317 ? 13.180 -1.857 -2.313 1.00 98.06 317 LEU A CA 1
ATOM 2435 C C . LEU A 1 317 ? 12.494 -2.713 -3.390 1.00 98.06 317 LEU A C 1
ATOM 2437 O O . LEU A 1 317 ? 12.286 -3.907 -3.196 1.00 98.06 317 LEU A O 1
ATOM 2441 N N . LEU A 1 318 ? 12.237 -2.139 -4.568 1.00 98.00 318 LEU A N 1
ATOM 2442 C CA . LEU A 1 318 ? 11.660 -2.859 -5.709 1.00 98.00 318 LEU A CA 1
ATOM 2443 C C . LEU A 1 318 ? 12.588 -3.953 -6.258 1.00 98.00 318 LEU A C 1
ATOM 2445 O O . LEU A 1 318 ? 12.115 -4.913 -6.859 1.00 98.00 318 LEU A O 1
ATOM 2449 N N . GLN A 1 319 ? 13.902 -3.826 -6.044 1.00 95.19 319 GLN A N 1
ATOM 2450 C CA . GLN A 1 319 ? 14.887 -4.864 -6.359 1.00 95.19 319 GLN A CA 1
ATOM 2451 C C . GLN A 1 319 ? 14.973 -5.964 -5.290 1.00 95.19 319 GLN A C 1
ATOM 2453 O O . GLN A 1 319 ? 15.485 -7.046 -5.589 1.00 95.19 319 GLN A O 1
ATOM 2458 N N . SER A 1 320 ? 14.501 -5.720 -4.062 1.00 96.56 320 SER A N 1
ATOM 2459 C CA . SER A 1 320 ? 14.581 -6.699 -2.974 1.00 96.56 320 SER A CA 1
ATOM 2460 C C . SER A 1 320 ? 13.356 -7.609 -2.888 1.00 96.56 320 SER A C 1
ATOM 2462 O O . SER A 1 320 ? 13.521 -8.773 -2.534 1.00 96.56 320 SER A O 1
ATOM 2464 N N . ALA A 1 321 ? 12.156 -7.116 -3.221 1.00 98.12 321 ALA A N 1
ATOM 2465 C CA . ALA A 1 321 ? 10.910 -7.876 -3.085 1.00 98.12 321 ALA A CA 1
ATOM 2466 C C . ALA A 1 321 ? 9.846 -7.513 -4.147 1.00 98.12 321 ALA A C 1
ATOM 2468 O O . ALA A 1 321 ? 9.844 -6.389 -4.652 1.00 98.12 321 ALA A O 1
ATOM 2469 N N . PRO A 1 322 ? 8.928 -8.441 -4.487 1.00 98.12 322 PRO A N 1
ATOM 2470 C CA . PRO A 1 322 ? 7.734 -8.146 -5.280 1.00 98.12 322 PRO A CA 1
ATOM 2471 C C . PRO A 1 322 ? 6.764 -7.207 -4.546 1.00 98.12 322 PRO A C 1
ATOM 2473 O O . PRO A 1 322 ? 6.740 -7.168 -3.316 1.00 98.12 322 PRO A O 1
ATOM 2476 N N . ILE A 1 323 ? 5.925 -6.498 -5.304 1.00 98.62 323 ILE A N 1
ATOM 2477 C CA . ILE A 1 323 ? 4.926 -5.542 -4.805 1.00 98.62 323 ILE A CA 1
ATOM 2478 C C . ILE A 1 323 ? 3.493 -5.992 -5.130 1.00 98.62 323 ILE A C 1
ATOM 2480 O O . ILE A 1 323 ? 3.211 -6.443 -6.241 1.00 98.62 323 ILE A O 1
ATOM 2484 N N . ILE A 1 324 ? 2.589 -5.844 -4.161 1.00 98.44 324 ILE A N 1
ATOM 2485 C CA . ILE A 1 324 ? 1.137 -5.768 -4.346 1.00 98.44 324 ILE A CA 1
ATOM 2486 C C . ILE A 1 324 ? 0.781 -4.278 -4.376 1.00 98.44 324 ILE A C 1
ATOM 2488 O O . ILE A 1 324 ? 0.873 -3.625 -3.332 1.00 98.44 324 ILE A O 1
ATOM 2492 N N . PRO A 1 325 ? 0.425 -3.722 -5.543 1.00 96.00 325 PRO A N 1
ATOM 2493 C CA . PRO A 1 325 ? 0.057 -2.322 -5.654 1.00 96.00 325 PRO A CA 1
ATOM 2494 C C . PRO A 1 325 ? -1.450 -2.135 -5.456 1.00 96.00 325 PRO A C 1
ATOM 2496 O O . PRO A 1 325 ? -2.259 -2.734 -6.171 1.00 96.00 325 PRO A O 1
ATOM 2499 N N . THR A 1 326 ? -1.843 -1.253 -4.544 1.00 94.75 326 THR A N 1
ATOM 2500 C CA . THR A 1 326 ? -3.179 -0.643 -4.574 1.00 94.75 326 THR A CA 1
ATOM 2501 C C . THR A 1 326 ? -3.107 0.741 -5.206 1.00 94.75 326 THR A C 1
ATOM 2503 O O . THR A 1 326 ? -2.023 1.257 -5.473 1.00 94.75 326 THR A O 1
ATOM 2506 N N . ARG A 1 327 ? -4.263 1.321 -5.516 1.00 91.25 327 ARG A N 1
ATOM 2507 C CA . ARG A 1 327 ? -4.372 2.646 -6.120 1.00 91.25 327 ARG A CA 1
ATOM 2508 C C . ARG A 1 327 ? -4.939 3.610 -5.089 1.00 91.25 327 ARG A C 1
ATOM 2510 O O . ARG A 1 327 ? -5.910 3.251 -4.434 1.00 91.25 327 ARG A O 1
ATOM 2517 N N . GLY A 1 328 ? -4.331 4.783 -4.946 1.00 92.62 328 GLY A N 1
ATOM 2518 C CA . GLY A 1 328 ? -4.866 5.845 -4.098 1.00 92.62 328 GLY A CA 1
ATOM 2519 C C . GLY A 1 328 ? -5.525 6.949 -4.910 1.00 92.62 328 GLY A C 1
ATOM 2520 O O . GLY A 1 328 ? -5.504 6.915 -6.146 1.00 92.62 328 GLY A O 1
ATOM 2521 N N . ASN A 1 329 ? -6.118 7.933 -4.236 1.00 87.56 329 ASN A N 1
ATOM 2522 C CA . ASN A 1 329 ? -6.809 9.030 -4.915 1.00 87.56 329 ASN A CA 1
ATOM 2523 C C . ASN A 1 329 ? -5.843 9.884 -5.752 1.00 87.56 329 ASN A C 1
ATOM 2525 O O . ASN A 1 329 ? -6.257 10.583 -6.675 1.00 87.56 329 ASN A O 1
ATOM 2529 N N . HIS A 1 330 ? -4.533 9.833 -5.495 1.00 86.44 330 HIS A N 1
ATOM 2530 C CA . HIS A 1 330 ? -3.531 10.455 -6.360 1.00 86.44 330 HIS A CA 1
ATOM 2531 C C . HIS A 1 330 ? -3.311 9.733 -7.694 1.00 86.44 330 HIS A C 1
ATOM 2533 O O . HIS A 1 330 ? -2.761 10.336 -8.617 1.00 86.44 330 HIS A O 1
ATOM 2539 N N . GLU A 1 331 ? -3.804 8.510 -7.849 1.00 86.94 331 GLU A N 1
ATOM 2540 C CA . GLU A 1 331 ? -3.759 7.730 -9.086 1.00 86.94 331 GLU A CA 1
ATOM 2541 C C . GLU A 1 331 ? -5.142 7.567 -9.741 1.00 86.94 331 GLU A C 1
ATOM 2543 O O . GLU A 1 331 ? -5.346 6.721 -10.616 1.00 86.94 331 GLU A O 1
ATOM 2548 N N . GLU A 1 332 ? -6.091 8.438 -9.400 1.00 78.56 332 GLU A N 1
ATOM 2549 C CA . GLU A 1 332 ? -7.244 8.701 -10.260 1.00 78.56 332 GLU A CA 1
ATOM 2550 C C . GLU A 1 332 ? -6.779 9.098 -11.670 1.00 78.56 332 GLU A C 1
ATOM 2552 O O . GLU A 1 332 ? -5.719 9.705 -11.856 1.00 78.56 332 GLU A O 1
ATOM 2557 N N . CYS A 1 333 ? -7.591 8.814 -12.687 1.00 74.75 333 CYS A N 1
ATOM 2558 C CA . CYS A 1 333 ? -7.237 9.088 -14.086 1.00 74.75 333 CYS A CA 1
ATOM 2559 C C . CYS A 1 333 ? -7.053 10.572 -14.389 1.00 74.75 333 CYS A C 1
ATOM 2561 O O . CYS A 1 333 ? -6.308 10.935 -15.298 1.00 74.75 333 CYS A O 1
ATOM 2563 N N . GLY A 1 334 ? -7.699 11.438 -13.604 1.00 66.06 334 GLY A N 1
ATOM 2564 C CA . GLY A 1 334 ? -7.413 12.861 -13.635 1.00 66.06 334 GLY A CA 1
ATOM 2565 C C . GLY A 1 334 ? -5.958 13.145 -13.278 1.00 66.06 334 GLY A C 1
ATOM 2566 O O . GLY A 1 334 ? -5.373 14.013 -13.892 1.00 66.06 334 GLY A O 1
ATOM 2567 N N . ARG A 1 335 ? -5.356 12.396 -12.354 1.00 74.12 335 ARG A N 1
ATOM 2568 C CA . ARG A 1 335 ? -4.132 12.740 -11.630 1.00 74.12 335 ARG A CA 1
ATOM 2569 C C . ARG A 1 335 ? -2.934 11.918 -12.109 1.00 74.12 335 ARG A C 1
ATOM 2571 O O . ARG A 1 335 ? -2.320 12.305 -13.095 1.00 74.12 335 ARG A O 1
ATOM 2578 N N . GLY A 1 336 ? -2.587 10.835 -11.412 1.00 77.44 336 GLY A N 1
ATOM 2579 C CA . GLY A 1 336 ? -1.482 9.914 -11.713 1.00 77.44 336 GLY A CA 1
ATOM 2580 C C . GLY A 1 336 ? -1.896 8.594 -12.370 1.00 77.44 336 GLY A C 1
ATOM 2581 O O . GLY A 1 336 ? -1.090 7.670 -12.459 1.00 77.44 336 GLY A O 1
ATOM 2582 N N . GLY A 1 337 ? -3.163 8.445 -12.759 1.00 78.00 337 GLY A N 1
ATOM 2583 C CA . GLY A 1 337 ? -3.704 7.145 -13.141 1.00 78.00 337 GLY A CA 1
ATOM 2584 C C . GLY A 1 337 ? -3.041 6.502 -14.358 1.00 78.00 337 GLY A C 1
ATOM 2585 O O . GLY A 1 337 ? -2.815 5.294 -14.345 1.00 78.00 337 GLY A O 1
ATOM 2586 N N . TYR A 1 338 ? -2.654 7.257 -15.388 1.00 77.94 338 TYR A N 1
ATOM 2587 C CA . TYR A 1 338 ? -2.083 6.659 -16.600 1.00 77.94 338 TYR A CA 1
ATOM 2588 C C . TYR A 1 338 ? -0.732 6.013 -16.326 1.00 77.94 338 TYR A C 1
ATOM 2590 O O . TYR A 1 338 ? -0.476 4.902 -16.792 1.00 77.94 338 TYR A O 1
ATOM 2598 N N . GLY A 1 339 ? 0.119 6.662 -15.534 1.00 81.75 339 GLY A N 1
ATOM 2599 C CA . GLY A 1 339 ? 1.370 6.060 -15.106 1.00 81.75 339 GLY A CA 1
ATOM 2600 C C . GLY A 1 339 ? 1.164 4.889 -14.147 1.00 81.75 339 GLY A C 1
ATOM 2601 O O . GLY A 1 339 ? 1.865 3.888 -14.286 1.00 81.75 339 GLY A O 1
ATOM 2602 N N . TYR A 1 340 ? 0.163 4.933 -13.254 1.00 88.12 340 TYR A N 1
ATOM 2603 C CA . TYR A 1 340 ? -0.186 3.770 -12.429 1.00 88.12 340 TYR A CA 1
ATOM 2604 C C . TYR A 1 340 ? -0.543 2.580 -13.310 1.00 88.12 340 TYR A C 1
ATOM 2606 O O . TYR A 1 340 ? 0.015 1.494 -13.139 1.00 88.12 340 TYR A O 1
ATOM 2614 N N . PHE A 1 341 ? -1.426 2.785 -14.292 1.00 83.00 341 PHE A N 1
ATOM 2615 C CA . PHE A 1 341 ? -1.806 1.714 -15.191 1.00 83.00 341 PHE A CA 1
ATOM 2616 C C . PHE A 1 341 ? -0.582 1.204 -15.948 1.00 83.00 341 PHE A C 1
ATOM 2618 O O . PHE A 1 341 ? -0.291 0.014 -15.890 1.00 83.00 341 PHE A O 1
ATOM 2625 N N . PHE A 1 342 ? 0.202 2.101 -16.543 1.00 82.88 342 PHE A N 1
ATOM 2626 C CA . PHE A 1 342 ? 1.367 1.759 -17.352 1.00 82.88 342 PHE A CA 1
ATOM 2627 C C . PHE A 1 342 ? 2.480 1.016 -16.585 1.00 82.88 342 PHE A C 1
ATOM 2629 O O . PHE A 1 342 ? 3.081 0.074 -17.109 1.00 82.88 342 PHE A O 1
ATOM 2636 N N . PHE A 1 343 ? 2.753 1.405 -15.340 1.00 89.31 343 PHE A N 1
ATOM 2637 C CA . PHE A 1 343 ? 3.880 0.891 -14.563 1.00 89.31 343 PHE A CA 1
ATOM 2638 C C . PHE A 1 343 ? 3.498 -0.168 -13.530 1.00 89.31 343 PHE A C 1
ATOM 2640 O O . PHE A 1 343 ? 4.258 -1.110 -13.298 1.00 89.31 343 PHE A O 1
ATOM 2647 N N . LEU A 1 344 ? 2.334 -0.043 -12.895 1.00 92.94 344 LEU A N 1
ATOM 2648 C CA . LEU A 1 344 ? 1.985 -0.783 -11.681 1.00 92.94 344 LEU A CA 1
ATOM 2649 C C . LEU A 1 344 ? 0.700 -1.598 -11.787 1.00 92.94 344 LEU A C 1
ATOM 2651 O O . LEU A 1 344 ? 0.508 -2.455 -10.935 1.00 92.94 344 LEU A O 1
ATOM 2655 N N . SER A 1 345 ? -0.116 -1.445 -12.838 1.00 88.75 345 SER A N 1
ATOM 2656 C CA . SER A 1 345 ? -1.392 -2.171 -12.927 1.00 88.75 345 SER A CA 1
ATOM 2657 C C . SER A 1 345 ? -1.221 -3.678 -12.690 1.00 88.75 345 SER A C 1
ATOM 2659 O O . SER A 1 345 ? -0.366 -4.292 -13.342 1.00 88.75 345 SER A O 1
ATOM 2661 N N . PRO A 1 346 ? -2.031 -4.296 -11.814 1.00 89.00 346 PRO A N 1
ATOM 2662 C CA . PRO A 1 346 ? -2.064 -5.746 -11.646 1.00 89.00 346 PRO A CA 1
ATOM 2663 C C . PRO A 1 346 ? -2.820 -6.440 -12.797 1.00 89.00 346 PRO A C 1
ATOM 2665 O O . PRO A 1 346 ? -2.817 -7.671 -12.913 1.00 89.00 346 PRO A O 1
ATOM 2668 N N . PHE A 1 347 ? -3.458 -5.673 -13.680 1.00 81.38 347 PHE A N 1
ATOM 2669 C CA . PHE A 1 347 ? -4.168 -6.183 -14.842 1.00 81.38 347 PHE A CA 1
ATOM 2670 C C . PHE A 1 347 ? -3.224 -6.245 -16.049 1.00 81.38 347 PHE A C 1
ATOM 2672 O O . PHE A 1 347 ? -2.300 -5.432 -16.165 1.00 81.38 347 PHE A O 1
ATOM 2679 N N . PRO A 1 348 ? -3.410 -7.213 -16.965 1.00 65.25 348 PRO A N 1
ATOM 2680 C CA . PRO A 1 348 ? -2.698 -7.211 -18.230 1.00 65.25 348 PRO A CA 1
ATOM 2681 C C . PRO A 1 348 ? -3.020 -5.912 -18.964 1.00 65.25 348 PRO A C 1
ATOM 2683 O O . PRO A 1 348 ? -4.136 -5.722 -19.445 1.00 65.25 348 PRO A O 1
ATOM 2686 N N . LEU A 1 349 ? -2.040 -5.018 -19.062 1.00 59.47 349 LEU A N 1
ATOM 2687 C CA . LEU A 1 349 ? -2.141 -3.916 -19.999 1.00 59.47 349 LEU A CA 1
ATOM 2688 C C . LEU A 1 349 ? -2.159 -4.526 -21.391 1.00 59.47 349 LEU A C 1
ATOM 2690 O O . LEU A 1 349 ? -1.372 -5.427 -21.693 1.00 59.47 349 LEU A O 1
ATOM 2694 N N . CYS A 1 350 ? -3.087 -4.040 -22.197 1.00 52.94 350 CYS A N 1
ATOM 2695 C CA . CYS A 1 350 ? -3.353 -4.483 -23.549 1.00 52.94 350 CYS A CA 1
ATOM 2696 C C . CYS A 1 350 ? -2.051 -4.916 -24.279 1.00 52.94 350 CYS A C 1
ATOM 2698 O O . CYS A 1 350 ? -1.161 -4.082 -24.481 1.00 52.94 350 CYS A O 1
ATOM 2700 N N . PRO A 1 351 ? -1.855 -6.214 -24.594 1.00 49.12 351 PRO A N 1
ATOM 2701 C CA . PRO A 1 351 ? -0.586 -6.688 -25.136 1.00 49.12 351 PRO A CA 1
ATOM 2702 C C . PRO A 1 351 ? -0.367 -6.112 -26.541 1.00 49.12 351 PRO A C 1
ATOM 2704 O O . PRO A 1 351 ? -1.210 -6.278 -27.417 1.00 49.12 351 PRO A O 1
ATOM 2707 N N . TYR A 1 352 ? 0.792 -5.490 -26.800 1.00 41.50 352 TYR A N 1
ATOM 2708 C CA . TYR A 1 352 ? 1.145 -4.892 -28.105 1.00 41.50 352 TYR A CA 1
ATOM 2709 C C . TYR A 1 352 ? 1.222 -5.907 -29.276 1.00 41.50 352 TYR A C 1
ATOM 2711 O O . TYR A 1 352 ? 1.527 -5.558 -30.416 1.00 41.50 352 TYR A O 1
ATOM 2719 N N . GLN A 1 353 ? 0.929 -7.188 -29.049 1.00 41.06 353 GLN A N 1
ATOM 2720 C CA . GLN A 1 353 ? 0.913 -8.202 -30.100 1.00 41.06 353 GLN A CA 1
ATOM 2721 C C . GLN A 1 353 ? -0.397 -8.144 -30.898 1.00 41.06 353 GLN A C 1
ATOM 2723 O O . GLN A 1 353 ? -1.321 -8.899 -30.642 1.00 41.06 353 GLN A O 1
ATOM 2728 N N . GLY A 1 354 ? -0.438 -7.238 -31.880 1.00 42.78 354 GLY A N 1
ATOM 2729 C CA . GLY A 1 354 ? -1.234 -7.331 -33.109 1.00 42.78 354 GLY A CA 1
ATOM 2730 C C . GLY A 1 354 ? -2.703 -7.771 -32.988 1.00 42.78 354 GLY A C 1
ATOM 2731 O O . GLY A 1 354 ? -2.988 -8.961 -32.969 1.00 42.78 354 GLY A O 1
ATOM 2732 N N . ALA A 1 355 ? -3.602 -6.785 -33.114 1.00 41.47 355 ALA A N 1
ATOM 2733 C CA . ALA A 1 355 ? -5.030 -6.845 -33.488 1.00 41.47 355 ALA A CA 1
ATOM 2734 C C . ALA A 1 355 ? -6.089 -6.554 -32.404 1.00 41.47 355 ALA A C 1
ATOM 2736 O O . ALA A 1 355 ? -7.141 -6.048 -32.788 1.00 41.47 355 ALA A O 1
ATOM 2737 N N . ASP A 1 356 ? -5.829 -6.734 -31.103 1.00 43.47 356 ASP A N 1
ATOM 2738 C CA . ASP A 1 356 ? -6.876 -6.527 -30.071 1.00 43.47 356 ASP A CA 1
ATOM 2739 C C . ASP A 1 356 ? -6.747 -5.231 -29.246 1.00 43.47 356 ASP A C 1
ATOM 2741 O O . ASP A 1 356 ? -7.669 -4.844 -28.527 1.00 43.47 356 ASP A O 1
ATOM 2745 N N . CYS A 1 357 ? -5.652 -4.487 -29.401 1.00 49.53 357 CYS A N 1
ATOM 2746 C CA . CYS A 1 357 ? -5.476 -3.170 -28.785 1.00 49.53 357 CYS A CA 1
ATOM 2747 C C . CYS A 1 357 ? -5.710 -2.085 -29.832 1.00 49.53 357 CYS A C 1
ATOM 2749 O O . CYS A 1 357 ? -4.784 -1.591 -30.472 1.00 49.53 357 CYS A O 1
ATOM 2751 N N . THR A 1 358 ? -6.983 -1.779 -30.075 1.00 47.62 358 THR A N 1
ATOM 2752 C CA . THR A 1 358 ? -7.373 -0.651 -30.931 1.00 47.62 358 THR A CA 1
ATOM 2753 C C . THR A 1 358 ? -7.151 0.668 -30.186 1.00 47.62 358 THR A C 1
ATOM 2755 O O . THR A 1 358 ? -7.180 0.675 -28.958 1.00 47.62 358 THR A O 1
ATOM 2758 N N . ALA A 1 359 ? -6.987 1.792 -30.893 1.00 43.84 359 ALA A N 1
ATOM 2759 C CA . ALA A 1 359 ? -6.924 3.121 -30.264 1.00 43.84 359 ALA A CA 1
ATOM 2760 C C . ALA A 1 359 ? -8.117 3.376 -29.308 1.00 43.84 359 ALA A C 1
ATOM 2762 O O . ALA A 1 359 ? -7.938 3.941 -28.238 1.00 43.84 359 ALA A O 1
ATOM 2763 N N . ALA A 1 360 ? -9.298 2.816 -29.609 1.00 38.56 360 ALA A N 1
ATOM 2764 C CA . ALA A 1 360 ? -10.485 2.882 -28.750 1.00 38.56 360 ALA A CA 1
ATOM 2765 C C . ALA A 1 360 ? -10.367 2.103 -27.417 1.00 38.56 360 ALA A C 1
ATOM 2767 O O . ALA A 1 360 ? -11.065 2.428 -26.464 1.00 38.56 360 ALA A O 1
ATOM 2768 N N . ASN A 1 361 ? -9.494 1.091 -27.328 1.00 47.84 361 ASN A N 1
ATOM 2769 C CA . ASN A 1 361 ? -9.188 0.386 -26.072 1.00 47.84 361 ASN A CA 1
ATOM 2770 C C . ASN A 1 361 ? -8.095 1.103 -25.257 1.00 47.84 361 ASN A C 1
ATOM 2772 O O . ASN A 1 361 ? -7.881 0.770 -24.097 1.00 47.84 361 ASN A O 1
ATOM 2776 N N . ILE A 1 362 ? -7.403 2.070 -25.864 1.00 47.28 362 ILE A N 1
ATOM 2777 C CA . ILE A 1 362 ? -6.304 2.842 -25.270 1.00 47.28 362 ILE A CA 1
ATOM 2778 C C . ILE A 1 362 ? -6.822 4.190 -24.746 1.00 47.28 362 ILE A C 1
ATOM 2780 O O . ILE A 1 362 ? -6.352 4.656 -23.714 1.00 47.28 362 ILE A O 1
ATOM 2784 N N . ASP A 1 363 ? -7.870 4.751 -25.357 1.00 40.69 363 ASP A N 1
ATOM 2785 C CA . ASP A 1 363 ? -8.654 5.851 -24.769 1.00 40.69 363 ASP A CA 1
ATOM 2786 C C . ASP A 1 363 ? -9.348 5.438 -23.447 1.00 40.69 363 ASP A C 1
ATOM 2788 O O . ASP A 1 363 ? -9.658 6.289 -22.619 1.00 40.69 363 ASP A O 1
ATOM 2792 N N . ASN A 1 364 ? -9.514 4.127 -23.211 1.00 49.12 364 ASN A N 1
ATOM 2793 C CA . ASN A 1 364 ? -9.960 3.520 -21.946 1.00 49.12 364 ASN A CA 1
ATOM 2794 C C . ASN A 1 364 ? -8.786 2.957 -21.110 1.00 49.12 364 ASN A C 1
ATOM 2796 O O . ASN A 1 364 ? -8.978 2.060 -20.296 1.00 49.12 364 ASN A O 1
ATOM 2800 N N . ALA A 1 365 ? -7.545 3.419 -21.320 1.00 58.88 365 ALA A N 1
ATOM 2801 C CA . ALA A 1 365 ? -6.369 2.866 -20.631 1.00 58.88 365 ALA A CA 1
ATOM 2802 C C . ALA A 1 365 ? -6.334 3.141 -19.117 1.00 58.88 365 ALA A C 1
ATOM 2804 O O . ALA A 1 365 ? -5.503 2.558 -18.420 1.00 58.88 365 ALA A O 1
ATOM 2805 N N . CYS A 1 366 ? -7.200 4.027 -18.621 1.00 71.25 366 CYS A N 1
ATOM 2806 C CA . CYS A 1 366 ? -7.360 4.303 -17.205 1.00 71.25 366 CYS A CA 1
ATOM 2807 C C . CYS A 1 366 ? -8.840 4.213 -16.822 1.00 71.25 366 CYS A C 1
ATOM 2809 O O . CYS A 1 366 ? -9.629 5.101 -17.149 1.00 71.25 366 CYS A O 1
ATOM 2811 N N . ASP A 1 367 ? -9.203 3.137 -16.128 1.00 74.19 367 ASP A N 1
ATOM 2812 C CA . ASP A 1 367 ? -10.549 2.941 -15.597 1.00 74.19 367 ASP A CA 1
ATOM 2813 C C . ASP A 1 367 ? -10.733 3.690 -14.267 1.00 74.19 367 ASP A C 1
ATOM 2815 O O . ASP A 1 367 ? -9.818 3.778 -13.436 1.00 74.19 367 ASP A O 1
ATOM 2819 N N . THR A 1 368 ? -11.950 4.191 -14.023 1.00 79.25 368 THR A N 1
ATOM 2820 C CA . THR A 1 368 ? -12.312 4.837 -12.748 1.00 79.25 368 THR A CA 1
ATOM 2821 C C . THR A 1 368 ? -12.127 3.895 -11.566 1.00 79.25 368 THR A C 1
ATOM 2823 O O . THR A 1 368 ? -11.615 4.316 -10.540 1.00 79.25 368 THR A O 1
ATOM 2826 N N . TYR A 1 369 ? -12.434 2.607 -11.720 1.00 83.25 369 TYR A N 1
ATOM 2827 C CA . TYR A 1 369 ? -12.186 1.593 -10.698 1.00 83.25 369 TYR A CA 1
ATOM 2828 C C . TYR A 1 369 ? -11.682 0.302 -11.326 1.00 83.25 369 TYR A C 1
ATOM 2830 O O . TYR A 1 369 ? -12.198 -0.142 -12.351 1.00 83.25 369 TYR A O 1
ATOM 2838 N N . ASN A 1 370 ? -10.732 -0.337 -10.656 1.00 85.88 370 ASN A N 1
ATOM 2839 C CA . ASN A 1 370 ? -10.361 -1.708 -10.941 1.00 85.88 370 ASN A CA 1
ATOM 2840 C C . ASN A 1 370 ? -11.286 -2.692 -10.207 1.00 85.88 370 ASN A C 1
ATOM 2842 O O . ASN A 1 370 ? -11.689 -2.429 -9.069 1.00 85.88 370 ASN A O 1
ATOM 2846 N N . PRO A 1 371 ? -11.584 -3.861 -10.802 1.00 89.31 371 PRO A N 1
ATOM 2847 C CA . PRO A 1 371 ? -12.204 -4.955 -10.069 1.00 89.31 371 PRO A CA 1
ATOM 2848 C C . PRO A 1 371 ? -11.367 -5.340 -8.835 1.00 89.31 371 PRO A C 1
ATOM 2850 O O . PRO A 1 371 ? -10.135 -5.358 -8.926 1.00 89.31 371 PRO A O 1
ATOM 2853 N N . PRO A 1 372 ? -11.995 -5.704 -7.704 1.00 93.94 372 PRO A N 1
ATOM 2854 C CA . PRO A 1 372 ? -11.273 -6.278 -6.575 1.00 93.94 372 PRO A CA 1
ATOM 2855 C C . PRO A 1 372 ? -10.512 -7.535 -6.995 1.00 93.94 372 PRO A C 1
ATOM 2857 O O . PRO A 1 372 ? -10.998 -8.320 -7.814 1.00 93.94 372 PRO A O 1
ATOM 2860 N N . TYR A 1 373 ? -9.328 -7.738 -6.427 1.00 94.88 373 TYR A N 1
ATOM 2861 C CA . TYR A 1 373 ? -8.495 -8.898 -6.731 1.00 94.88 373 TYR A CA 1
ATOM 2862 C C . TYR A 1 373 ? -7.785 -9.422 -5.484 1.00 94.88 373 TYR A C 1
ATOM 2864 O O . TYR A 1 373 ? -7.700 -8.732 -4.469 1.00 94.88 373 TYR A O 1
ATOM 2872 N N . SER A 1 374 ? -7.316 -10.670 -5.528 1.00 95.88 374 SER A N 1
ATOM 2873 C CA . SER A 1 374 ? -6.621 -11.292 -4.403 1.00 95.88 374 SER A CA 1
ATOM 2874 C C . SER A 1 374 ? -5.248 -11.797 -4.794 1.00 95.88 374 SER A C 1
ATOM 2876 O O . SER A 1 374 ? -4.994 -12.230 -5.920 1.00 95.88 374 SER A O 1
ATOM 2878 N N . VAL A 1 375 ? -4.360 -11.773 -3.808 1.00 96.44 375 VAL A N 1
ATOM 2879 C CA . VAL A 1 375 ? -3.068 -12.445 -3.862 1.00 96.44 375 VAL A CA 1
ATOM 2880 C C . VAL A 1 375 ? -3.038 -13.448 -2.720 1.00 96.44 375 VAL A C 1
ATOM 2882 O O . VAL A 1 375 ? -2.832 -13.082 -1.563 1.00 96.44 375 VAL A O 1
ATOM 2885 N N . ALA A 1 376 ? -3.293 -14.711 -3.057 1.00 95.06 376 ALA A N 1
ATOM 2886 C CA . ALA A 1 376 ? -3.396 -15.798 -2.094 1.00 95.06 376 ALA A CA 1
ATOM 2887 C C . ALA A 1 376 ? -2.105 -16.629 -2.033 1.00 95.06 376 ALA A C 1
ATOM 2889 O O . ALA A 1 376 ? -1.669 -17.207 -3.032 1.00 95.06 376 ALA A O 1
ATOM 2890 N N . PHE A 1 377 ? -1.547 -16.753 -0.833 1.00 94.12 377 PHE A N 1
ATOM 2891 C CA . PHE A 1 377 ? -0.466 -17.675 -0.477 1.00 94.12 377 PHE A CA 1
ATOM 2892 C C . PHE A 1 377 ? -1.018 -18.851 0.327 1.00 94.12 377 PHE A C 1
ATOM 2894 O O . PHE A 1 377 ? -2.212 -18.912 0.596 1.00 94.12 377 PHE A O 1
ATOM 2901 N N . GLU A 1 378 ? -0.174 -19.813 0.710 1.00 89.44 378 GLU A N 1
ATOM 2902 C CA . GLU A 1 378 ? -0.620 -21.022 1.418 1.00 89.44 378 GLU A CA 1
ATOM 2903 C C . GLU A 1 378 ? -1.435 -20.726 2.695 1.00 89.44 378 GLU A C 1
ATOM 2905 O O . GLU A 1 378 ? -2.385 -21.452 3.003 1.00 89.44 378 GLU A O 1
ATOM 2910 N N . HIS A 1 379 ? -1.115 -19.648 3.408 1.00 92.75 379 HIS A N 1
ATOM 2911 C CA . HIS A 1 379 ? -1.660 -19.391 4.742 1.00 92.75 379 HIS A CA 1
ATOM 2912 C C . HIS A 1 379 ? -2.473 -18.096 4.864 1.00 92.75 379 HIS A C 1
ATOM 2914 O O . HIS A 1 379 ? -3.312 -17.995 5.762 1.00 92.75 379 HIS A O 1
ATOM 2920 N N . GLU A 1 380 ? -2.305 -17.161 3.932 1.00 96.50 380 GLU A N 1
ATOM 2921 C CA . GLU A 1 380 ? -2.987 -15.871 3.924 1.00 96.50 380 GLU A CA 1
ATOM 2922 C C . GLU A 1 380 ? -3.413 -15.453 2.522 1.00 96.50 380 GLU A C 1
ATOM 2924 O O . GLU A 1 380 ? -2.829 -15.873 1.523 1.00 96.50 380 GLU A O 1
ATOM 2929 N N . SER A 1 381 ? -4.413 -14.580 2.456 1.00 97.25 381 SER A N 1
ATOM 2930 C CA . SER A 1 381 ? -4.740 -13.830 1.249 1.00 97.25 381 SER A CA 1
ATOM 2931 C C . SER A 1 381 ? -4.735 -12.335 1.526 1.00 97.25 381 SER A C 1
ATOM 2933 O O . SER A 1 381 ? -5.278 -11.878 2.531 1.00 97.25 381 SER A O 1
ATOM 2935 N N . PHE A 1 382 ? -4.174 -11.566 0.601 1.00 98.50 382 PHE A N 1
ATOM 2936 C CA . PHE A 1 382 ? -4.396 -10.127 0.525 1.00 98.50 382 PHE A CA 1
ATOM 2937 C C . PHE A 1 382 ? -5.591 -9.892 -0.397 1.00 98.50 382 PHE A C 1
ATOM 2939 O O . PHE A 1 382 ? -5.604 -10.405 -1.515 1.00 98.50 382 PHE A O 1
ATOM 2946 N N . LEU A 1 383 ? -6.602 -9.171 0.080 1.00 98.25 383 LEU A N 1
ATOM 2947 C CA . LEU A 1 383 ? -7.817 -8.808 -0.649 1.00 98.25 383 LEU A CA 1
ATOM 2948 C C . LEU A 1 383 ? -7.728 -7.322 -0.982 1.00 98.25 383 LEU A C 1
ATOM 2950 O O . LEU A 1 383 ? -7.799 -6.494 -0.078 1.00 98.25 383 LEU A O 1
ATOM 2954 N N . ILE A 1 384 ? -7.520 -6.995 -2.252 1.00 98.19 384 ILE A N 1
ATOM 2955 C CA . ILE A 1 384 ? -7.254 -5.636 -2.707 1.00 98.19 384 ILE A CA 1
ATOM 2956 C C . ILE A 1 384 ? -8.546 -5.030 -3.244 1.00 98.19 384 ILE A C 1
ATOM 2958 O O . ILE A 1 384 ? -9.170 -5.595 -4.147 1.00 98.19 384 ILE A O 1
ATOM 2962 N N . VAL A 1 385 ? -8.910 -3.862 -2.722 1.00 96.44 385 VAL A N 1
ATOM 2963 C CA . VAL A 1 385 ? -9.999 -3.025 -3.237 1.00 96.44 385 VAL A CA 1
ATOM 2964 C C . VAL A 1 385 ? -9.427 -1.717 -3.758 1.00 96.44 385 VAL A C 1
ATOM 2966 O O . VAL A 1 385 ? -8.530 -1.131 -3.159 1.00 96.44 385 VAL A O 1
ATOM 2969 N N . ASP A 1 386 ? -9.958 -1.283 -4.896 1.00 94.00 386 ASP A N 1
ATOM 2970 C CA . ASP A 1 386 ? -9.665 0.013 -5.485 1.00 94.00 386 ASP A CA 1
ATOM 2971 C C . ASP A 1 386 ? -10.759 1.015 -5.106 1.00 94.00 386 ASP A C 1
ATOM 2973 O O . ASP A 1 386 ? -11.878 0.969 -5.619 1.00 94.00 386 ASP A O 1
ATOM 2977 N N . ASP A 1 387 ? -10.415 1.907 -4.187 1.00 92.94 387 ASP A N 1
ATOM 2978 C CA . ASP A 1 387 ? -11.243 2.985 -3.654 1.00 92.94 387 ASP A CA 1
ATOM 2979 C C . ASP A 1 387 ? -10.666 4.369 -4.003 1.00 92.94 387 ASP A C 1
ATOM 2981 O O . ASP A 1 387 ? -10.955 5.341 -3.312 1.00 92.94 387 ASP A O 1
ATOM 2985 N N . ASN A 1 388 ? -9.854 4.461 -5.068 1.00 88.25 388 ASN A N 1
ATOM 2986 C CA . ASN A 1 388 ? -9.188 5.701 -5.488 1.00 88.25 388 ASN A CA 1
ATOM 2987 C C . ASN A 1 388 ? -10.154 6.890 -5.628 1.00 88.25 388 ASN A C 1
ATOM 2989 O O . ASN A 1 388 ? -9.882 7.950 -5.086 1.00 88.25 388 ASN A O 1
ATOM 2993 N N . ASP A 1 389 ? -11.279 6.694 -6.316 1.00 82.81 389 ASP A N 1
ATOM 2994 C CA . ASP A 1 389 ? -12.274 7.729 -6.597 1.00 82.81 389 ASP A CA 1
ATOM 2995 C C . ASP A 1 389 ? -13.475 7.538 -5.669 1.00 82.81 389 ASP A C 1
ATOM 2997 O O . ASP A 1 389 ? -14.571 7.171 -6.091 1.00 82.81 389 ASP A O 1
ATOM 3001 N N . ILE A 1 390 ? -13.270 7.685 -4.364 1.00 80.00 390 ILE A N 1
ATOM 3002 C CA . ILE A 1 390 ? -14.381 7.821 -3.426 1.00 80.00 390 ILE A CA 1
ATOM 3003 C C . ILE A 1 390 ? -14.497 9.276 -3.012 1.00 80.00 390 ILE A C 1
ATOM 3005 O O . ILE A 1 390 ? -13.521 9.906 -2.628 1.00 80.00 390 ILE A O 1
ATOM 3009 N N . ASN A 1 391 ? -15.708 9.829 -3.069 1.00 67.25 391 ASN A N 1
ATOM 3010 C CA . ASN A 1 391 ? -15.945 11.165 -2.546 1.00 67.25 391 ASN A CA 1
ATOM 3011 C C . ASN A 1 391 ? -16.109 11.088 -1.022 1.00 67.25 391 ASN A C 1
ATOM 3013 O O . ASN A 1 391 ? -17.161 10.629 -0.551 1.00 67.25 391 ASN A O 1
ATOM 3017 N N . PRO A 1 392 ? -15.127 11.558 -0.232 1.00 60.47 392 PRO A N 1
ATOM 3018 C CA . PRO A 1 392 ? -15.253 11.540 1.210 1.00 60.47 392 PRO A CA 1
ATOM 3019 C C . PRO A 1 392 ? -16.324 12.536 1.662 1.00 60.47 392 PRO A C 1
ATOM 3021 O O . PRO A 1 392 ? -16.619 13.558 1.026 1.00 60.47 392 PRO A O 1
ATOM 3024 N N . LEU A 1 393 ? -16.933 12.249 2.805 1.00 58.94 393 LEU A N 1
ATOM 3025 C CA . LEU A 1 393 ? -17.985 13.092 3.359 1.00 58.94 393 LEU A CA 1
ATOM 3026 C C . LEU A 1 393 ? -17.390 14.440 3.786 1.00 58.94 393 LEU A C 1
ATOM 3028 O O . LEU A 1 393 ? -16.278 14.507 4.296 1.00 58.94 393 LEU A O 1
ATOM 3032 N N . LYS A 1 394 ? -18.109 15.536 3.506 1.00 59.44 394 LYS A N 1
ATOM 3033 C CA . LYS A 1 394 ? -17.656 16.925 3.738 1.00 59.44 394 LYS A CA 1
ATOM 3034 C C . LYS A 1 394 ? -16.327 17.323 3.057 1.00 59.44 394 LYS A C 1
ATOM 3036 O O . LYS A 1 394 ? -15.759 18.340 3.430 1.00 59.44 394 LYS A O 1
ATOM 3041 N N . GLY A 1 395 ? -15.883 16.616 2.013 1.00 57.28 395 GLY A N 1
ATOM 3042 C CA . GLY A 1 395 ? -14.658 16.961 1.274 1.00 57.28 395 GLY A CA 1
ATOM 3043 C C . GLY A 1 395 ? -13.380 16.337 1.842 1.00 57.28 395 GLY A C 1
ATOM 3044 O O . GLY A 1 395 ? -12.289 16.717 1.423 1.00 57.28 395 GLY A O 1
ATOM 3045 N N . GLY A 1 396 ? -13.515 15.376 2.765 1.00 66.62 396 GLY A N 1
ATOM 3046 C CA . GLY A 1 396 ? -12.420 14.530 3.246 1.00 66.62 396 GLY A CA 1
ATOM 3047 C C . GLY A 1 396 ? -11.420 15.243 4.128 1.00 66.62 396 GLY A C 1
ATOM 3048 O O . GLY A 1 396 ? -11.677 16.341 4.619 1.00 66.62 396 GLY A O 1
ATOM 3049 N N . THR A 1 397 ? -10.266 14.622 4.336 1.00 66.31 397 THR A N 1
ATOM 3050 C CA . THR A 1 397 ? -9.244 15.107 5.273 1.00 66.31 397 THR A CA 1
ATOM 3051 C C . THR A 1 397 ? -8.708 16.492 4.929 1.00 66.31 397 THR A C 1
ATOM 3053 O O . THR A 1 397 ? -8.367 17.260 5.825 1.00 66.31 397 THR A O 1
ATOM 3056 N N . ASP A 1 398 ? -8.715 16.879 3.650 1.00 65.50 398 ASP A N 1
ATOM 3057 C CA . ASP A 1 398 ? -8.355 18.237 3.219 1.00 65.50 398 ASP A CA 1
ATOM 3058 C C . ASP A 1 398 ? -9.355 19.316 3.725 1.00 65.50 398 ASP A C 1
ATOM 3060 O O . ASP A 1 398 ? -9.051 20.508 3.649 1.00 65.50 398 ASP A O 1
ATOM 3064 N N . SER A 1 399 ? -10.519 18.924 4.266 1.00 68.38 399 SER A N 1
ATOM 3065 C CA . SER A 1 399 ? -11.511 19.802 4.915 1.00 68.38 399 SER A CA 1
ATOM 3066 C C . SER A 1 399 ? -11.417 19.834 6.448 1.00 68.38 399 SER A C 1
ATOM 3068 O O . SER A 1 399 ? -12.138 20.603 7.094 1.00 68.38 399 SER A O 1
ATOM 3070 N N . PHE A 1 400 ? -10.563 18.999 7.052 1.00 76.25 400 PHE A N 1
ATOM 3071 C CA . PHE A 1 400 ? -10.461 18.914 8.506 1.00 76.25 400 PHE A CA 1
ATOM 3072 C C . PHE A 1 400 ? -9.827 20.176 9.085 1.00 76.25 400 PHE A C 1
ATOM 3074 O O . PHE A 1 400 ? -8.876 20.746 8.550 1.00 76.25 400 PHE A O 1
ATOM 3081 N N . THR A 1 401 ? -10.354 20.601 10.229 1.00 79.50 401 THR A N 1
ATOM 3082 C CA . THR A 1 401 ? -9.791 21.695 11.014 1.00 79.50 401 THR A CA 1
ATOM 3083 C C . THR A 1 401 ? -8.951 21.099 12.135 1.00 79.50 401 THR A C 1
ATOM 3085 O O . THR A 1 401 ? -9.476 20.634 13.143 1.00 79.50 401 THR A O 1
ATOM 3088 N N . PHE A 1 402 ? -7.631 21.098 11.964 1.00 80.62 402 PHE A N 1
ATOM 3089 C CA . PHE A 1 402 ? -6.704 20.566 12.961 1.00 80.62 402 PHE A CA 1
ATOM 3090 C C . PHE A 1 402 ? -6.376 21.633 14.009 1.00 80.62 402 PHE A C 1
ATOM 3092 O O . PHE A 1 402 ? -5.595 22.548 13.746 1.00 80.62 402 PHE A O 1
ATOM 3099 N N . ILE A 1 403 ? -6.958 21.514 15.205 1.00 83.06 403 ILE A N 1
ATOM 3100 C CA . ILE A 1 403 ? -6.683 22.414 16.331 1.00 83.06 403 ILE A CA 1
ATOM 3101 C C . ILE A 1 403 ? -5.869 21.658 17.383 1.00 83.06 403 ILE A C 1
ATOM 3103 O O . ILE A 1 403 ? -6.321 20.662 17.949 1.00 83.06 403 ILE A O 1
ATOM 3107 N N . GLU A 1 404 ? -4.658 22.146 17.655 1.00 84.44 404 GLU A N 1
ATOM 3108 C CA . GLU A 1 404 ? -3.758 21.551 18.644 1.00 84.44 404 GLU A CA 1
ATOM 3109 C C . GLU A 1 404 ? -4.434 21.454 20.021 1.00 84.44 404 GLU A C 1
ATOM 3111 O O . GLU A 1 404 ? -4.924 22.443 20.570 1.00 84.44 404 GLU A O 1
ATOM 3116 N N . GLY A 1 405 ? -4.468 20.241 20.579 1.00 83.00 405 GLY A N 1
ATOM 3117 C CA . GLY A 1 405 ? -5.010 19.973 21.913 1.00 83.00 405 GLY A CA 1
ATOM 3118 C C . GLY A 1 405 ? -6.530 20.122 22.059 1.00 83.00 405 GLY A C 1
ATOM 3119 O O . GLY A 1 405 ? -7.028 20.001 23.176 1.00 83.00 405 GLY A O 1
ATOM 3120 N N . ALA A 1 406 ? -7.272 20.371 20.976 1.00 88.00 406 ALA A N 1
ATOM 3121 C CA . ALA A 1 406 ? -8.729 20.513 21.021 1.00 88.00 406 ALA A CA 1
ATOM 3122 C C . ALA A 1 406 ? -9.474 19.175 21.084 1.00 88.00 406 ALA A C 1
ATOM 3124 O O . ALA A 1 406 ? -10.649 19.143 21.456 1.00 88.00 406 ALA A O 1
ATOM 3125 N N . CYS A 1 407 ? -8.798 18.078 20.736 1.00 91.25 407 CYS A N 1
ATOM 3126 C CA . CYS A 1 407 ? -9.417 16.766 20.747 1.00 91.25 407 CYS A CA 1
ATOM 3127 C C . CYS A 1 407 ? -9.856 16.351 22.157 1.00 91.25 407 CYS A C 1
ATOM 3129 O O . CYS A 1 407 ? -9.143 16.641 23.126 1.00 91.25 407 CYS A O 1
ATOM 3131 N N . PRO A 1 408 ? -10.981 15.626 22.290 1.00 93.06 408 PRO A N 1
ATOM 3132 C CA . PRO A 1 408 ? -11.467 15.165 23.579 1.00 93.06 408 PRO A CA 1
ATOM 3133 C C . PRO A 1 408 ? -10.390 14.415 24.367 1.00 93.06 408 PRO A C 1
ATOM 3135 O O . PRO A 1 408 ? -9.725 13.513 23.857 1.00 93.06 408 PRO A O 1
ATOM 3138 N N . ALA A 1 409 ? -10.232 14.798 25.633 1.00 94.25 409 ALA A N 1
ATOM 3139 C CA . ALA A 1 409 ? -9.493 14.008 26.606 1.00 94.25 409 ALA A CA 1
ATOM 3140 C C . ALA A 1 409 ? -10.282 12.731 26.957 1.00 94.25 409 ALA A C 1
ATOM 3142 O O . ALA A 1 409 ? -11.492 12.674 26.706 1.00 94.25 409 ALA A O 1
ATOM 3143 N N . PRO A 1 410 ? -9.642 11.730 27.590 1.00 95.19 410 PRO A N 1
ATOM 3144 C CA . PRO A 1 410 ? -10.342 10.519 27.990 1.00 95.19 410 PRO A CA 1
ATOM 3145 C C . PRO A 1 410 ? -11.538 10.866 28.893 1.00 95.19 410 PRO A C 1
ATOM 3147 O O . PRO A 1 410 ? -11.364 11.619 29.860 1.00 95.19 410 PRO A O 1
ATOM 3150 N N . PRO A 1 411 ? -12.744 10.342 28.610 1.00 95.69 411 PRO A N 1
ATOM 3151 C CA . PRO A 1 411 ? -13.903 10.562 29.462 1.00 95.69 411 PRO A CA 1
ATOM 3152 C C . PRO A 1 411 ? -13.729 9.847 30.818 1.00 95.69 411 PRO A C 1
ATOM 3154 O O . PRO A 1 411 ? -12.799 9.045 30.989 1.00 95.69 411 PRO A O 1
ATOM 3157 N N . PRO A 1 412 ? -14.609 10.117 31.803 1.00 95.44 412 PRO A N 1
ATOM 3158 C CA . PRO A 1 412 ? -14.637 9.385 33.065 1.00 95.44 412 PRO A CA 1
ATOM 3159 C C . PRO A 1 412 ? -14.653 7.863 32.877 1.00 95.44 412 PRO A C 1
ATOM 3161 O O . PRO A 1 412 ? -15.116 7.326 31.871 1.00 95.44 412 PRO A O 1
ATOM 3164 N N . GLU A 1 413 ? -14.152 7.139 33.877 1.00 90.19 413 GLU A N 1
ATOM 3165 C CA . GLU A 1 413 ? -14.104 5.681 33.824 1.00 90.19 413 GLU A CA 1
ATOM 3166 C C . GLU A 1 413 ? -15.503 5.072 33.615 1.00 90.19 413 GLU A C 1
ATOM 3168 O O . GLU A 1 413 ? -16.437 5.359 34.360 1.00 90.19 413 GLU A O 1
ATOM 3173 N N . GLY A 1 414 ? -15.629 4.209 32.602 1.00 88.19 414 GLY A N 1
ATOM 3174 C CA . GLY A 1 414 ? -16.888 3.557 32.226 1.00 88.19 414 GLY A CA 1
ATOM 3175 C C . GLY A 1 414 ? -17.673 4.285 31.132 1.00 88.19 414 GLY A C 1
ATOM 3176 O O . GLY A 1 414 ? -18.622 3.715 30.597 1.00 88.19 414 GLY A O 1
ATOM 3177 N N . GLU A 1 415 ? -17.260 5.496 30.760 1.00 96.06 415 GLU A N 1
ATOM 3178 C CA . GLU A 1 415 ? -17.791 6.225 29.611 1.00 96.06 415 GLU A CA 1
ATOM 3179 C C . GLU A 1 415 ? -16.918 6.002 28.367 1.00 96.06 415 GLU A C 1
ATOM 3181 O O . GLU A 1 415 ? -15.731 5.671 28.457 1.00 96.06 415 GLU A O 1
ATOM 3186 N N . PHE A 1 416 ? -17.528 6.174 27.193 1.00 97.12 416 PHE A N 1
ATOM 3187 C CA . PHE A 1 416 ? -16.876 6.016 25.897 1.00 97.12 416 PHE A CA 1
ATOM 3188 C C . PHE A 1 416 ? -17.147 7.232 25.018 1.00 97.12 416 PHE A C 1
ATOM 3190 O O . PHE A 1 416 ? -18.242 7.794 25.039 1.00 97.12 416 PHE A O 1
ATOM 3197 N N . ILE A 1 417 ? -16.157 7.589 24.208 1.00 97.31 417 ILE A N 1
ATOM 3198 C CA . ILE A 1 417 ? -16.330 8.492 23.079 1.00 97.31 417 ILE A CA 1
ATOM 3199 C C . ILE A 1 417 ? -16.823 7.642 21.909 1.00 97.31 417 ILE A C 1
ATOM 3201 O O . ILE A 1 417 ? -16.167 6.675 21.516 1.00 97.31 417 ILE A O 1
ATOM 3205 N N . VAL A 1 418 ? -17.982 8.004 21.367 1.00 96.38 418 VAL A N 1
ATOM 3206 C CA . VAL A 1 418 ? -18.482 7.454 20.105 1.00 96.38 418 VAL A CA 1
ATOM 3207 C C . VAL A 1 418 ? -18.094 8.442 19.010 1.00 96.38 418 VAL A C 1
ATOM 3209 O O . VAL A 1 418 ? -18.554 9.586 19.073 1.00 96.38 418 VAL A O 1
ATOM 3212 N N . PRO A 1 419 ? -17.223 8.062 18.057 1.00 94.25 419 PRO A N 1
ATOM 3213 C CA . PRO A 1 419 ? -16.816 8.967 16.996 1.00 94.25 419 PRO A CA 1
ATOM 3214 C C . PRO A 1 419 ? -17.998 9.445 16.161 1.00 94.25 419 PRO A C 1
ATOM 3216 O O . PRO A 1 419 ? -18.922 8.690 15.858 1.00 94.25 419 PRO A O 1
ATOM 3219 N N . VAL A 1 420 ? -17.952 10.714 15.777 1.00 90.56 420 VAL A N 1
ATOM 3220 C CA . VAL A 1 420 ? -18.972 11.330 14.941 1.00 90.56 420 VAL A CA 1
ATOM 3221 C C . VAL A 1 420 ? -18.864 10.761 13.531 1.00 90.56 420 VAL A C 1
ATOM 3223 O O . VAL A 1 420 ? -17.834 10.865 12.863 1.00 90.56 420 VAL A O 1
ATOM 3226 N N . GLN A 1 421 ? -19.966 10.182 13.070 1.00 85.81 421 GLN A N 1
ATOM 3227 C CA . GLN A 1 421 ? -20.140 9.764 11.688 1.00 85.81 421 GLN A CA 1
ATOM 3228 C C . GLN A 1 421 ? -20.375 11.020 10.853 1.00 85.81 421 GLN A C 1
ATOM 3230 O O . GLN A 1 421 ? -21.410 11.688 10.966 1.00 85.81 421 GLN A O 1
ATOM 3235 N N . GLN A 1 422 ? -19.395 11.392 10.035 1.00 73.25 422 GLN A N 1
ATOM 3236 C CA . GLN A 1 422 ? -19.607 12.477 9.089 1.00 73.25 422 GLN A CA 1
ATOM 3237 C C . GLN A 1 422 ? -20.676 12.027 8.087 1.00 73.25 422 GLN A C 1
ATOM 3239 O O . GLN A 1 422 ? -20.689 10.880 7.676 1.00 73.25 422 GLN A O 1
ATOM 3244 N N . THR A 1 423 ? -21.625 12.891 7.731 1.00 64.06 423 THR A N 1
ATOM 3245 C CA . THR A 1 423 ? -22.688 12.590 6.755 1.00 64.06 423 THR A CA 1
ATOM 3246 C C . THR A 1 423 ? -22.637 13.604 5.616 1.00 64.06 423 THR A C 1
ATOM 3248 O O . THR A 1 423 ? -22.252 14.761 5.821 1.00 64.06 423 THR A O 1
ATOM 3251 N N . ARG A 1 424 ? -22.988 13.182 4.391 1.00 62.91 424 ARG A N 1
ATOM 3252 C CA . ARG A 1 424 ? -23.018 14.074 3.222 1.00 62.91 424 ARG A CA 1
ATOM 3253 C C . ARG A 1 424 ? -24.230 14.982 3.348 1.00 62.91 424 ARG A C 1
ATOM 3255 O O . ARG A 1 424 ? -25.360 14.504 3.370 1.00 62.91 424 ARG A O 1
ATOM 3262 N N . VAL A 1 425 ? -24.010 16.288 3.338 1.00 48.88 425 VAL A N 1
ATOM 3263 C CA . VAL A 1 425 ? -25.076 17.256 3.077 1.00 48.88 425 VAL A CA 1
ATOM 3264 C C . VAL A 1 425 ? -25.116 17.451 1.555 1.00 48.88 425 VAL A C 1
ATOM 3266 O O . VAL A 1 425 ? -24.562 18.440 1.109 1.00 48.88 425 VAL A O 1
ATOM 3269 N N . ASP A 1 426 ? -25.569 16.428 0.789 1.00 52.31 426 ASP A N 1
ATOM 3270 C CA . ASP A 1 426 ? -26.026 16.474 -0.639 1.00 52.31 426 ASP A CA 1
ATOM 3271 C C . ASP A 1 426 ? -26.164 15.066 -1.330 1.00 52.31 426 ASP A C 1
ATOM 3273 O O . ASP A 1 426 ? -25.407 14.674 -2.218 1.00 52.31 426 ASP A O 1
ATOM 3277 N N . GLU A 1 427 ? -27.129 14.291 -0.819 1.00 64.88 427 GLU A N 1
ATOM 3278 C CA . GLU A 1 427 ? -28.132 13.278 -1.285 1.00 64.88 427 GLU A CA 1
ATOM 3279 C C . GLU A 1 427 ? -28.422 12.759 -2.750 1.00 64.88 427 GLU A C 1
ATOM 3281 O O . GLU A 1 427 ? -29.571 12.421 -3.028 1.00 64.88 427 GLU A O 1
ATOM 3286 N N . PRO A 1 428 ? -27.513 12.609 -3.739 1.00 69.19 428 PRO A N 1
ATOM 3287 C CA . PRO A 1 428 ? -27.679 11.414 -4.631 1.00 69.19 428 PRO A CA 1
ATOM 3288 C C . PRO A 1 428 ? -26.418 10.584 -4.898 1.00 69.19 428 PRO A C 1
ATOM 3290 O O . PRO A 1 428 ? -26.490 9.359 -4.975 1.00 69.19 428 PRO A O 1
ATOM 3293 N N . GLN A 1 429 ? -25.259 11.231 -5.026 1.00 75.44 429 GLN A N 1
ATOM 3294 C CA . GLN A 1 429 ? -24.015 10.544 -5.391 1.00 75.44 429 GLN A CA 1
ATOM 3295 C C . GLN A 1 429 ? -23.540 9.600 -4.278 1.00 75.44 429 GLN A C 1
ATOM 3297 O O . GLN A 1 429 ? -23.090 8.504 -4.571 1.00 75.44 429 GLN A O 1
ATOM 3302 N N . ALA A 1 430 ? -23.754 9.954 -3.004 1.00 77.00 430 ALA A N 1
ATOM 3303 C CA . ALA A 1 430 ? -23.450 9.050 -1.891 1.00 77.00 430 ALA A CA 1
ATOM 3304 C C . ALA A 1 430 ? -24.200 7.711 -1.995 1.00 77.00 430 ALA A C 1
ATOM 3306 O O . ALA A 1 430 ? -23.634 6.671 -1.690 1.00 77.00 430 ALA A O 1
ATOM 3307 N N . GLY A 1 431 ? -25.456 7.714 -2.457 1.00 81.44 431 GLY A N 1
ATOM 3308 C CA . GLY A 1 431 ? -26.206 6.474 -2.666 1.00 81.44 431 GLY A CA 1
ATOM 3309 C C . GLY A 1 431 ? -25.640 5.624 -3.807 1.00 81.44 431 GLY A C 1
ATOM 3310 O O . GLY A 1 431 ? -25.666 4.400 -3.724 1.00 81.44 431 GLY A O 1
ATOM 3311 N N . ILE A 1 432 ? -25.103 6.267 -4.850 1.00 85.62 432 ILE A N 1
ATOM 3312 C CA . ILE A 1 432 ? -24.434 5.594 -5.972 1.00 85.62 432 ILE A CA 1
ATOM 3313 C C . ILE A 1 432 ? -23.124 4.961 -5.496 1.00 85.62 432 ILE A C 1
ATOM 3315 O O . ILE A 1 432 ? -22.909 3.779 -5.750 1.00 85.62 432 ILE A O 1
ATOM 3319 N N . ASP A 1 433 ? -22.306 5.714 -4.757 1.00 86.75 433 ASP A N 1
ATOM 3320 C CA . ASP A 1 433 ? -21.027 5.240 -4.222 1.00 86.75 433 ASP A CA 1
ATOM 3321 C C . ASP A 1 433 ? -21.260 4.063 -3.260 1.00 86.75 433 ASP A C 1
ATOM 3323 O O . ASP A 1 433 ? -20.668 2.999 -3.429 1.00 86.75 433 ASP A O 1
ATOM 3327 N N . VAL A 1 434 ? -22.204 4.191 -2.314 1.00 88.44 434 VAL A N 1
ATOM 3328 C CA . VAL A 1 434 ? -22.572 3.097 -1.394 1.00 88.44 434 VAL A CA 1
ATOM 3329 C C . VAL A 1 434 ? -23.055 1.865 -2.160 1.00 88.44 434 VAL A C 1
ATOM 3331 O O . VAL A 1 434 ? -22.641 0.755 -1.839 1.00 88.44 434 VAL A O 1
ATOM 3334 N N . ALA A 1 435 ? -23.902 2.023 -3.182 1.00 90.75 435 ALA A N 1
ATOM 3335 C CA . ALA A 1 435 ? -24.392 0.890 -3.968 1.00 90.75 435 ALA A CA 1
ATOM 3336 C C . ALA A 1 435 ? -23.271 0.196 -4.758 1.00 90.75 435 ALA A C 1
ATOM 3338 O O . ALA A 1 435 ? -23.224 -1.035 -4.802 1.00 90.75 435 ALA A O 1
ATOM 3339 N N . TYR A 1 436 ? -22.362 0.972 -5.355 1.00 91.81 436 TYR A N 1
ATOM 3340 C CA . TYR A 1 436 ? -21.198 0.449 -6.064 1.00 91.81 436 TYR A CA 1
ATOM 3341 C C . TYR A 1 436 ? -20.278 -0.323 -5.113 1.00 91.81 436 TYR A C 1
ATOM 3343 O O . TYR A 1 436 ? -20.022 -1.514 -5.319 1.00 91.81 436 TYR A O 1
ATOM 3351 N N . PHE A 1 437 ? -19.854 0.322 -4.024 1.00 93.75 437 PHE A N 1
ATOM 3352 C CA . PHE A 1 437 ? -18.954 -0.296 -3.060 1.00 93.75 437 PHE A CA 1
ATOM 3353 C C . PHE A 1 437 ? -19.613 -1.458 -2.318 1.00 93.75 437 PHE A C 1
ATOM 3355 O O . PHE A 1 437 ? -18.923 -2.399 -1.955 1.00 93.75 437 PHE A O 1
ATOM 3362 N N . SER A 1 438 ? -20.937 -1.487 -2.163 1.00 95.00 438 SER A N 1
ATOM 3363 C CA . SER A 1 438 ? -21.619 -2.643 -1.572 1.00 95.00 438 SER A CA 1
ATOM 3364 C C . SER A 1 438 ? -21.456 -3.906 -2.428 1.00 95.00 438 SER A C 1
ATOM 3366 O O . SER A 1 438 ? -21.228 -4.991 -1.889 1.00 95.00 438 SER A O 1
ATOM 3368 N N . GLY A 1 439 ? -21.471 -3.773 -3.762 1.00 96.31 439 GLY A N 1
ATOM 3369 C CA . GLY A 1 439 ? -21.142 -4.872 -4.680 1.00 96.31 439 GLY A CA 1
ATOM 3370 C C . GLY A 1 439 ? -19.663 -5.278 -4.632 1.00 96.31 439 GLY A C 1
ATOM 3371 O O . GLY A 1 439 ? -19.333 -6.467 -4.701 1.00 96.31 439 GLY A O 1
ATOM 3372 N N . VAL A 1 440 ? -18.769 -4.305 -4.446 1.00 95.69 440 VAL A N 1
ATOM 3373 C CA . VAL A 1 440 ? -17.341 -4.549 -4.189 1.00 95.69 440 VAL A CA 1
ATOM 3374 C C . VAL A 1 440 ? -17.145 -5.338 -2.889 1.00 95.69 440 VAL A C 1
ATOM 3376 O O . VAL A 1 440 ? -16.445 -6.349 -2.901 1.00 95.69 440 VAL A O 1
ATOM 3379 N N . MET A 1 441 ? -17.825 -4.960 -1.803 1.00 96.19 441 MET A N 1
ATOM 3380 C CA . MET A 1 441 ? -17.764 -5.656 -0.513 1.00 96.19 441 MET A CA 1
ATOM 3381 C C . MET A 1 441 ? -18.307 -7.087 -0.600 1.00 96.19 441 MET A C 1
ATOM 3383 O O . MET A 1 441 ? -17.727 -7.989 -0.000 1.00 96.19 441 MET A O 1
ATOM 3387 N N . SER A 1 442 ? -19.348 -7.342 -1.403 1.00 96.62 442 SER A N 1
ATOM 3388 C CA . SER A 1 442 ? -19.802 -8.716 -1.682 1.00 96.62 442 SER A CA 1
ATOM 3389 C C . SER A 1 442 ? -18.746 -9.547 -2.418 1.00 96.62 442 SER A C 1
ATOM 3391 O O . SER A 1 442 ? -18.601 -10.742 -2.162 1.00 96.62 442 SER A O 1
ATOM 3393 N N . THR A 1 443 ? -17.993 -8.927 -3.332 1.00 96.00 443 THR A N 1
ATOM 3394 C CA . THR A 1 443 ? -16.904 -9.602 -4.055 1.00 96.00 443 THR A CA 1
ATOM 3395 C C . THR A 1 443 ? -15.746 -9.920 -3.109 1.00 96.00 443 THR A C 1
ATOM 3397 O O . THR A 1 443 ? -15.266 -11.052 -3.096 1.00 96.00 443 THR A O 1
ATOM 3400 N N . LEU A 1 444 ? -15.361 -8.965 -2.256 1.00 96.56 444 LEU A N 1
ATOM 3401 C CA . LEU A 1 444 ? -14.360 -9.162 -1.205 1.00 96.56 444 LEU A CA 1
ATOM 3402 C C . LEU A 1 444 ? -14.751 -10.304 -0.260 1.00 96.56 444 LEU A C 1
ATOM 3404 O O . LEU A 1 444 ? -13.926 -11.170 0.035 1.00 96.56 444 LEU A O 1
ATOM 3408 N N . GLU A 1 445 ? -16.008 -10.341 0.183 1.00 95.25 445 GLU A N 1
ATOM 3409 C CA . GLU A 1 445 ? -16.524 -11.399 1.051 1.00 95.25 445 GLU A CA 1
ATOM 3410 C C . GLU A 1 445 ? -16.410 -12.776 0.382 1.00 95.25 445 GLU A C 1
ATOM 3412 O O . GLU A 1 445 ? -15.885 -13.712 0.989 1.00 95.25 445 GLU A O 1
ATOM 3417 N N . ALA A 1 446 ? -16.813 -12.893 -0.886 1.00 94.69 446 ALA A N 1
ATOM 3418 C CA . ALA A 1 446 ? -16.699 -14.138 -1.640 1.00 94.69 446 ALA A CA 1
ATOM 3419 C C . ALA A 1 446 ? -15.239 -14.604 -1.778 1.00 94.69 446 ALA A C 1
ATOM 3421 O O . ALA A 1 446 ? -14.943 -15.783 -1.583 1.00 94.69 446 ALA A O 1
ATOM 3422 N N . MET A 1 447 ? -14.315 -13.683 -2.061 1.00 94.94 447 MET A N 1
ATOM 3423 C CA . MET A 1 447 ? -12.884 -13.981 -2.178 1.00 94.94 447 MET A CA 1
ATOM 3424 C C . MET A 1 447 ? -12.258 -14.387 -0.840 1.00 94.94 447 MET A C 1
ATOM 3426 O O . MET A 1 447 ? -11.397 -15.264 -0.796 1.00 94.94 447 MET A O 1
ATOM 3430 N N . SER A 1 448 ? -12.723 -13.803 0.269 1.00 95.19 448 SER A N 1
ATOM 3431 C CA . SER A 1 448 ? -12.241 -14.133 1.615 1.00 95.19 448 SER A CA 1
ATOM 3432 C C . SER A 1 448 ? -12.512 -15.587 2.022 1.00 95.19 448 SER A C 1
ATOM 3434 O O . SER A 1 448 ? -11.930 -16.078 2.988 1.00 95.19 448 SER A O 1
ATOM 3436 N N . ALA A 1 449 ? -13.386 -16.303 1.306 1.00 92.25 449 ALA A N 1
ATOM 3437 C CA . ALA A 1 449 ? -13.653 -17.719 1.538 1.00 92.25 449 ALA A CA 1
ATOM 3438 C C . ALA A 1 449 ? -12.504 -18.638 1.081 1.00 92.25 449 ALA A C 1
ATOM 3440 O O . ALA A 1 449 ? -12.443 -19.787 1.517 1.00 92.25 449 ALA A O 1
ATOM 3441 N N . GLU A 1 450 ? -11.588 -18.159 0.231 1.00 90.12 450 GLU A N 1
ATOM 3442 C CA . GLU A 1 450 ? -10.481 -18.970 -0.295 1.00 90.12 450 GLU A CA 1
ATOM 3443 C C . GLU A 1 450 ? -9.390 -19.254 0.745 1.00 90.12 450 GLU A C 1
ATOM 3445 O O . GLU A 1 450 ? -8.685 -20.262 0.641 1.00 90.12 450 GLU A O 1
ATOM 3450 N N . ARG A 1 451 ? -9.241 -18.378 1.746 1.00 92.56 451 ARG A N 1
ATOM 3451 C CA . ARG A 1 451 ? -8.269 -18.509 2.838 1.00 92.56 451 ARG A CA 1
ATOM 3452 C C . ARG A 1 451 ? -8.908 -18.194 4.180 1.00 92.56 451 ARG A C 1
ATOM 3454 O O . ARG A 1 451 ? -9.885 -17.458 4.278 1.00 92.56 451 ARG A O 1
ATOM 3461 N N . ASP A 1 452 ? -8.351 -18.768 5.237 1.00 91.81 452 ASP A N 1
ATOM 3462 C CA . ASP A 1 452 ? -8.837 -18.517 6.593 1.00 91.81 452 ASP A CA 1
ATOM 3463 C C . ASP A 1 452 ? -8.311 -17.193 7.152 1.00 91.81 452 ASP A C 1
ATOM 3465 O O . ASP A 1 452 ? -9.063 -16.469 7.797 1.00 91.81 452 ASP A O 1
ATOM 3469 N N . THR A 1 453 ? -7.057 -16.839 6.854 1.00 96.56 453 THR A N 1
ATOM 3470 C CA . THR A 1 453 ? -6.486 -15.533 7.213 1.00 96.56 453 THR A CA 1
ATOM 3471 C C . THR A 1 453 ? -6.532 -14.603 6.008 1.00 96.56 453 THR A C 1
ATOM 3473 O O . THR A 1 453 ? -5.933 -14.907 4.976 1.00 96.56 453 THR A O 1
ATOM 3476 N N . ASN A 1 454 ? -7.213 -13.464 6.141 1.00 98.12 454 ASN A N 1
ATOM 3477 C CA . ASN A 1 454 ? -7.306 -12.469 5.077 1.00 98.12 454 ASN A CA 1
ATOM 3478 C C . ASN A 1 454 ? -6.922 -11.074 5.577 1.00 98.12 454 ASN A C 1
ATOM 3480 O O . ASN A 1 454 ? -7.333 -10.658 6.663 1.00 98.12 454 ASN A O 1
ATOM 3484 N N . PHE A 1 455 ? -6.186 -10.340 4.747 1.00 98.56 455 PHE A N 1
ATOM 3485 C CA . PHE A 1 455 ? -5.847 -8.937 4.951 1.00 98.56 455 PHE A CA 1
ATOM 3486 C C . PHE A 1 455 ? -6.574 -8.094 3.915 1.00 98.56 455 PHE A C 1
ATOM 3488 O O . PHE A 1 455 ? -6.361 -8.267 2.716 1.00 98.56 455 PHE A O 1
ATOM 3495 N N . PHE A 1 456 ? -7.439 -7.197 4.370 1.00 98.44 456 PHE A N 1
ATOM 3496 C CA . PHE A 1 456 ? -8.132 -6.262 3.499 1.00 98.44 456 PHE A CA 1
ATOM 3497 C C . PHE A 1 456 ? -7.207 -5.069 3.236 1.00 98.44 456 PHE A C 1
ATOM 3499 O O . PHE A 1 456 ? -6.905 -4.306 4.147 1.00 98.44 456 PHE A O 1
ATOM 3506 N N . VAL A 1 457 ? -6.736 -4.929 1.999 1.00 98.62 457 VAL A N 1
ATOM 3507 C CA . VAL A 1 457 ? -5.881 -3.829 1.553 1.00 98.62 457 VAL A CA 1
ATOM 3508 C C . VAL A 1 457 ? -6.699 -2.849 0.714 1.00 98.62 457 VAL A C 1
ATOM 3510 O O . VAL A 1 457 ? -7.328 -3.235 -0.271 1.00 98.62 457 VAL A O 1
ATOM 3513 N N . THR A 1 458 ? -6.684 -1.583 1.107 1.00 97.12 458 THR A N 1
ATOM 3514 C CA . THR A 1 458 ? -7.459 -0.491 0.494 1.00 97.12 458 THR A CA 1
ATOM 3515 C C . THR A 1 458 ? -6.662 0.805 0.642 1.00 97.12 458 THR A C 1
ATOM 3517 O O . THR A 1 458 ? -5.712 0.822 1.423 1.00 97.12 458 THR A O 1
ATOM 3520 N N . HIS A 1 459 ? -6.971 1.887 -0.071 1.00 96.75 459 HIS A N 1
ATOM 3521 C CA . HIS A 1 459 ? -6.274 3.152 0.180 1.00 96.75 459 HIS A CA 1
ATOM 3522 C C . HIS A 1 459 ? -6.905 3.916 1.351 1.00 96.75 459 HIS A C 1
ATOM 3524 O O . HIS A 1 459 ? -6.194 4.321 2.270 1.00 96.75 459 HIS A O 1
ATOM 3530 N N . HIS A 1 460 ? -8.231 4.029 1.377 1.00 94.00 460 HIS A N 1
ATOM 3531 C CA . HIS A 1 460 ? -8.984 4.809 2.353 1.00 94.00 460 HIS A CA 1
ATOM 3532 C C . HIS A 1 460 ? -9.335 3.990 3.614 1.00 94.00 460 HIS A C 1
ATOM 3534 O O . HIS A 1 460 ? -9.928 2.910 3.528 1.00 94.00 460 HIS A O 1
ATOM 3540 N N . PRO A 1 461 ? -8.970 4.451 4.823 1.00 93.94 461 PRO A N 1
ATOM 3541 C CA . PRO A 1 461 ? -9.182 3.689 6.048 1.00 93.94 461 PRO A CA 1
ATOM 3542 C C . PRO A 1 461 ? -10.651 3.612 6.486 1.00 93.94 461 PRO A C 1
ATOM 3544 O O . PRO A 1 461 ? -11.286 4.618 6.765 1.00 93.94 461 PRO A O 1
ATOM 3547 N N . ILE A 1 462 ? -11.151 2.400 6.737 1.00 91.62 462 ILE A N 1
ATOM 3548 C CA . ILE A 1 462 ? -12.577 2.189 7.056 1.00 91.62 462 ILE A CA 1
ATOM 3549 C C . ILE A 1 462 ? -12.900 2.349 8.553 1.00 91.62 462 ILE A C 1
ATOM 3551 O O . ILE A 1 462 ? -13.967 2.841 8.896 1.00 91.62 462 ILE A O 1
ATOM 3555 N N . LEU A 1 463 ? -12.014 1.929 9.466 1.00 95.31 463 LEU A N 1
ATOM 3556 C CA . LEU A 1 463 ? -12.230 1.992 10.927 1.00 95.31 463 LEU A CA 1
ATOM 3557 C C . LEU A 1 463 ? -11.336 3.032 11.621 1.00 95.31 463 LEU A C 1
ATOM 3559 O O . LEU A 1 463 ? -11.195 2.998 12.846 1.00 95.31 463 LEU A O 1
ATOM 3563 N N . ALA A 1 464 ? -10.675 3.908 10.858 1.00 94.31 464 ALA A N 1
ATOM 3564 C CA . ALA A 1 464 ? -9.737 4.865 11.430 1.00 94.31 464 ALA A CA 1
ATOM 3565 C C . ALA A 1 464 ? -10.526 5.971 12.091 1.00 94.31 464 ALA A C 1
ATOM 3567 O O . ALA A 1 464 ? -11.674 6.246 11.744 1.00 94.31 464 ALA A O 1
ATOM 3568 N N . ILE A 1 465 ? -9.868 6.624 13.031 1.00 94.31 465 ILE A N 1
ATOM 3569 C CA . ILE A 1 465 ? -10.391 7.818 13.658 1.00 94.31 465 ILE A CA 1
ATOM 3570 C C . ILE A 1 465 ? -9.446 8.981 13.428 1.00 94.31 465 ILE A C 1
ATOM 3572 O O . ILE A 1 465 ? -8.224 8.823 13.412 1.00 94.31 465 ILE A O 1
ATOM 3576 N N . ALA A 1 466 ? -10.012 10.169 13.334 1.00 92.12 466 ALA A N 1
ATOM 3577 C CA . ALA A 1 466 ? -9.246 11.400 13.315 1.00 92.12 466 ALA A CA 1
ATOM 3578 C C . ALA A 1 466 ? -9.864 12.422 14.255 1.00 92.12 466 ALA A C 1
ATOM 3580 O O . ALA A 1 466 ? -10.968 12.249 14.779 1.00 92.12 466 ALA A O 1
ATOM 3581 N N . CYS A 1 467 ? -9.118 13.497 14.471 1.00 90.75 467 CYS A N 1
ATOM 3582 C CA . CYS A 1 467 ? -9.622 14.662 15.160 1.00 90.75 467 CYS A CA 1
ATOM 3583 C C . CYS A 1 467 ? -10.002 15.729 14.141 1.00 90.75 467 CYS A C 1
ATOM 3585 O O . CYS A 1 467 ? -9.148 16.156 13.362 1.00 90.75 467 CYS A O 1
ATOM 3587 N N . ASN A 1 468 ? -11.250 16.184 14.177 1.00 88.69 468 ASN A N 1
ATOM 3588 C CA . ASN A 1 468 ? -11.706 17.316 13.384 1.00 88.69 468 ASN A CA 1
ATOM 3589 C C . ASN A 1 468 ? -12.365 18.343 14.306 1.00 88.69 468 ASN A C 1
ATOM 3591 O O . ASN A 1 468 ? -13.359 18.045 14.966 1.00 88.69 468 ASN A O 1
ATOM 3595 N N . ASP A 1 469 ? -11.802 19.550 14.344 1.00 88.69 469 ASP A N 1
ATOM 3596 C CA . ASP A 1 469 ? -12.179 20.621 15.264 1.00 88.69 469 ASP A CA 1
ATOM 3597 C C . ASP A 1 469 ? -12.061 20.176 16.734 1.00 88.69 469 ASP A C 1
ATOM 3599 O O . ASP A 1 469 ? -10.956 20.086 17.271 1.00 88.69 469 ASP A O 1
ATOM 3603 N N . THR A 1 470 ? -13.183 19.851 17.376 1.00 89.88 470 THR A N 1
ATOM 3604 C CA . THR A 1 470 ? -13.255 19.393 18.775 1.00 89.88 470 THR A CA 1
ATOM 3605 C C . THR A 1 470 ? -13.832 17.982 18.904 1.00 89.88 470 THR A C 1
ATOM 3607 O O . THR A 1 470 ? -14.068 17.502 20.013 1.00 89.88 470 THR A O 1
ATOM 3610 N N . GLU A 1 471 ? -14.061 17.303 17.780 1.00 91.56 471 GLU A N 1
ATOM 3611 C CA . GLU A 1 471 ? -14.726 16.006 17.719 1.00 91.56 471 GLU A CA 1
ATOM 3612 C C . GLU A 1 471 ? -13.763 14.920 17.233 1.00 91.56 471 GLU A C 1
ATOM 3614 O O . GLU A 1 471 ? -12.946 15.131 16.333 1.00 91.56 471 GLU A O 1
ATOM 3619 N N . ILE A 1 472 ? -13.889 13.725 17.816 1.00 93.38 472 ILE A N 1
ATOM 3620 C CA . ILE A 1 472 ? -13.334 12.517 17.202 1.00 93.38 472 ILE A CA 1
ATOM 3621 C C . ILE A 1 472 ? -14.335 12.055 16.155 1.00 93.38 472 ILE A C 1
ATOM 3623 O O . ILE A 1 472 ? -15.516 11.903 16.460 1.00 93.38 472 ILE A O 1
ATOM 3627 N N . ILE A 1 473 ? -13.857 11.821 14.944 1.00 90.50 473 ILE A N 1
ATOM 3628 C CA . ILE A 1 473 ? -14.645 11.342 13.810 1.00 90.50 473 ILE A CA 1
ATOM 3629 C C . ILE A 1 473 ? -14.170 9.953 13.408 1.00 90.50 473 ILE A C 1
ATOM 3631 O O . ILE A 1 473 ? -13.052 9.562 13.745 1.00 90.50 473 ILE A O 1
ATOM 3635 N N . VAL A 1 474 ? -15.019 9.217 12.698 1.00 89.56 474 VAL A N 1
ATOM 3636 C CA . VAL A 1 474 ? -14.602 8.004 11.992 1.00 89.56 474 VAL A CA 1
ATOM 3637 C C . VAL A 1 474 ? -14.358 8.328 10.518 1.00 89.56 474 VAL A C 1
ATOM 3639 O O . VAL A 1 474 ? -15.102 9.116 9.928 1.00 89.56 474 VAL A O 1
ATOM 3642 N N . GLU A 1 475 ? -13.315 7.737 9.948 1.00 84.94 475 GLU A N 1
ATOM 3643 C CA . GLU A 1 475 ? -12.959 7.893 8.538 1.00 84.94 475 GLU A CA 1
ATOM 3644 C C . GLU A 1 475 ? -13.898 7.100 7.614 1.00 84.94 475 GLU A C 1
ATOM 3646 O O . GLU A 1 475 ? -14.516 6.109 8.012 1.00 84.94 475 GLU A O 1
ATOM 3651 N N . ASP A 1 476 ? -14.033 7.598 6.383 1.00 82.50 476 ASP A N 1
ATOM 3652 C CA . ASP A 1 476 ? -14.717 6.972 5.242 1.00 82.50 476 ASP A CA 1
ATOM 3653 C C . ASP A 1 476 ? -16.042 6.265 5.546 1.00 82.50 476 ASP A C 1
ATOM 3655 O O . ASP A 1 476 ? -16.302 5.121 5.163 1.00 82.50 476 ASP A O 1
ATOM 3659 N N . TRP A 1 477 ? -16.956 7.003 6.177 1.00 83.50 477 TRP A N 1
ATOM 3660 C CA . TRP A 1 477 ? -18.299 6.510 6.483 1.00 83.50 477 TRP A CA 1
ATOM 3661 C C . TRP A 1 477 ? -19.070 6.006 5.243 1.00 83.50 477 TRP A C 1
ATOM 3663 O O . TRP A 1 477 ? -19.877 5.092 5.366 1.00 83.50 477 TRP A O 1
ATOM 3673 N N . THR A 1 478 ? -18.784 6.497 4.030 1.00 82.56 478 THR A N 1
ATOM 3674 C CA . THR A 1 478 ? -19.345 5.934 2.783 1.00 82.56 478 THR A CA 1
ATOM 3675 C C . THR A 1 478 ? -18.960 4.459 2.585 1.00 82.56 478 THR A C 1
ATOM 3677 O O . THR A 1 478 ? -19.835 3.644 2.292 1.00 82.56 478 THR A O 1
ATOM 3680 N N . LEU A 1 479 ? -17.687 4.089 2.792 1.00 89.19 479 LEU A N 1
ATOM 3681 C CA . LEU A 1 479 ? -17.243 2.688 2.714 1.00 89.19 479 LEU A CA 1
ATOM 3682 C C . LEU A 1 479 ? -17.840 1.854 3.842 1.00 89.19 479 LEU A C 1
ATOM 3684 O O . LEU A 1 479 ? -18.231 0.711 3.616 1.00 89.19 479 LEU A O 1
ATOM 3688 N N . GLN A 1 480 ? -17.977 2.428 5.039 1.00 90.69 480 GLN A N 1
ATOM 3689 C CA . GLN A 1 480 ? -18.641 1.738 6.143 1.00 90.69 480 GLN A CA 1
ATOM 3690 C C . GLN A 1 480 ? -20.105 1.418 5.819 1.00 90.69 480 GLN A C 1
ATOM 3692 O O . GLN A 1 480 ? -20.564 0.308 6.078 1.00 90.69 480 GLN A O 1
ATOM 3697 N N . GLN A 1 481 ? -20.836 2.351 5.205 1.00 89.62 481 GLN A N 1
ATOM 3698 C CA . GLN A 1 481 ? -22.232 2.146 4.802 1.00 89.62 481 GLN A CA 1
ATOM 3699 C C . GLN A 1 481 ? -22.402 1.072 3.716 1.00 89.62 481 GLN A C 1
ATOM 3701 O O . GLN A 1 481 ? -23.503 0.538 3.559 1.00 89.62 481 GLN A O 1
ATOM 3706 N N . ALA A 1 482 ? -21.335 0.756 2.979 1.00 92.38 482 ALA A N 1
ATOM 3707 C CA . ALA A 1 482 ? -21.307 -0.297 1.972 1.00 92.38 482 ALA A CA 1
ATOM 3708 C C . ALA A 1 482 ? -21.067 -1.707 2.550 1.00 92.38 482 ALA A C 1
ATOM 3710 O O . ALA A 1 482 ? -21.240 -2.689 1.825 1.00 92.38 482 ALA A O 1
ATOM 3711 N N . LEU A 1 483 ? -20.682 -1.824 3.827 1.00 94.44 483 LEU A N 1
ATOM 3712 C CA . LEU A 1 483 ? -20.447 -3.110 4.484 1.00 94.44 483 LEU A CA 1
ATOM 3713 C C . LEU A 1 483 ? -21.748 -3.908 4.648 1.00 94.44 483 LEU A C 1
ATOM 3715 O O . LEU A 1 483 ? -22.803 -3.359 4.965 1.00 94.44 483 LEU A O 1
ATOM 3719 N N . HIS A 1 484 ? -21.640 -5.227 4.506 1.00 93.81 484 HIS A N 1
ATOM 3720 C CA . HIS A 1 484 ? -22.652 -6.193 4.937 1.00 93.81 484 HIS A CA 1
ATOM 3721 C C . HIS A 1 484 ? -22.326 -6.688 6.352 1.00 93.81 484 HIS A C 1
ATOM 3723 O O . HIS A 1 484 ? -21.217 -6.491 6.855 1.00 93.81 484 HIS A O 1
ATOM 3729 N N . SER A 1 485 ? -23.271 -7.373 7.006 1.00 89.75 485 SER A N 1
ATOM 3730 C CA . SER A 1 485 ? -23.125 -7.832 8.402 1.00 89.75 485 SER A CA 1
ATOM 3731 C C . SER A 1 485 ? -21.896 -8.709 8.662 1.00 89.75 485 SER A C 1
ATOM 3733 O O . SER A 1 485 ? -21.424 -8.780 9.788 1.00 89.75 485 SER A O 1
ATOM 3735 N N . ASN A 1 486 ? -21.409 -9.389 7.628 1.00 89.44 486 ASN A N 1
ATOM 3736 C CA . ASN A 1 486 ? -20.372 -10.415 7.666 1.00 89.44 486 ASN A CA 1
ATOM 3737 C C . ASN A 1 486 ? -19.148 -10.072 6.799 1.00 89.44 486 ASN A C 1
ATOM 3739 O O . ASN A 1 486 ? -18.201 -10.858 6.751 1.00 89.44 486 ASN A O 1
ATOM 3743 N N . THR A 1 487 ? -19.117 -8.895 6.155 1.00 93.06 487 THR A N 1
ATOM 3744 C CA . THR A 1 487 ? -18.007 -8.484 5.273 1.00 93.06 487 THR A CA 1
ATOM 3745 C C . THR A 1 487 ? -16.647 -8.566 5.973 1.00 93.06 487 THR A C 1
ATOM 3747 O O . THR A 1 487 ? -15.651 -8.932 5.356 1.00 93.06 487 THR A O 1
ATOM 3750 N N . LEU A 1 488 ? -16.593 -8.271 7.277 1.00 94.06 488 LEU A N 1
ATOM 3751 C CA . LEU A 1 488 ? -15.351 -8.244 8.057 1.00 94.06 488 LEU A CA 1
ATOM 3752 C C . LEU A 1 488 ? -15.095 -9.520 8.881 1.00 94.06 488 LEU A C 1
ATOM 3754 O O . LEU A 1 488 ? -14.122 -9.571 9.634 1.00 94.06 488 LEU A O 1
ATOM 3758 N N . ASP A 1 489 ? -15.941 -10.551 8.806 1.00 93.00 489 ASP A N 1
ATOM 3759 C CA . ASP A 1 489 ? -15.849 -11.742 9.678 1.00 93.00 489 ASP A CA 1
ATOM 3760 C C . ASP A 1 489 ? -14.620 -12.613 9.400 1.00 93.00 489 ASP A C 1
ATOM 3762 O O . ASP A 1 489 ? -14.073 -13.249 10.306 1.00 93.00 489 ASP A O 1
ATOM 3766 N N . ARG A 1 490 ? -14.164 -12.622 8.145 1.00 95.25 490 ARG A N 1
ATOM 3767 C CA . ARG A 1 490 ? -12.985 -13.375 7.687 1.00 95.25 490 ARG A CA 1
ATOM 3768 C C . ARG A 1 490 ? -11.744 -12.499 7.511 1.00 95.25 490 ARG A C 1
ATOM 3770 O O . ARG A 1 490 ? -10.710 -12.998 7.072 1.00 95.25 490 ARG A O 1
ATOM 3777 N N . VAL A 1 491 ? -11.841 -11.215 7.853 1.00 97.31 491 VAL A N 1
ATOM 3778 C CA . VAL A 1 491 ? -10.735 -10.256 7.788 1.00 97.31 491 VAL A CA 1
ATOM 3779 C C . VAL A 1 491 ? -10.034 -10.221 9.144 1.00 97.31 491 VAL A C 1
ATOM 3781 O O . VAL A 1 491 ? -10.669 -9.983 10.172 1.00 97.31 491 VAL A O 1
ATOM 3784 N N . SER A 1 492 ? -8.724 -10.462 9.143 1.00 97.44 492 SER A N 1
ATOM 3785 C CA . SER A 1 492 ? -7.870 -10.373 10.335 1.00 97.44 492 SER A CA 1
ATOM 3786 C C . SER A 1 492 ? -7.371 -8.944 10.560 1.00 97.44 492 SER A C 1
ATOM 3788 O O . SER A 1 492 ? -7.322 -8.478 11.699 1.00 97.44 492 SER A O 1
ATOM 3790 N N . ALA A 1 493 ? -7.036 -8.231 9.480 1.00 98.31 493 ALA A N 1
ATOM 3791 C CA . ALA A 1 493 ? -6.666 -6.821 9.537 1.00 98.31 493 ALA A CA 1
ATOM 3792 C C . ALA A 1 493 ? -7.033 -6.051 8.261 1.00 98.31 493 ALA A C 1
ATOM 3794 O O . ALA A 1 493 ? -7.059 -6.627 7.171 1.00 98.31 493 ALA A O 1
ATOM 3795 N N . ILE A 1 494 ? -7.276 -4.750 8.416 1.00 98.56 494 ILE A N 1
ATOM 3796 C CA . ILE A 1 494 ? -7.408 -3.761 7.344 1.00 98.56 494 ILE A CA 1
ATOM 3797 C C . ILE A 1 494 ? -6.107 -2.955 7.287 1.00 98.56 494 ILE A C 1
ATOM 3799 O O . ILE A 1 494 ? -5.648 -2.453 8.314 1.00 98.56 494 ILE A O 1
ATOM 3803 N N . ILE A 1 495 ? -5.511 -2.852 6.101 1.00 98.88 495 ILE A N 1
ATOM 3804 C CA . ILE A 1 495 ? -4.239 -2.174 5.844 1.00 98.88 495 ILE A CA 1
ATOM 3805 C C . ILE A 1 495 ? -4.500 -1.072 4.821 1.00 98.88 495 ILE A C 1
ATOM 3807 O O . ILE A 1 495 ? -4.912 -1.366 3.698 1.00 98.88 495 ILE A O 1
ATOM 3811 N N . SER A 1 496 ? -4.272 0.180 5.209 1.00 98.50 496 SER A N 1
ATOM 3812 C CA . SER A 1 496 ? -4.623 1.338 4.389 1.00 98.50 496 SER A CA 1
ATOM 3813 C C . SER A 1 496 ? -3.630 2.491 4.481 1.00 98.50 496 SER A C 1
ATOM 3815 O O . SER A 1 496 ? -2.740 2.495 5.334 1.00 98.50 496 SER A O 1
ATOM 3817 N N . GLY A 1 497 ? -3.787 3.460 3.583 1.00 96.44 497 GLY A N 1
ATOM 3818 C CA . GLY A 1 497 ? -2.996 4.683 3.477 1.00 96.44 497 GLY A CA 1
ATOM 3819 C C . GLY A 1 497 ? -3.864 5.918 3.697 1.00 96.44 497 GLY A C 1
ATOM 3820 O O . GLY A 1 497 ? -4.638 5.953 4.663 1.00 96.44 497 GLY A O 1
ATOM 3821 N N . HIS A 1 498 ? -3.738 6.892 2.791 1.00 94.31 498 HIS A N 1
ATOM 3822 C CA . HIS A 1 498 ? -4.530 8.122 2.648 1.00 94.31 498 HIS A CA 1
ATOM 3823 C C . HIS A 1 498 ? -4.316 9.152 3.760 1.00 94.31 498 HIS A C 1
ATOM 3825 O O . HIS A 1 498 ? -4.066 10.334 3.527 1.00 94.31 498 HIS A O 1
ATOM 3831 N N . GLN A 1 499 ? -4.385 8.706 5.011 1.00 92.69 499 GLN A N 1
ATOM 3832 C CA . GLN A 1 499 ? -4.032 9.527 6.154 1.00 92.69 499 GLN A CA 1
ATOM 3833 C C . GLN A 1 499 ? -2.522 9.487 6.343 1.00 92.69 499 GLN A C 1
ATOM 3835 O O . GLN A 1 499 ? -1.944 8.431 6.609 1.00 92.69 499 GLN A O 1
ATOM 3840 N N . HIS A 1 500 ? -1.880 10.653 6.256 1.00 94.00 500 HIS A N 1
ATOM 3841 C CA . HIS A 1 500 ? -0.423 10.747 6.300 1.00 94.00 500 HIS A CA 1
ATOM 3842 C C . HIS A 1 500 ? 0.126 10.683 7.737 1.00 94.00 500 HIS A C 1
ATOM 3844 O O . HIS A 1 500 ? 0.809 11.595 8.215 1.00 94.00 500 HIS A O 1
ATOM 3850 N N . TRP A 1 501 ? -0.238 9.630 8.461 1.00 95.00 501 TRP A N 1
ATOM 3851 C CA . TRP A 1 501 ? 0.182 9.315 9.819 1.00 95.00 501 TRP A CA 1
ATOM 3852 C C . TRP A 1 501 ? 0.169 7.798 10.029 1.00 95.00 501 TRP A C 1
ATOM 3854 O O . TRP A 1 501 ? -0.473 7.055 9.289 1.00 95.00 501 TRP A O 1
ATOM 3864 N N . LEU A 1 502 ? 0.827 7.341 11.092 1.00 97.81 502 LEU A N 1
ATOM 3865 C CA . LEU A 1 502 ? 0.631 5.987 11.598 1.00 97.81 502 LEU A CA 1
ATOM 3866 C C . LEU A 1 502 ? -0.588 5.984 12.519 1.00 97.81 502 LEU A C 1
ATOM 3868 O O . LEU A 1 502 ? -0.629 6.749 13.485 1.00 97.81 502 LEU A O 1
ATOM 3872 N N . GLN A 1 503 ? -1.548 5.098 12.271 1.00 97.88 503 GLN A N 1
ATOM 3873 C CA . GLN A 1 503 ? -2.572 4.762 13.258 1.00 97.88 503 GLN A CA 1
ATOM 3874 C C . GLN A 1 503 ? -2.812 3.261 13.294 1.00 97.88 503 GLN A C 1
ATOM 3876 O O . GLN A 1 503 ? -2.993 2.624 12.264 1.00 97.88 503 GLN A O 1
ATOM 3881 N N . VAL A 1 504 ? -2.842 2.701 14.498 1.00 98.06 504 VAL A N 1
ATOM 3882 C CA . VAL A 1 504 ? -3.095 1.282 14.720 1.00 98.06 504 VAL A CA 1
ATOM 3883 C C . VAL A 1 504 ? -4.150 1.131 15.793 1.00 98.06 504 VAL A C 1
ATOM 3885 O O . VAL A 1 504 ? -3.989 1.698 16.873 1.00 98.06 504 VAL A O 1
ATOM 3888 N N . LEU A 1 505 ? -5.196 0.355 15.521 1.00 98.19 505 LEU A N 1
ATOM 3889 C CA . LEU A 1 505 ? -6.260 0.057 16.477 1.00 98.19 505 LEU A CA 1
ATOM 3890 C C . LEU A 1 505 ? -6.446 -1.457 16.602 1.00 98.19 505 LEU A C 1
ATOM 3892 O O . LEU A 1 505 ? -6.671 -2.158 15.616 1.00 98.19 505 LEU A O 1
ATOM 3896 N N . GLU A 1 506 ? -6.380 -1.944 17.838 1.00 97.75 506 GLU A N 1
ATOM 3897 C CA . GLU A 1 506 ? -6.835 -3.276 18.228 1.00 97.75 506 GLU A CA 1
ATOM 3898 C C . GLU A 1 506 ? -8.160 -3.170 18.963 1.00 97.75 506 GLU A C 1
ATOM 3900 O O . GLU A 1 506 ? -8.349 -2.264 19.776 1.00 97.75 506 GLU A O 1
ATOM 3905 N N . PHE A 1 507 ? -9.042 -4.141 18.758 1.00 97.56 507 PHE A N 1
ATOM 3906 C CA . PHE A 1 507 ? -10.369 -4.158 19.362 1.00 97.56 507 PHE A CA 1
ATOM 3907 C C . PHE A 1 507 ? -10.489 -5.252 20.426 1.00 97.56 507 PHE A C 1
ATOM 3909 O O . PHE A 1 507 ? -9.795 -6.268 20.382 1.00 97.56 507 PHE A O 1
ATOM 3916 N N . ASN A 1 508 ? -11.338 -5.027 21.429 1.00 96.31 508 ASN A N 1
ATOM 3917 C CA . ASN A 1 508 ? -11.625 -6.045 22.440 1.00 96.31 508 ASN A CA 1
ATOM 3918 C C . ASN A 1 508 ? -12.351 -7.239 21.809 1.00 96.31 508 ASN A C 1
ATOM 3920 O O . ASN A 1 508 ? -13.147 -7.062 20.888 1.00 96.31 508 ASN A O 1
ATOM 3924 N N . ASP A 1 509 ? -12.059 -8.438 22.322 1.00 93.12 509 ASP A N 1
ATOM 3925 C CA . ASP A 1 509 ? -12.646 -9.717 21.890 1.00 93.12 509 ASP A CA 1
ATOM 3926 C C . ASP A 1 509 ? -12.525 -10.005 20.383 1.00 93.12 509 ASP A C 1
ATOM 3928 O O . ASP A 1 509 ? -13.317 -10.768 19.834 1.00 93.12 509 ASP A O 1
ATOM 3932 N N . ASP A 1 510 ? -11.567 -9.359 19.709 1.00 91.94 510 ASP A N 1
ATOM 3933 C CA . ASP A 1 510 ? -11.421 -9.379 18.253 1.00 91.94 510 ASP A CA 1
ATOM 3934 C C . ASP A 1 510 ? -12.756 -9.060 17.541 1.00 91.94 510 ASP A C 1
ATOM 3936 O O . ASP A 1 510 ? -13.090 -9.615 16.494 1.00 91.94 510 ASP A O 1
ATOM 3940 N N . ALA A 1 511 ? -13.558 -8.157 18.125 1.00 93.69 511 ALA A N 1
ATOM 3941 C CA . ALA A 1 511 ? -14.894 -7.804 17.637 1.00 93.69 511 ALA A CA 1
ATOM 3942 C C . ALA A 1 511 ? -14.879 -7.135 16.248 1.00 93.69 511 ALA A C 1
ATOM 3944 O O . ALA A 1 511 ? -15.859 -7.224 15.508 1.00 93.69 511 ALA A O 1
ATOM 3945 N N . LEU A 1 512 ? -13.754 -6.525 15.875 1.00 96.38 512 LEU A N 1
ATOM 3946 C CA . LEU A 1 512 ? -13.442 -5.999 14.546 1.00 96.38 512 LEU A CA 1
ATOM 3947 C C . LEU A 1 512 ? -12.021 -6.433 14.147 1.00 96.38 512 LEU A C 1
ATOM 3949 O O . LEU A 1 512 ? -11.213 -6.718 15.038 1.00 96.38 512 LEU A O 1
ATOM 3953 N N . PRO A 1 513 ? -11.694 -6.479 12.840 1.00 97.38 513 PRO A N 1
ATOM 3954 C CA . PRO A 1 513 ? -10.316 -6.660 12.392 1.00 97.38 513 PRO A CA 1
ATOM 3955 C C . PRO A 1 513 ? -9.405 -5.575 12.969 1.00 97.38 513 PRO A C 1
ATOM 3957 O O . PRO A 1 513 ? -9.838 -4.445 13.200 1.00 97.38 513 PRO A O 1
ATOM 3960 N N . ALA A 1 514 ? -8.124 -5.899 13.149 1.00 97.81 514 ALA A N 1
ATOM 3961 C CA . ALA A 1 514 ? -7.121 -4.879 13.429 1.00 97.81 514 ALA A CA 1
ATOM 3962 C C . ALA A 1 514 ? -7.117 -3.822 12.315 1.00 97.81 514 ALA A C 1
ATOM 3964 O O . ALA A 1 514 ? -7.218 -4.165 11.140 1.00 97.81 514 ALA A O 1
ATOM 3965 N N . GLN A 1 515 ? -6.962 -2.548 12.660 1.00 97.69 515 GLN A N 1
ATOM 3966 C CA . GLN A 1 515 ? -6.819 -1.480 11.672 1.00 97.69 515 GLN A CA 1
ATOM 3967 C C . GLN A 1 515 ? -5.393 -0.941 11.692 1.00 97.69 515 GLN A C 1
ATOM 3969 O O . GLN A 1 515 ? -4.905 -0.555 12.752 1.00 97.69 515 GLN A O 1
ATOM 3974 N N . LEU A 1 516 ? -4.749 -0.899 10.524 1.00 98.62 516 LEU A N 1
ATOM 3975 C CA . LEU A 1 516 ? -3.413 -0.359 10.312 1.00 98.62 516 LEU A CA 1
ATOM 3976 C C . LEU A 1 516 ? -3.450 0.697 9.201 1.00 98.62 516 LEU A C 1
ATOM 3978 O O . LEU A 1 516 ? -3.547 0.373 8.021 1.00 98.62 516 LEU A O 1
ATOM 3982 N N . VAL A 1 517 ? -3.313 1.957 9.589 1.00 98.44 517 VAL A N 1
ATOM 3983 C CA . VAL A 1 517 ? -3.058 3.085 8.693 1.00 98.44 517 VAL A CA 1
ATOM 3984 C C . VAL A 1 517 ? -1.551 3.296 8.624 1.00 98.44 517 VAL A C 1
ATOM 3986 O O . VAL A 1 517 ? -0.923 3.599 9.640 1.00 98.44 517 VAL A O 1
ATOM 3989 N N . VAL A 1 518 ? -0.972 3.105 7.441 1.00 98.00 518 VAL A N 1
ATOM 3990 C CA . VAL A 1 518 ? 0.473 3.163 7.171 1.00 98.00 518 VAL A CA 1
ATOM 3991 C C . VAL A 1 518 ? 0.822 4.197 6.091 1.00 98.00 518 VAL A C 1
ATOM 3993 O O . VAL A 1 518 ? 1.774 4.005 5.332 1.00 98.00 518 VAL A O 1
ATOM 3996 N N . GLY A 1 519 ? 0.072 5.303 6.042 1.00 97.00 519 GLY A N 1
ATOM 3997 C CA . GLY A 1 519 ? 0.268 6.402 5.087 1.00 97.00 519 GLY A CA 1
ATOM 3998 C C . GLY A 1 519 ? 1.376 7.393 5.461 1.00 97.00 519 GLY A C 1
ATOM 3999 O O . GLY A 1 519 ? 1.497 8.480 4.907 1.00 97.00 519 GLY A O 1
ATOM 4000 N N . HIS A 1 520 ? 2.228 7.056 6.425 1.00 97.00 520 HIS A N 1
ATOM 4001 C CA . HIS A 1 520 ? 3.370 7.874 6.842 1.00 97.00 520 HIS A CA 1
ATOM 4002 C C . HIS A 1 520 ? 4.666 7.555 6.066 1.00 97.00 520 HIS A C 1
ATOM 4004 O O . HIS A 1 520 ? 5.766 7.745 6.591 1.00 97.00 520 HIS A O 1
ATOM 4010 N N . GLY A 1 521 ? 4.558 7.064 4.824 1.00 96.81 521 GLY A N 1
ATOM 4011 C CA . GLY A 1 521 ? 5.676 6.512 4.045 1.00 96.81 521 GLY A CA 1
ATOM 4012 C C . GLY A 1 521 ? 6.565 7.527 3.321 1.00 96.81 521 GLY A C 1
ATOM 4013 O O . GLY A 1 521 ? 7.663 7.177 2.884 1.00 96.81 521 GLY A O 1
ATOM 4014 N N . GLY A 1 522 ? 6.154 8.792 3.205 1.00 93.12 522 GLY A N 1
ATOM 4015 C CA . GLY A 1 522 ? 7.046 9.827 2.680 1.00 93.12 522 GLY A CA 1
ATOM 4016 C C . GLY A 1 522 ? 6.397 11.155 2.331 1.00 93.12 522 GLY A C 1
ATOM 4017 O O . GLY A 1 522 ? 7.055 12.184 2.480 1.00 93.12 522 GLY A O 1
ATOM 4018 N N . THR A 1 523 ? 5.131 11.167 1.920 1.00 90.56 523 THR A N 1
ATOM 4019 C CA . THR A 1 523 ? 4.396 12.409 1.654 1.00 90.56 523 THR A CA 1
ATOM 4020 C C . THR A 1 523 ? 4.229 13.234 2.928 1.00 90.56 523 THR A C 1
ATOM 4022 O O . THR A 1 523 ? 4.316 12.722 4.044 1.00 90.56 523 THR A O 1
ATOM 4025 N N . LYS A 1 524 ? 3.978 14.533 2.787 1.00 84.75 524 LYS A N 1
ATOM 4026 C CA . LYS A 1 524 ? 3.882 15.459 3.919 1.00 84.75 524 LYS A CA 1
ATOM 4027 C C . LYS A 1 524 ? 2.895 14.962 4.974 1.00 84.75 524 LYS A C 1
ATOM 4029 O O . LYS A 1 524 ? 1.702 14.872 4.687 1.00 84.75 524 LYS A O 1
ATOM 4034 N N . LEU A 1 525 ? 3.385 14.742 6.191 1.00 89.62 525 LEU A N 1
ATOM 4035 C CA . LEU A 1 525 ? 2.566 14.296 7.313 1.00 89.62 525 LEU A CA 1
ATOM 4036 C C . LEU A 1 525 ? 1.423 15.271 7.604 1.00 89.62 525 LEU A C 1
ATOM 4038 O O . LEU A 1 525 ? 1.587 16.493 7.536 1.00 89.62 525 LEU A O 1
ATOM 4042 N N . ILE A 1 526 ? 0.279 14.710 7.981 1.00 86.00 526 ILE A N 1
ATOM 4043 C CA . ILE A 1 526 ? -0.867 15.464 8.484 1.00 86.00 526 ILE A CA 1
ATOM 4044 C C . ILE A 1 526 ? -0.779 15.460 10.014 1.00 86.00 526 ILE A C 1
ATOM 4046 O O . ILE A 1 526 ? -0.539 14.395 10.594 1.00 86.00 526 ILE A O 1
ATOM 4050 N N . PRO A 1 527 ? -0.946 16.608 10.699 1.00 83.81 527 PRO A N 1
ATOM 4051 C CA . PRO A 1 527 ? -0.997 16.636 12.155 1.00 83.81 527 PRO A CA 1
ATOM 4052 C C . PRO A 1 527 ? -2.155 15.785 12.681 1.00 83.81 527 PRO A C 1
ATOM 4054 O O . PRO A 1 527 ? -3.315 16.040 12.369 1.00 83.81 527 PRO A O 1
ATOM 4057 N N . ASN A 1 528 ? -1.843 14.795 13.511 1.00 84.94 528 ASN A N 1
ATOM 4058 C CA . ASN A 1 528 ? -2.833 13.956 14.160 1.00 84.94 528 ASN A CA 1
ATOM 4059 C C . ASN A 1 528 ? -2.930 14.319 15.642 1.00 84.94 528 ASN A C 1
ATOM 4061 O O . ASN A 1 528 ? -2.013 14.060 16.421 1.00 84.94 528 ASN A O 1
ATOM 4065 N N . TRP A 1 529 ? -4.056 14.923 16.021 1.00 89.62 529 TRP A N 1
ATOM 4066 C CA . TRP A 1 529 ? -4.305 15.404 17.381 1.00 89.62 529 TRP A CA 1
ATOM 4067 C C . TRP A 1 529 ? -5.198 14.483 18.212 1.00 89.62 529 TRP A C 1
ATOM 4069 O O . TRP A 1 529 ? -5.580 14.859 19.322 1.00 89.62 529 TRP A O 1
ATOM 4079 N N . VAL A 1 530 ? -5.536 13.289 17.712 1.00 92.50 530 VAL A N 1
ATOM 4080 C CA . VAL A 1 530 ? -6.253 12.297 18.521 1.00 92.50 530 VAL A CA 1
ATOM 4081 C C . VAL A 1 530 ? -5.424 11.999 19.769 1.00 92.50 530 VAL A C 1
ATOM 4083 O O . VAL A 1 530 ? -4.256 11.621 19.694 1.00 92.50 530 VAL A O 1
ATOM 4086 N N . ASN A 1 531 ? -6.028 12.188 20.941 1.00 92.94 531 ASN A N 1
ATOM 4087 C CA . ASN A 1 531 ? -5.341 11.972 22.203 1.00 92.94 531 ASN A CA 1
ATOM 4088 C C . ASN A 1 531 ? -5.043 10.471 22.384 1.00 92.94 531 ASN A C 1
ATOM 4090 O O . ASN A 1 531 ? -5.962 9.656 22.486 1.00 92.94 531 ASN A O 1
ATOM 4094 N N . GLN A 1 532 ? -3.756 10.124 22.467 1.00 94.19 532 GLN A N 1
ATOM 4095 C CA . GLN A 1 532 ? -3.262 8.753 22.625 1.00 94.19 532 GLN A CA 1
ATOM 4096 C C . GLN A 1 532 ? -3.898 8.015 23.821 1.00 94.19 532 GLN A C 1
ATOM 4098 O O . GLN A 1 532 ? -4.224 6.832 23.712 1.00 94.19 532 GLN A O 1
ATOM 4103 N N . ASP A 1 533 ? -4.149 8.709 24.935 1.00 93.62 533 ASP A N 1
ATOM 4104 C CA . ASP A 1 533 ? -4.780 8.127 26.128 1.00 93.62 533 ASP A CA 1
ATOM 4105 C C . ASP A 1 533 ? -6.283 7.869 25.925 1.00 93.62 533 ASP A C 1
ATOM 4107 O O . ASP A 1 533 ? -6.890 7.065 26.637 1.00 93.62 533 ASP A O 1
ATOM 4111 N N . SER A 1 534 ? -6.901 8.536 24.945 1.00 95.25 534 SER A N 1
ATOM 4112 C CA . SER A 1 534 ? -8.328 8.388 24.640 1.00 95.25 534 SER A CA 1
ATOM 4113 C C . SER A 1 534 ? -8.624 7.178 23.769 1.00 95.25 534 SER A C 1
ATOM 4115 O O . SER A 1 534 ? -9.775 6.753 23.740 1.00 95.25 534 SER A O 1
ATOM 4117 N N . LEU A 1 535 ? -7.617 6.577 23.117 1.00 96.25 535 LEU A N 1
ATOM 4118 C CA . LEU A 1 535 ? -7.823 5.445 22.207 1.00 96.25 535 LEU A CA 1
ATOM 4119 C C . LEU A 1 535 ? -8.593 4.305 22.883 1.00 96.25 535 LEU A C 1
ATOM 4121 O O . LEU A 1 535 ? -9.590 3.852 22.347 1.00 96.25 535 LEU A O 1
ATOM 4125 N N . THR A 1 536 ? -8.227 3.912 24.106 1.00 96.50 536 THR A N 1
ATOM 4126 C CA . THR A 1 536 ? -8.919 2.834 24.857 1.00 96.50 536 THR A CA 1
ATOM 4127 C C . THR A 1 536 ? -10.346 3.180 25.307 1.00 96.50 536 THR A C 1
ATOM 4129 O O . THR A 1 536 ? -11.059 2.342 25.859 1.00 96.50 536 THR A O 1
ATOM 4132 N N . ARG A 1 537 ? -10.773 4.429 25.099 1.00 97.00 537 ARG A N 1
ATOM 4133 C CA . ARG A 1 537 ? -12.111 4.944 25.415 1.00 97.00 537 ARG A CA 1
ATOM 4134 C C . ARG A 1 537 ? -12.953 5.174 24.164 1.00 97.00 537 ARG A C 1
ATOM 4136 O O . ARG A 1 537 ? -14.031 5.750 24.269 1.00 97.00 537 ARG A O 1
ATOM 4143 N N . ILE A 1 538 ? -12.500 4.709 23.002 1.00 97.69 538 ILE A N 1
ATOM 4144 C CA . ILE A 1 538 ? -13.255 4.773 21.752 1.00 97.69 538 ILE A CA 1
ATOM 4145 C C . ILE A 1 538 ? -14.183 3.565 21.641 1.00 97.69 538 ILE A C 1
ATOM 4147 O O . ILE A 1 538 ? -13.753 2.415 21.776 1.00 97.69 538 ILE A O 1
ATOM 4151 N N . LYS A 1 539 ? -15.457 3.839 21.360 1.00 97.44 539 LYS A N 1
ATOM 4152 C CA . LYS A 1 539 ? -16.465 2.853 20.967 1.00 97.44 539 LYS A CA 1
ATOM 4153 C C . LYS A 1 539 ? -16.884 3.143 19.528 1.00 97.44 539 LYS A C 1
ATOM 4155 O O . LYS A 1 539 ? -17.546 4.146 19.280 1.00 97.44 539 LYS A O 1
ATOM 4160 N N . LEU A 1 540 ? -16.496 2.276 18.598 1.00 95.81 540 LEU A N 1
ATOM 4161 C CA . LEU A 1 540 ? -16.908 2.369 17.202 1.00 95.81 540 LEU A CA 1
ATOM 4162 C C . LEU A 1 540 ? -18.296 1.763 17.006 1.00 95.81 540 LEU A C 1
ATOM 4164 O O . LEU A 1 540 ? -18.595 0.695 17.542 1.00 95.81 540 LEU A O 1
ATOM 4168 N N . GLU A 1 541 ? -19.102 2.448 16.203 1.00 93.88 541 GLU A N 1
ATOM 4169 C CA . GLU A 1 541 ? -20.374 1.981 15.655 1.00 93.88 541 GLU A CA 1
ATOM 4170 C C . GLU A 1 541 ? -20.232 2.059 14.131 1.00 93.88 541 GLU A C 1
ATOM 4172 O O . GLU A 1 541 ? -20.123 3.157 13.579 1.00 93.88 541 GLU A O 1
ATOM 4177 N N . VAL A 1 542 ? -20.114 0.895 13.487 1.00 91.50 542 VAL A N 1
ATOM 4178 C CA . VAL A 1 542 ? -19.593 0.754 12.120 1.00 91.50 542 VAL A CA 1
ATOM 4179 C C . VAL A 1 542 ? -20.704 0.376 11.150 1.00 91.50 542 VAL A C 1
ATOM 4181 O O . VAL A 1 542 ? -21.459 -0.566 11.388 1.00 91.50 542 VAL A O 1
ATOM 4184 N N . GLY A 1 543 ? -20.739 1.074 10.019 1.00 88.94 543 GLY A N 1
ATOM 4185 C CA . GLY A 1 543 ? -21.677 0.818 8.931 1.00 88.94 543 GLY A CA 1
ATOM 4186 C C . GLY A 1 543 ? -23.128 1.100 9.296 1.00 88.94 543 GLY A C 1
ATOM 4187 O O . GLY A 1 543 ? -23.417 1.847 10.230 1.00 88.94 543 GLY A O 1
ATOM 4188 N N . GLN A 1 544 ? -24.057 0.518 8.537 1.00 88.12 544 GLN A N 1
ATOM 4189 C CA . GLN A 1 544 ? -25.473 0.855 8.682 1.00 88.12 544 GLN A CA 1
ATOM 4190 C C . GLN A 1 544 ? -25.960 0.547 10.110 1.00 88.12 544 GLN A C 1
ATOM 4192 O O . GLN A 1 544 ? -25.666 -0.541 10.620 1.00 88.12 544 GLN A O 1
ATOM 4197 N N . PRO A 1 545 ? -26.716 1.453 10.768 1.00 86.19 545 PRO A N 1
ATOM 4198 C CA . PRO A 1 545 ? -27.162 1.260 12.151 1.00 86.19 545 PRO A CA 1
ATOM 4199 C C . PRO A 1 545 ? -27.872 -0.079 12.402 1.00 86.19 545 PRO A C 1
ATOM 4201 O O . PRO A 1 545 ? -27.789 -0.639 13.495 1.00 86.19 545 PRO A O 1
ATOM 4204 N N . GLU A 1 546 ? -28.547 -0.620 11.387 1.00 90.06 546 GLU A N 1
ATOM 4205 C CA . GLU A 1 546 ? -29.261 -1.896 11.424 1.00 90.06 546 GLU A CA 1
ATOM 4206 C C . GLU A 1 546 ? -28.334 -3.114 11.569 1.00 90.06 546 GLU A C 1
ATOM 4208 O O . GLU A 1 546 ? -28.778 -4.153 12.061 1.00 90.06 546 GLU A O 1
ATOM 4213 N N . LEU A 1 547 ? -27.061 -2.999 11.172 1.00 88.19 547 LEU A N 1
ATOM 4214 C CA . LEU A 1 547 ? -26.070 -4.072 11.303 1.00 88.19 547 LEU A CA 1
ATOM 4215 C C . LEU A 1 547 ? -25.597 -4.244 12.750 1.00 88.19 547 LEU A C 1
ATOM 4217 O O . LEU A 1 547 ? -25.146 -5.328 13.117 1.00 88.19 547 LEU A O 1
ATOM 4221 N N . ASN A 1 548 ? -25.716 -3.196 13.576 1.00 90.19 548 ASN A N 1
ATOM 4222 C CA . ASN A 1 548 ? -25.317 -3.195 14.985 1.00 90.19 548 ASN A CA 1
ATOM 4223 C C . ASN A 1 548 ? -23.873 -3.708 15.204 1.00 90.19 548 ASN A C 1
ATOM 4225 O O . ASN A 1 548 ? -23.594 -4.444 16.155 1.00 90.19 548 ASN A O 1
ATOM 4229 N N . ILE A 1 549 ? -22.952 -3.323 14.313 1.00 91.81 549 ILE A N 1
ATOM 4230 C CA . ILE A 1 549 ? -21.528 -3.652 14.422 1.00 91.81 549 ILE A CA 1
ATOM 4231 C C . ILE A 1 549 ? -20.890 -2.658 15.388 1.00 91.81 549 ILE A C 1
ATOM 4233 O O . ILE A 1 549 ? -20.772 -1.466 15.099 1.00 91.81 549 ILE A O 1
ATOM 4237 N N . VAL A 1 550 ? -20.492 -3.151 16.559 1.00 94.12 550 VAL A N 1
ATOM 4238 C CA . VAL A 1 550 ? -19.977 -2.323 17.649 1.00 94.12 550 VAL A CA 1
ATOM 4239 C C . VAL A 1 550 ? -18.729 -2.955 18.242 1.00 94.12 550 VAL A C 1
ATOM 4241 O O . VAL A 1 550 ? -18.737 -4.134 18.591 1.00 94.12 550 VAL A O 1
ATOM 4244 N N . ALA A 1 551 ? -17.681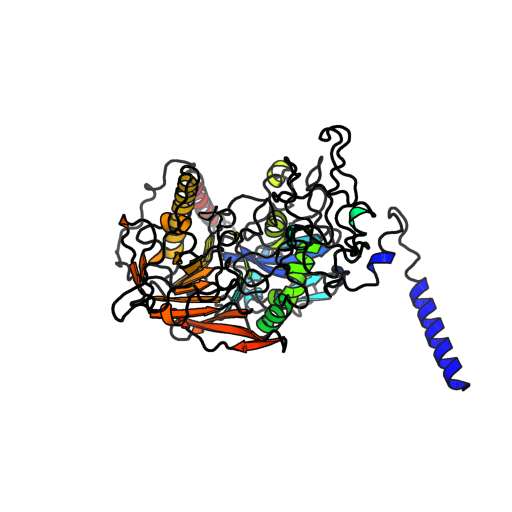 -2.156 18.436 1.00 96.31 551 ALA A N 1
ATOM 4245 C CA . ALA A 1 551 ? -16.473 -2.593 19.127 1.00 96.31 551 ALA A CA 1
ATOM 4246 C C . ALA A 1 551 ? -15.860 -1.472 19.963 1.00 96.31 551 ALA A C 1
ATOM 4248 O O . ALA A 1 551 ? -16.018 -0.287 19.674 1.00 96.31 551 ALA A O 1
ATOM 4249 N N . THR A 1 552 ? -15.129 -1.854 21.006 1.00 97.62 552 THR A N 1
ATOM 4250 C CA . THR A 1 552 ? -14.319 -0.927 21.801 1.00 97.62 552 THR A CA 1
ATOM 4251 C C . THR A 1 552 ? -12.847 -1.181 21.531 1.00 97.62 552 THR A C 1
ATOM 4253 O O . THR A 1 552 ? -12.416 -2.329 21.403 1.00 97.62 552 THR A O 1
ATOM 4256 N N . VAL A 1 553 ? -12.072 -0.108 21.431 1.00 98.06 553 VAL A N 1
ATOM 4257 C CA . VAL A 1 553 ? -10.629 -0.205 21.212 1.00 98.06 553 VAL A CA 1
ATOM 4258 C C . VAL A 1 553 ? -9.966 -0.740 22.484 1.00 98.06 553 VAL A C 1
ATOM 4260 O O . VAL A 1 553 ? -10.133 -0.205 23.579 1.00 98.06 553 VAL A O 1
ATOM 4263 N N . LYS A 1 554 ? -9.194 -1.811 22.332 1.00 97.25 554 LYS A N 1
ATOM 4264 C CA . LYS A 1 554 ? -8.389 -2.453 23.375 1.00 97.25 554 LYS A CA 1
ATOM 4265 C C . LYS A 1 554 ? -7.105 -1.677 23.637 1.00 97.25 554 LYS A C 1
ATOM 4267 O O . LYS A 1 554 ? -6.751 -1.418 24.785 1.00 97.25 554 LYS A O 1
ATOM 4272 N N . ARG A 1 555 ? -6.391 -1.337 22.564 1.00 96.94 555 ARG A N 1
ATOM 4273 C CA . ARG A 1 555 ? -5.160 -0.539 22.561 1.00 96.94 555 ARG A CA 1
ATOM 4274 C C . ARG A 1 555 ? -4.883 -0.039 21.149 1.00 96.94 555 ARG A C 1
ATOM 4276 O O . ARG A 1 555 ? -5.444 -0.550 20.187 1.00 96.94 555 ARG A O 1
ATOM 4283 N N . GLY A 1 556 ? -3.986 0.924 21.027 1.00 96.88 556 GLY A N 1
ATOM 4284 C CA . GLY A 1 556 ? -3.592 1.447 19.732 1.00 96.88 556 GLY A CA 1
ATOM 4285 C C . GLY A 1 556 ? -2.462 2.449 19.842 1.00 96.88 556 GLY A C 1
ATOM 4286 O O . GLY A 1 556 ? -2.023 2.776 20.947 1.00 96.88 556 GLY A O 1
ATOM 4287 N N . ILE A 1 557 ? -2.019 2.952 18.701 1.00 96.81 557 ILE A N 1
ATOM 4288 C CA . ILE A 1 557 ? -1.088 4.072 18.608 1.00 96.81 557 ILE A CA 1
ATOM 4289 C C . ILE A 1 557 ? -1.528 5.003 17.492 1.00 96.81 557 ILE A C 1
ATOM 4291 O O . ILE A 1 557 ? -2.094 4.549 16.502 1.00 96.81 557 ILE A O 1
ATOM 4295 N N . THR A 1 558 ? -1.294 6.298 17.656 1.00 95.00 558 THR A N 1
ATOM 4296 C CA . THR A 1 558 ? -1.604 7.301 16.641 1.00 95.00 558 THR A CA 1
ATOM 4297 C C . THR A 1 558 ? -0.503 8.359 16.654 1.00 95.00 558 THR A C 1
ATOM 4299 O O . THR A 1 558 ? -0.195 8.914 17.707 1.00 95.00 558 THR A O 1
ATOM 4302 N N . MET A 1 559 ? 0.173 8.589 15.524 1.00 93.50 559 MET A N 1
ATOM 4303 C CA . MET A 1 559 ? 1.310 9.515 15.470 1.00 93.50 559 MET A CA 1
ATOM 4304 C C . MET A 1 559 ? 1.576 10.080 14.075 1.00 93.50 559 MET A C 1
ATOM 4306 O O . MET A 1 559 ? 1.562 9.360 13.079 1.00 93.50 559 MET A O 1
ATOM 4310 N N . SER A 1 560 ? 1.942 11.358 14.025 1.00 94.00 560 SER A N 1
ATOM 4311 C CA . SER A 1 560 ? 2.479 12.005 12.826 1.00 94.00 560 SER A CA 1
ATOM 4312 C C . SER A 1 560 ? 4.004 11.913 12.835 1.00 94.00 560 SER A C 1
ATOM 4314 O O . SER A 1 560 ? 4.688 12.844 13.252 1.00 94.00 560 SER A O 1
ATOM 4316 N N . GLN A 1 561 ? 4.538 10.774 12.399 1.00 95.31 561 GLN A N 1
ATOM 4317 C CA . GLN A 1 561 ? 5.973 10.549 12.214 1.00 95.31 561 GLN A CA 1
ATOM 4318 C C . GLN A 1 561 ? 6.191 9.670 10.982 1.00 95.31 561 GLN A C 1
ATOM 4320 O O . GLN A 1 561 ? 5.472 8.693 10.811 1.00 95.31 561 GLN A O 1
ATOM 4325 N N . PHE A 1 562 ? 7.193 9.985 10.156 1.00 98.06 562 PHE A N 1
ATOM 4326 C CA . PHE A 1 562 ? 7.559 9.203 8.970 1.00 98.06 562 PHE A CA 1
ATOM 4327 C C . PHE A 1 562 ? 8.036 7.790 9.314 1.00 98.06 562 PHE A C 1
ATOM 4329 O O . PHE A 1 562 ? 8.717 7.600 10.322 1.00 98.06 562 PHE A O 1
ATOM 4336 N N . GLY A 1 563 ? 7.737 6.799 8.471 1.00 98.31 563 GLY A N 1
ATOM 4337 C CA . GLY A 1 563 ? 7.991 5.402 8.814 1.00 98.31 563 GLY A CA 1
ATOM 4338 C C . GLY A 1 563 ? 7.306 4.369 7.920 1.00 98.31 563 GLY A C 1
ATOM 4339 O O . GLY A 1 563 ? 6.822 4.676 6.838 1.00 98.31 563 GLY A O 1
ATOM 4340 N N . TYR A 1 564 ? 7.282 3.121 8.390 1.00 98.75 564 TYR A N 1
ATOM 4341 C CA . TYR A 1 564 ? 6.566 1.998 7.767 1.00 98.75 564 TYR A CA 1
ATOM 4342 C C . TYR A 1 564 ? 6.338 0.867 8.788 1.00 98.75 564 TYR A C 1
ATOM 4344 O O . TYR A 1 564 ? 6.870 0.907 9.902 1.00 98.75 564 TYR A O 1
ATOM 4352 N N . GLY A 1 565 ? 5.559 -0.155 8.422 1.00 98.69 565 GLY A N 1
ATOM 4353 C CA . GLY A 1 565 ? 5.356 -1.369 9.225 1.00 98.69 565 GLY A CA 1
ATOM 4354 C C . GLY A 1 565 ? 5.982 -2.611 8.587 1.00 98.69 565 GLY A C 1
ATOM 4355 O O . GLY A 1 565 ? 6.049 -2.712 7.367 1.00 98.69 565 GLY A O 1
ATOM 4356 N N . ILE A 1 566 ? 6.424 -3.575 9.394 1.00 98.81 566 ILE A N 1
ATOM 4357 C CA . ILE A 1 566 ? 6.739 -4.938 8.940 1.00 98.81 566 ILE A CA 1
ATOM 4358 C C . ILE A 1 566 ? 5.840 -5.905 9.692 1.00 98.81 566 ILE A C 1
ATOM 4360 O O . ILE A 1 566 ? 5.887 -5.949 10.919 1.00 98.81 566 ILE A O 1
ATOM 4364 N N . MET A 1 567 ? 5.065 -6.683 8.947 1.00 98.75 567 MET A N 1
ATOM 4365 C CA . MET A 1 567 ? 4.244 -7.779 9.444 1.00 98.75 567 MET A CA 1
ATOM 4366 C C . MET A 1 567 ? 4.949 -9.106 9.149 1.00 98.75 567 MET A C 1
ATOM 4368 O O . MET A 1 567 ? 5.312 -9.368 8.006 1.00 98.75 567 MET A O 1
ATOM 4372 N N . GLU A 1 568 ? 5.163 -9.941 10.161 1.00 98.50 568 GLU A N 1
ATOM 4373 C CA . GLU A 1 568 ? 5.866 -11.219 10.045 1.00 98.50 568 GLU A CA 1
ATOM 4374 C C . GLU A 1 568 ? 4.998 -12.374 10.549 1.00 98.50 568 GLU A C 1
ATOM 4376 O O . GLU A 1 568 ? 4.548 -12.362 11.693 1.00 98.50 568 GLU A O 1
ATOM 4381 N N . ARG A 1 569 ? 4.771 -13.390 9.709 1.00 98.19 569 ARG A N 1
ATOM 4382 C CA . ARG A 1 569 ? 4.076 -14.616 10.116 1.00 98.19 569 ARG A CA 1
ATOM 4383 C C . ARG A 1 569 ? 4.977 -15.440 11.037 1.00 98.19 569 ARG A C 1
ATOM 4385 O O . ARG A 1 569 ? 6.038 -15.905 10.613 1.00 98.19 569 ARG A O 1
ATOM 4392 N N . ASN A 1 570 ? 4.534 -15.655 12.272 1.00 96.94 570 ASN A N 1
ATOM 4393 C CA . ASN A 1 570 ? 5.261 -16.424 13.277 1.00 96.94 570 ASN A CA 1
ATOM 4394 C C . ASN A 1 570 ? 4.956 -17.932 13.202 1.00 96.94 570 ASN A C 1
ATOM 4396 O O . ASN A 1 570 ? 4.082 -18.385 12.461 1.00 96.94 570 ASN A O 1
ATOM 4400 N N . ASP A 1 571 ? 5.670 -18.735 13.997 1.00 94.38 571 ASP A N 1
ATOM 4401 C CA . ASP A 1 571 ? 5.508 -20.200 14.026 1.00 94.38 571 ASP A CA 1
ATOM 4402 C C . ASP A 1 571 ? 4.114 -20.658 14.512 1.00 94.38 571 ASP A C 1
ATOM 4404 O O . ASP A 1 571 ? 3.705 -21.793 14.259 1.00 94.38 571 ASP A O 1
ATOM 4408 N N . GLY A 1 572 ? 3.373 -19.789 15.213 1.00 95.06 572 GLY A N 1
ATOM 4409 C CA . GLY A 1 572 ? 1.980 -20.009 15.622 1.00 95.06 572 GLY A CA 1
ATOM 4410 C C . GLY A 1 572 ? 0.956 -19.764 14.506 1.00 95.06 572 GLY A C 1
ATOM 4411 O O . GLY A 1 572 ? -0.221 -20.123 14.664 1.00 95.06 572 GLY A O 1
ATOM 4412 N N . MET A 1 573 ? 1.426 -19.243 13.366 1.00 95.12 573 MET A N 1
ATOM 4413 C CA . MET A 1 573 ? 0.669 -18.754 12.209 1.00 95.12 573 MET A CA 1
ATOM 4414 C C . MET A 1 573 ? -0.038 -17.412 12.424 1.00 95.12 573 MET A C 1
ATOM 4416 O O . MET A 1 573 ? -0.753 -16.974 11.527 1.00 95.12 573 MET A O 1
ATOM 4420 N N . ASP A 1 574 ? 0.178 -16.766 13.570 1.00 97.44 574 ASP A N 1
ATOM 4421 C CA . ASP A 1 574 ? -0.233 -15.381 13.802 1.00 97.44 574 ASP A CA 1
ATOM 4422 C C . ASP A 1 574 ? 0.795 -14.423 13.173 1.00 97.44 574 ASP A C 1
ATOM 4424 O O . ASP A 1 574 ? 1.851 -14.855 12.700 1.00 97.44 574 ASP A O 1
ATOM 4428 N N . TYR A 1 575 ? 0.502 -13.123 13.157 1.00 98.44 575 TYR A N 1
ATOM 4429 C CA . TYR A 1 575 ? 1.321 -12.133 12.454 1.00 98.44 575 TYR A CA 1
ATOM 4430 C C . TYR A 1 575 ? 1.794 -11.034 13.396 1.00 98.44 575 TYR A C 1
ATOM 4432 O O . TYR A 1 575 ? 1.010 -10.191 13.828 1.00 98.44 575 TYR A O 1
ATOM 4440 N N . ASP A 1 576 ? 3.089 -11.024 13.689 1.00 98.56 576 ASP A N 1
ATOM 4441 C CA . ASP A 1 576 ? 3.717 -10.012 14.526 1.00 98.56 576 ASP A CA 1
ATOM 4442 C C . ASP A 1 576 ? 4.060 -8.777 13.687 1.00 98.56 576 ASP A C 1
ATOM 4444 O O . ASP A 1 576 ? 4.791 -8.852 12.700 1.00 98.56 576 ASP A O 1
ATOM 4448 N N . VAL A 1 577 ? 3.533 -7.619 14.072 1.00 98.62 577 VAL A N 1
ATOM 4449 C CA . VAL A 1 577 ? 3.736 -6.343 13.388 1.00 98.62 577 VAL A CA 1
ATOM 4450 C C . VAL A 1 577 ? 4.634 -5.443 14.222 1.00 98.62 577 VAL A C 1
ATOM 4452 O O . VAL A 1 577 ? 4.323 -5.103 15.367 1.00 98.62 577 VAL A O 1
ATOM 4455 N N . THR A 1 578 ? 5.745 -5.026 13.621 1.00 98.62 578 THR A N 1
ATOM 4456 C CA . THR A 1 578 ? 6.678 -4.040 14.171 1.00 98.62 578 THR A CA 1
ATOM 4457 C C . THR A 1 578 ? 6.634 -2.774 13.329 1.00 98.62 578 THR A C 1
ATOM 4459 O O . THR A 1 578 ? 6.760 -2.840 12.106 1.00 98.62 578 THR A O 1
ATOM 4462 N N . PHE A 1 579 ? 6.507 -1.617 13.975 1.00 98.50 579 PHE A N 1
ATOM 4463 C CA . PHE A 1 579 ? 6.521 -0.326 13.292 1.00 98.50 579 PHE A CA 1
ATOM 4464 C C . PHE A 1 579 ? 7.870 0.363 13.445 1.00 98.50 579 PHE A C 1
ATOM 4466 O O . PHE A 1 579 ? 8.543 0.251 14.474 1.00 98.50 579 PHE A O 1
ATOM 4473 N N . TYR A 1 580 ? 8.258 1.086 12.404 1.00 98.50 580 TYR A N 1
ATOM 4474 C CA . TYR A 1 580 ? 9.522 1.794 12.326 1.00 98.50 580 TYR A CA 1
ATOM 4475 C C . TYR A 1 580 ? 9.280 3.268 12.066 1.00 98.50 580 TYR A C 1
ATOM 4477 O O . TYR A 1 580 ? 8.443 3.613 11.236 1.00 98.50 580 TYR A O 1
ATOM 4485 N N . GLY A 1 581 ? 10.021 4.115 12.774 1.00 98.00 581 GLY A N 1
ATOM 4486 C CA . GLY A 1 581 ? 9.939 5.565 12.680 1.00 98.00 581 GLY A CA 1
ATOM 4487 C C . GLY A 1 581 ? 11.281 6.166 12.295 1.00 98.00 581 GLY A C 1
ATOM 4488 O O . GLY A 1 581 ? 12.335 5.709 12.746 1.00 98.00 581 GLY A O 1
ATOM 4489 N N . LEU A 1 582 ? 11.241 7.198 11.463 1.00 97.81 582 LEU A N 1
ATOM 4490 C CA . LEU A 1 582 ? 12.395 7.998 11.091 1.00 97.81 582 LEU A CA 1
ATOM 4491 C C . LEU A 1 582 ? 12.604 9.122 12.108 1.00 97.81 582 LEU A C 1
ATOM 4493 O O . LEU A 1 582 ? 11.686 9.875 12.430 1.00 97.81 582 LEU A O 1
ATOM 4497 N N . ASP A 1 583 ? 13.838 9.274 12.569 1.00 96.25 583 ASP A N 1
ATOM 4498 C CA . ASP A 1 583 ? 14.304 10.505 13.195 1.00 96.25 583 ASP A CA 1
ATOM 4499 C C . ASP A 1 583 ? 14.766 11.463 12.086 1.00 96.25 583 ASP A C 1
ATOM 4501 O O . ASP A 1 583 ? 15.801 11.240 11.455 1.00 96.25 583 ASP A O 1
ATOM 4505 N N . GLU A 1 584 ? 13.999 12.526 11.836 1.00 91.62 584 GLU A N 1
ATOM 4506 C CA . GLU A 1 584 ? 14.256 13.491 10.754 1.00 91.62 584 GLU A CA 1
ATOM 4507 C C . GLU A 1 584 ? 15.602 14.223 10.894 1.00 91.62 584 GLU A C 1
ATOM 4509 O O . GLU A 1 584 ? 16.198 14.633 9.899 1.00 91.62 584 GLU A O 1
ATOM 4514 N N . THR A 1 585 ? 16.125 14.359 12.120 1.00 90.75 585 THR A N 1
ATOM 4515 C CA . THR A 1 585 ? 17.398 15.052 12.379 1.00 90.75 585 THR A CA 1
ATOM 4516 C C . THR A 1 585 ? 18.589 14.170 12.025 1.00 90.75 585 THR A C 1
ATOM 4518 O O . THR A 1 585 ? 19.578 14.632 11.455 1.00 90.75 585 THR A O 1
ATOM 4521 N N . THR A 1 586 ? 18.525 12.890 12.386 1.00 93.69 586 THR A N 1
ATOM 4522 C CA . THR A 1 586 ? 19.615 11.934 12.156 1.00 93.69 586 THR A CA 1
ATOM 4523 C C . THR A 1 586 ? 19.462 11.146 10.857 1.00 93.69 586 THR A C 1
ATOM 4525 O O . THR A 1 586 ? 20.425 10.501 10.439 1.00 93.69 586 THR A O 1
ATOM 4528 N N . ARG A 1 587 ? 18.274 11.198 10.235 1.00 90.88 587 ARG A N 1
ATOM 4529 C CA . ARG A 1 587 ? 17.828 10.377 9.097 1.00 90.88 587 ARG A CA 1
ATOM 4530 C C . ARG A 1 587 ? 17.999 8.878 9.344 1.00 90.88 587 ARG A C 1
ATOM 4532 O O . ARG A 1 587 ? 18.316 8.112 8.439 1.00 90.88 587 ARG A O 1
ATOM 4539 N N . LYS A 1 588 ? 17.846 8.457 10.601 1.00 95.25 588 LYS A N 1
ATOM 4540 C CA . LYS A 1 588 ? 17.928 7.050 10.999 1.00 95.25 588 LYS A CA 1
ATOM 4541 C C . LYS A 1 588 ? 16.542 6.508 11.269 1.00 95.25 588 LYS A C 1
ATOM 4543 O O . LYS A 1 588 ? 15.723 7.180 11.889 1.00 95.25 588 LYS A O 1
ATOM 4548 N N . VAL A 1 589 ? 16.327 5.268 10.855 1.00 98.19 589 VAL A N 1
ATOM 4549 C CA . VAL A 1 589 ? 15.090 4.538 11.109 1.00 98.19 589 VAL A CA 1
ATOM 4550 C C . VAL A 1 589 ? 15.277 3.644 12.335 1.00 98.19 589 VAL A C 1
ATOM 4552 O O . VAL A 1 589 ? 16.223 2.858 12.413 1.00 98.19 589 VAL A O 1
ATOM 4555 N N . GLY A 1 590 ? 14.385 3.778 13.313 1.00 97.75 590 GLY A N 1
ATOM 4556 C CA . GLY A 1 590 ? 14.372 3.009 14.557 1.00 97.75 590 GLY A CA 1
ATOM 4557 C C . GLY A 1 590 ? 13.050 2.276 14.763 1.00 97.75 590 GLY A C 1
ATOM 4558 O O . GLY A 1 590 ? 12.052 2.597 14.128 1.00 97.75 590 GLY A O 1
ATOM 4559 N N . VAL A 1 591 ? 13.046 1.271 15.641 1.00 97.94 591 VAL A N 1
ATOM 4560 C CA . VAL A 1 591 ? 11.810 0.601 16.085 1.00 97.94 591 VAL A CA 1
ATOM 4561 C C . VAL A 1 591 ? 11.006 1.582 16.939 1.00 97.94 591 VAL A C 1
ATOM 4563 O O . VAL A 1 591 ? 11.569 2.205 17.840 1.00 97.94 591 VAL A O 1
ATOM 4566 N N . LEU A 1 592 ? 9.709 1.706 16.670 1.00 96.88 592 LEU A N 1
ATOM 4567 C CA . LEU A 1 592 ? 8.778 2.429 17.533 1.00 96.88 592 LEU A CA 1
ATOM 4568 C C . LEU A 1 592 ? 8.413 1.569 18.746 1.00 96.88 592 LEU A C 1
ATOM 4570 O O . LEU A 1 592 ? 8.340 0.346 18.643 1.00 96.88 592 LEU A O 1
ATOM 4574 N N . ASP A 1 593 ? 8.146 2.200 19.891 1.00 94.81 593 ASP A N 1
ATOM 4575 C CA . ASP A 1 593 ? 7.747 1.510 21.129 1.00 94.81 593 ASP A CA 1
ATOM 4576 C C . ASP A 1 593 ? 6.271 1.062 21.087 1.00 94.81 593 ASP A C 1
ATOM 4578 O O . ASP A 1 593 ? 5.445 1.414 21.927 1.00 94.81 593 ASP A O 1
ATOM 4582 N N . PHE A 1 594 ? 5.916 0.332 20.030 1.00 95.12 594 PHE A N 1
ATOM 4583 C CA . PHE A 1 594 ? 4.621 -0.296 19.829 1.00 95.12 594 PHE A CA 1
ATOM 4584 C C . PHE A 1 594 ? 4.766 -1.465 18.851 1.00 95.12 594 PHE A C 1
ATOM 4586 O O . PHE A 1 594 ? 5.359 -1.345 17.779 1.00 95.12 594 PHE A O 1
ATOM 4593 N N . SER A 1 595 ? 4.186 -2.602 19.214 1.00 94.62 595 SER A N 1
ATOM 4594 C CA . SER A 1 595 ? 4.054 -3.773 18.348 1.00 94.62 595 SER A CA 1
ATOM 4595 C C . SER A 1 595 ? 2.714 -4.447 18.595 1.00 94.62 595 SER A C 1
ATOM 4597 O O . SER A 1 595 ? 2.075 -4.240 19.637 1.00 94.62 595 SER A O 1
ATOM 4599 N N . MET A 1 596 ? 2.277 -5.257 17.640 1.00 96.38 596 MET A N 1
ATOM 4600 C CA . MET A 1 596 ? 1.063 -6.047 17.775 1.00 96.38 596 MET A CA 1
ATOM 4601 C C . MET A 1 596 ? 1.191 -7.437 17.195 1.00 96.38 596 MET A C 1
ATOM 4603 O O . MET A 1 596 ? 2.067 -7.682 16.381 1.00 96.38 596 MET A O 1
ATOM 4607 N N . THR A 1 597 ? 0.284 -8.315 17.601 1.00 97.19 597 THR A N 1
ATOM 4608 C CA . THR A 1 597 ? 0.107 -9.629 16.994 1.00 97.19 597 THR A CA 1
ATOM 4609 C C . THR A 1 597 ? -1.310 -9.679 16.447 1.00 97.19 597 THR A C 1
ATOM 4611 O O . THR A 1 597 ? -2.268 -9.529 17.205 1.00 97.19 597 THR A O 1
ATOM 4614 N N . ILE A 1 598 ? -1.442 -9.850 15.136 1.00 97.50 598 ILE A N 1
ATOM 4615 C CA . ILE A 1 598 ? -2.718 -10.083 14.465 1.00 97.50 598 ILE A CA 1
ATOM 4616 C C . ILE A 1 598 ? -2.973 -11.596 14.495 1.00 97.50 598 ILE A C 1
ATOM 4618 O O . ILE A 1 598 ? -2.166 -12.347 13.936 1.00 97.50 598 ILE A O 1
ATOM 4622 N N . PRO A 1 599 ? -4.064 -12.068 15.124 1.00 95.25 599 PRO A N 1
ATOM 4623 C CA . PRO A 1 599 ? -4.397 -13.484 15.127 1.00 95.25 599 PRO A CA 1
ATOM 4624 C C . PRO A 1 599 ? -4.663 -14.001 13.714 1.00 95.25 599 PRO A C 1
ATOM 4626 O O . PRO A 1 599 ? -5.273 -13.317 12.879 1.00 95.25 599 PRO A O 1
ATOM 4629 N N . LYS A 1 600 ? -4.263 -15.244 13.453 1.00 93.94 600 LYS A N 1
ATOM 4630 C CA . LYS A 1 600 ? -4.712 -15.948 12.251 1.00 93.94 600 LYS A CA 1
ATOM 4631 C C . LYS A 1 600 ? -6.234 -16.064 12.231 1.00 93.94 600 LYS A C 1
ATOM 4633 O O . LYS A 1 600 ? -6.872 -16.218 13.273 1.00 93.94 600 LYS A O 1
ATOM 4638 N N . GLY A 1 601 ? -6.807 -15.998 11.038 1.00 89.00 601 GLY A N 1
ATOM 4639 C CA . GLY A 1 601 ? -8.250 -16.085 10.862 1.00 89.00 601 GLY A CA 1
ATOM 4640 C C . GLY A 1 601 ? -8.794 -17.527 10.832 1.00 89.00 601 GLY A C 1
ATOM 4641 O O . GLY A 1 601 ? -8.024 -18.488 10.951 1.00 89.00 601 GLY A O 1
ATOM 4642 N N . PRO A 1 602 ? -10.122 -17.686 10.653 1.00 88.75 602 PRO A N 1
ATOM 4643 C CA . PRO A 1 602 ? -11.101 -16.599 10.589 1.00 88.75 602 PRO A CA 1
ATOM 4644 C C . PRO A 1 602 ? -11.345 -15.990 11.978 1.00 88.75 602 PRO A C 1
ATOM 4646 O O . PRO A 1 602 ? -11.282 -16.686 12.990 1.00 88.75 602 PRO A O 1
ATOM 4649 N N . ARG A 1 603 ? -11.643 -14.688 12.024 1.00 89.88 603 ARG A N 1
ATOM 4650 C CA . ARG A 1 603 ? -11.898 -13.950 13.272 1.00 89.88 603 ARG A CA 1
ATOM 4651 C C . ARG A 1 603 ? -13.177 -14.434 13.958 1.00 89.88 603 ARG A C 1
ATOM 4653 O O . ARG A 1 603 ? -13.208 -14.614 15.172 1.00 89.88 603 ARG A O 1
ATOM 4660 N N . VAL A 1 604 ? -14.217 -14.703 13.167 1.00 85.00 604 VAL A N 1
ATOM 4661 C CA . VAL A 1 604 ? -15.470 -15.307 13.634 1.00 85.00 604 VAL A CA 1
ATOM 4662 C C . VAL A 1 604 ? -15.534 -16.774 13.185 1.00 85.00 604 VAL A C 1
ATOM 4664 O O . VAL A 1 604 ? -15.374 -17.052 11.993 1.00 85.00 604 VAL A O 1
ATOM 4667 N N . PRO A 1 605 ? -15.785 -17.738 14.095 1.00 72.56 605 PRO A N 1
ATOM 4668 C CA . PRO A 1 605 ? -15.972 -19.135 13.720 1.00 72.56 605 PRO A CA 1
ATOM 4669 C C . PRO A 1 605 ? -17.185 -19.286 12.799 1.00 72.56 605 PRO A C 1
ATOM 4671 O O . PRO A 1 605 ? -18.320 -19.043 13.211 1.00 72.56 605 PRO A O 1
ATOM 4674 N N . TYR A 1 606 ? -16.962 -19.723 11.563 1.00 62.09 606 TYR A N 1
ATOM 4675 C CA . TYR A 1 606 ? -18.059 -20.080 10.669 1.00 62.09 606 TYR A CA 1
ATOM 4676 C C . TYR A 1 606 ? -18.619 -21.453 11.068 1.00 62.09 606 TYR A C 1
ATOM 4678 O O . TYR A 1 606 ? -17.834 -22.356 11.388 1.00 62.09 606 TYR A O 1
ATOM 4686 N N . PRO A 1 607 ? -19.947 -21.671 11.038 1.00 53.16 607 PRO A N 1
ATOM 4687 C CA . PRO A 1 607 ? -20.483 -23.020 11.099 1.00 53.16 607 PRO A CA 1
ATOM 4688 C C . PRO A 1 607 ? -19.839 -23.832 9.972 1.00 53.16 607 PRO A C 1
ATOM 4690 O O . PRO A 1 607 ? -19.916 -23.448 8.806 1.00 53.16 607 PRO A O 1
ATOM 4693 N N . LEU A 1 608 ? -19.181 -24.941 10.315 1.00 39.88 608 LEU A N 1
ATOM 4694 C CA . LEU A 1 608 ? -18.794 -25.961 9.344 1.00 39.88 608 LEU A CA 1
ATOM 4695 C C . LEU A 1 608 ? -20.083 -26.592 8.812 1.00 39.88 608 LEU A C 1
ATOM 4697 O O . LEU A 1 608 ? -20.473 -27.666 9.271 1.00 39.88 608 LEU A O 1
ATOM 4701 N N . ASP A 1 609 ? -20.784 -25.913 7.907 1.00 38.53 609 ASP A N 1
ATOM 4702 C CA . ASP A 1 609 ? -21.958 -26.504 7.292 1.00 38.53 609 ASP A CA 1
ATOM 4703 C C . ASP A 1 609 ? -21.492 -27.477 6.213 1.00 38.53 609 ASP A C 1
ATOM 4705 O O . ASP A 1 609 ? -21.125 -27.138 5.085 1.00 38.53 609 ASP A O 1
ATOM 4709 N N . THR A 1 610 ? -21.444 -28.742 6.606 1.00 42.66 610 THR A N 1
ATOM 4710 C CA . THR A 1 610 ? -21.414 -29.855 5.676 1.00 42.66 610 THR A CA 1
ATOM 4711 C C . THR A 1 610 ? -22.688 -29.795 4.827 1.00 42.66 610 THR A C 1
ATOM 4713 O O . THR A 1 610 ? -23.727 -30.262 5.288 1.00 42.66 610 THR A O 1
ATOM 4716 N N . ASN A 1 611 ? -22.578 -29.281 3.595 1.00 36.97 611 ASN A N 1
ATOM 4717 C CA . ASN A 1 611 ? -23.399 -29.572 2.397 1.00 36.97 611 ASN A CA 1
ATOM 4718 C C . ASN A 1 611 ? -24.091 -28.416 1.655 1.00 36.97 611 ASN A C 1
ATOM 4720 O O . ASN A 1 611 ? -24.649 -28.710 0.602 1.00 36.97 611 ASN A O 1
ATOM 4724 N N . ASP A 1 612 ? -23.990 -27.146 2.045 1.00 36.44 612 ASP A N 1
ATOM 4725 C CA . ASP A 1 612 ? -24.571 -26.065 1.226 1.00 36.44 612 ASP A CA 1
ATOM 4726 C C . ASP A 1 612 ? -23.490 -25.254 0.503 1.00 36.44 612 ASP A C 1
ATOM 4728 O O . ASP A 1 612 ? -23.026 -24.206 0.941 1.00 36.44 612 ASP A O 1
ATOM 4732 N N . SER A 1 613 ? -23.074 -25.769 -0.659 1.00 30.55 613 SER A N 1
ATOM 4733 C CA . SER A 1 613 ? -22.427 -24.936 -1.676 1.00 30.55 613 SER A CA 1
ATOM 4734 C C . SER A 1 613 ? -23.446 -23.916 -2.198 1.00 30.55 613 SER A C 1
ATOM 4736 O O . SER A 1 613 ? -24.552 -24.330 -2.561 1.00 30.55 613 SER A O 1
ATOM 4738 N N . PRO A 1 614 ? -23.111 -22.618 -2.305 1.00 31.31 614 PRO A N 1
ATOM 4739 C CA . PRO A 1 614 ? -24.032 -21.634 -2.852 1.00 31.31 614 PRO A CA 1
ATOM 4740 C C . PRO A 1 614 ? -24.391 -22.021 -4.289 1.00 31.31 614 PRO A C 1
ATOM 4742 O O . PRO A 1 614 ? -23.530 -22.216 -5.153 1.00 31.31 614 PRO A O 1
ATOM 4745 N N . SER A 1 615 ? -25.687 -22.199 -4.540 1.00 32.00 615 SER A N 1
ATOM 4746 C CA . SER A 1 615 ? -26.182 -22.490 -5.878 1.00 32.00 615 SER A CA 1
ATOM 4747 C C . SER A 1 615 ? -26.082 -21.224 -6.731 1.00 32.00 615 SER A C 1
ATOM 4749 O O . SER A 1 615 ? -26.354 -20.122 -6.266 1.00 32.00 615 SER A O 1
ATOM 4751 N N . ALA A 1 616 ? -25.678 -21.374 -7.992 1.00 35.06 616 ALA A N 1
ATOM 4752 C CA . ALA A 1 616 ? -25.402 -20.285 -8.933 1.00 35.06 616 ALA A CA 1
ATOM 4753 C C . ALA A 1 616 ? -26.642 -19.459 -9.372 1.00 35.06 616 ALA A C 1
ATOM 4755 O O . ALA A 1 616 ? -26.664 -18.960 -10.497 1.00 35.06 616 ALA A O 1
ATOM 4756 N N . SER A 1 617 ? -27.690 -19.363 -8.550 1.00 31.44 617 SER A N 1
ATOM 4757 C CA . SER A 1 617 ? -28.944 -18.662 -8.853 1.00 31.44 617 SER A CA 1
ATOM 4758 C C . SER A 1 617 ? -29.057 -17.251 -8.275 1.00 31.44 617 SER A C 1
ATOM 4760 O O . SER A 1 617 ? -29.975 -16.544 -8.680 1.00 31.44 617 SER A O 1
ATOM 4762 N N . ASP A 1 618 ? -28.146 -16.822 -7.398 1.00 32.50 618 ASP A N 1
ATOM 4763 C CA . ASP A 1 618 ? -28.359 -15.608 -6.587 1.00 32.50 618 ASP A CA 1
ATOM 4764 C C . ASP A 1 618 ? -27.530 -14.389 -7.045 1.00 32.50 618 ASP A C 1
ATOM 4766 O O . ASP A 1 618 ? -27.435 -13.385 -6.345 1.00 32.50 618 ASP A O 1
ATOM 4770 N N . LEU A 1 619 ? -26.968 -14.432 -8.259 1.00 33.81 619 LEU A N 1
ATOM 4771 C CA . LEU A 1 619 ? -26.357 -13.258 -8.894 1.00 33.81 619 LEU A CA 1
ATOM 4772 C C . LEU A 1 619 ? -27.441 -12.359 -9.523 1.00 33.81 619 LEU A C 1
ATOM 4774 O O . LEU A 1 619 ? -28.301 -12.875 -10.249 1.00 33.81 619 LEU A O 1
ATOM 4778 N N . PRO A 1 620 ? -27.400 -11.025 -9.330 1.00 28.27 620 PRO A N 1
ATOM 4779 C CA . PRO A 1 620 ? -28.322 -10.104 -9.983 1.00 28.27 620 PRO A CA 1
ATOM 4780 C C . PRO A 1 620 ? -28.254 -10.268 -11.503 1.00 28.27 620 PRO A C 1
ATOM 4782 O O . PRO A 1 620 ? -27.188 -10.213 -12.119 1.00 28.27 620 PRO A O 1
ATOM 4785 N N . SER A 1 621 ? -29.411 -10.477 -12.128 1.00 34.81 621 SER A N 1
ATOM 4786 C CA . SER A 1 621 ? -29.546 -10.601 -13.576 1.00 34.81 621 SER A CA 1
ATOM 4787 C C . SER A 1 621 ? -29.190 -9.275 -14.251 1.00 34.81 621 SER A C 1
ATOM 4789 O O . SER A 1 621 ? -30.039 -8.393 -14.377 1.00 34.81 621 SER A O 1
ATOM 4791 N N . GLY A 1 622 ? -27.932 -9.127 -14.666 1.00 34.47 622 GLY A N 1
ATOM 4792 C CA . GLY A 1 622 ? -27.463 -7.857 -15.208 1.00 34.47 622 GLY A CA 1
ATOM 4793 C C . GLY A 1 622 ? -26.152 -7.868 -15.981 1.00 34.47 622 GLY A C 1
ATOM 4794 O O . GLY A 1 622 ? -25.693 -6.794 -16.305 1.00 34.47 622 GLY A O 1
ATOM 4795 N N . THR A 1 623 ? -25.549 -9.012 -16.305 1.00 30.86 623 THR A N 1
ATOM 4796 C CA . THR A 1 623 ? -24.588 -9.192 -17.418 1.00 30.86 623 THR A CA 1
ATOM 4797 C C . THR A 1 623 ? -24.386 -10.699 -17.621 1.00 30.86 623 THR A C 1
ATOM 4799 O O . THR A 1 623 ? -24.469 -11.496 -16.690 1.00 30.86 623 THR A O 1
ATOM 4802 N N . SER A 1 624 ? -24.267 -11.145 -18.869 1.00 32.97 624 SER A N 1
ATOM 4803 C CA . SER A 1 624 ? -24.490 -12.541 -19.261 1.00 32.97 624 SER A CA 1
ATOM 4804 C C . SER A 1 624 ? -23.416 -13.525 -18.761 1.00 32.97 624 SER A C 1
ATOM 4806 O O . SER A 1 624 ? -22.397 -13.730 -19.417 1.00 32.97 624 SER A O 1
ATOM 4808 N N . ALA A 1 625 ? -23.721 -14.250 -17.683 1.00 33.03 625 ALA A N 1
ATOM 4809 C CA . ALA A 1 625 ? -22.948 -15.368 -17.122 1.00 33.03 625 ALA A CA 1
ATOM 4810 C C . ALA A 1 625 ? -22.892 -16.653 -17.996 1.00 33.03 625 ALA A C 1
ATOM 4812 O O . ALA A 1 625 ? -22.426 -17.703 -17.551 1.00 33.03 625 ALA A O 1
ATOM 4813 N N . ASN A 1 626 ? -23.338 -16.607 -19.258 1.00 32.19 626 ASN A N 1
ATOM 4814 C CA . ASN A 1 626 ? -23.448 -17.790 -20.128 1.00 32.19 626 ASN A CA 1
ATOM 4815 C C . ASN A 1 626 ? -22.171 -18.154 -20.911 1.00 32.19 626 ASN A C 1
ATOM 4817 O O . ASN A 1 626 ? -22.146 -19.194 -21.570 1.00 32.19 626 ASN A O 1
ATOM 4821 N N . ASN A 1 627 ? -21.088 -17.378 -20.802 1.00 36.44 627 ASN A N 1
ATOM 4822 C CA . ASN A 1 627 ? -19.818 -17.707 -21.468 1.00 36.44 627 ASN A CA 1
ATOM 4823 C C . ASN A 1 627 ? -18.815 -18.453 -20.569 1.00 36.44 627 ASN A C 1
ATOM 4825 O O . ASN A 1 627 ? -17.900 -19.090 -21.087 1.00 36.44 627 ASN A O 1
ATOM 4829 N N . TRP A 1 628 ? -19.006 -18.469 -19.244 1.00 34.59 628 TRP A N 1
ATOM 4830 C CA . TRP A 1 628 ? -18.012 -19.037 -18.319 1.00 34.59 628 TRP A CA 1
ATOM 4831 C C . TRP A 1 628 ? -18.122 -20.563 -18.151 1.00 34.59 628 TRP A C 1
ATOM 4833 O O . TRP A 1 628 ? -17.117 -21.276 -18.159 1.00 34.59 628 TRP A O 1
ATOM 4843 N N . LYS A 1 629 ? -19.348 -21.109 -18.095 1.00 32.28 629 LYS A N 1
ATOM 4844 C CA . LYS A 1 629 ? -19.567 -22.570 -18.003 1.00 32.28 629 LYS A CA 1
ATOM 4845 C C . LYS A 1 629 ? -19.207 -23.303 -19.301 1.00 32.28 629 LYS A C 1
ATOM 4847 O O . LYS A 1 629 ? -18.727 -24.438 -19.264 1.00 32.28 629 LYS A O 1
ATOM 4852 N N . THR A 1 630 ? -19.368 -22.647 -20.449 1.00 33.25 630 THR A N 1
ATOM 4853 C CA . THR A 1 630 ? -19.003 -23.204 -21.760 1.00 33.25 630 THR A CA 1
ATOM 4854 C C . THR A 1 630 ? -17.478 -23.285 -21.926 1.00 33.25 630 THR A C 1
ATOM 4856 O O . THR A 1 630 ? -16.983 -24.270 -22.473 1.00 33.25 630 THR A O 1
ATOM 4859 N N . LEU A 1 631 ? -16.719 -22.334 -21.358 1.00 34.38 631 LEU A N 1
ATOM 4860 C CA . LEU A 1 631 ? -15.251 -22.346 -21.380 1.00 34.38 631 LEU A CA 1
ATOM 4861 C C . LEU A 1 631 ? -14.648 -23.436 -20.478 1.00 34.38 631 LEU A C 1
ATOM 4863 O O . LEU A 1 631 ? -13.770 -24.173 -20.924 1.00 34.38 631 LEU A O 1
ATOM 4867 N N . GLN A 1 632 ? -15.147 -23.611 -19.247 1.00 33.91 632 GLN A N 1
ATOM 4868 C CA . GLN A 1 632 ? -14.653 -24.665 -18.345 1.00 33.91 632 GLN A CA 1
ATOM 4869 C C . GLN A 1 632 ? -14.923 -26.077 -18.889 1.00 33.91 632 GLN A C 1
ATOM 4871 O O . GLN A 1 632 ? -14.075 -26.963 -18.773 1.00 33.91 632 GLN A O 1
ATOM 4876 N N . THR A 1 633 ? -16.064 -26.283 -19.555 1.00 35.62 633 THR A N 1
ATOM 4877 C CA . THR A 1 633 ? -16.402 -27.584 -20.154 1.00 35.62 633 THR A CA 1
ATOM 4878 C C . THR A 1 633 ? -15.578 -27.863 -21.422 1.00 35.62 633 THR A C 1
ATOM 4880 O O . THR A 1 633 ? -15.189 -29.007 -21.660 1.00 35.62 633 THR A O 1
ATOM 4883 N N . MET A 1 634 ? -15.225 -26.831 -22.203 1.00 32.25 634 MET A N 1
ATOM 4884 C CA . MET A 1 634 ? -14.303 -26.971 -23.339 1.00 32.25 634 MET A CA 1
ATOM 4885 C C . MET A 1 634 ? -12.851 -27.223 -22.898 1.00 32.25 634 MET A C 1
ATOM 4887 O O . MET A 1 634 ? -12.180 -28.051 -23.509 1.00 32.25 634 MET A O 1
ATOM 4891 N N . LEU A 1 635 ? -12.382 -26.607 -21.807 1.00 35.66 635 LEU A N 1
ATOM 4892 C CA . LEU A 1 635 ? -11.033 -26.819 -21.257 1.00 35.66 635 LEU A CA 1
ATOM 4893 C C . LEU A 1 635 ? -10.831 -28.224 -20.658 1.00 35.66 635 LEU A C 1
ATOM 4895 O O . LEU A 1 635 ? -9.749 -28.799 -20.792 1.00 35.66 635 LEU A O 1
ATOM 4899 N N . LEU A 1 636 ? -11.872 -28.821 -20.066 1.00 34.50 636 LEU A N 1
ATOM 4900 C CA . LEU A 1 636 ? -11.837 -30.216 -19.603 1.00 34.50 636 LEU A CA 1
ATOM 4901 C C . LEU A 1 636 ? -11.946 -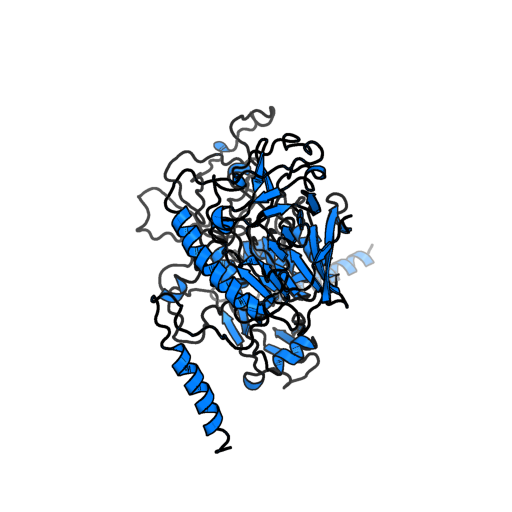31.231 -20.753 1.00 34.50 636 LEU A C 1
ATOM 4903 O O . LEU A 1 636 ? -11.270 -32.260 -20.720 1.00 34.50 636 LEU A O 1
ATOM 4907 N N . ALA A 1 637 ? -12.724 -30.938 -21.799 1.00 33.50 637 ALA A N 1
ATOM 4908 C CA . ALA A 1 637 ? -12.822 -31.804 -22.976 1.00 33.50 637 ALA A CA 1
ATOM 4909 C C . ALA A 1 637 ? -11.536 -31.793 -23.830 1.00 33.50 637 ALA A C 1
ATOM 4911 O O . ALA A 1 637 ? -11.147 -32.831 -24.368 1.00 33.50 637 ALA A O 1
ATOM 4912 N N . PHE A 1 638 ? -10.823 -30.661 -23.901 1.00 31.77 638 PHE A N 1
ATOM 4913 C CA . PHE A 1 638 ? -9.572 -30.550 -24.664 1.00 31.77 638 PHE A CA 1
ATOM 4914 C C . PHE A 1 638 ? -8.412 -31.340 -24.030 1.00 31.77 638 PHE A C 1
ATOM 4916 O O . PHE A 1 638 ? -7.559 -31.871 -24.741 1.00 31.77 638 PHE A O 1
ATOM 4923 N N . ARG A 1 639 ? -8.416 -31.519 -22.699 1.00 34.53 639 ARG A N 1
ATOM 4924 C CA . ARG A 1 639 ? -7.415 -32.338 -21.987 1.00 34.53 639 ARG A CA 1
ATOM 4925 C C . ARG A 1 639 ? -7.598 -33.847 -22.174 1.00 34.53 639 ARG A C 1
ATOM 4927 O O . ARG A 1 639 ? -6.626 -34.583 -22.044 1.00 34.53 639 ARG A O 1
ATOM 4934 N N . PHE A 1 640 ? -8.795 -34.319 -22.529 1.00 32.38 640 PHE A N 1
ATOM 4935 C CA . PHE A 1 640 ? -9.042 -35.754 -22.727 1.00 32.38 640 PHE A CA 1
ATOM 4936 C C . PHE A 1 640 ? -8.711 -36.240 -24.150 1.00 32.38 640 PHE A C 1
ATOM 4938 O O . PHE A 1 640 ? -8.430 -37.419 -24.346 1.00 32.38 640 PHE A O 1
ATOM 4945 N N . VAL A 1 641 ? -8.698 -35.345 -25.147 1.00 36.28 641 VAL A N 1
ATOM 4946 C CA . VAL A 1 641 ? -8.443 -35.711 -26.555 1.00 36.28 641 VAL A CA 1
ATOM 4947 C C . VAL A 1 641 ? -6.946 -35.736 -26.898 1.00 36.28 641 VAL A C 1
ATOM 4949 O O . VAL A 1 641 ? -6.532 -36.531 -27.737 1.00 36.28 641 VAL A O 1
ATOM 4952 N N . ILE A 1 642 ? -6.107 -34.953 -26.212 1.00 36.94 642 ILE A N 1
ATOM 4953 C CA . ILE A 1 642 ? -4.652 -34.929 -26.471 1.00 36.94 642 ILE A CA 1
ATOM 4954 C C . ILE A 1 642 ? -3.912 -36.079 -25.757 1.00 36.94 642 ILE A C 1
ATOM 4956 O O . ILE A 1 642 ? -2.889 -36.542 -26.248 1.00 36.94 642 ILE A O 1
ATOM 4960 N N . GLY A 1 643 ? -4.471 -36.643 -24.679 1.00 35.91 643 GLY A N 1
ATOM 4961 C CA . GLY A 1 643 ? -3.910 -37.820 -23.994 1.00 35.91 643 GLY A CA 1
ATOM 4962 C C . GLY A 1 643 ? -4.116 -39.166 -24.708 1.00 35.91 643 GLY A C 1
ATOM 4963 O O . GLY A 1 643 ? -3.708 -40.198 -24.184 1.00 35.91 643 GLY A O 1
ATOM 4964 N N . LEU A 1 644 ? -4.765 -39.177 -25.878 1.00 38.09 644 LEU A N 1
ATOM 4965 C CA . LEU A 1 644 ? -5.023 -40.386 -26.673 1.00 38.09 644 LEU A CA 1
ATOM 4966 C C . LEU A 1 644 ? -4.335 -40.381 -28.050 1.00 38.09 644 LEU A C 1
ATOM 4968 O O . LEU A 1 644 ? -4.471 -41.359 -28.782 1.00 38.09 644 LEU A O 1
ATOM 4972 N N . PHE A 1 645 ? -3.576 -39.331 -28.393 1.00 36.50 645 PHE A N 1
ATOM 4973 C CA . PHE A 1 645 ? -2.836 -39.234 -29.662 1.00 36.50 645 PHE A CA 1
ATOM 4974 C C . PHE A 1 645 ? -1.461 -38.542 -29.558 1.00 36.50 645 PHE A C 1
ATOM 4976 O O . PHE A 1 645 ? -1.018 -37.911 -30.518 1.00 36.50 645 PHE A O 1
ATOM 4983 N N . LEU A 1 646 ? -0.755 -38.718 -28.437 1.00 37.56 646 LEU A N 1
ATOM 4984 C CA . LEU A 1 646 ? 0.703 -38.558 -28.357 1.00 37.56 646 LEU A CA 1
ATOM 4985 C C . LEU A 1 646 ? 1.331 -39.742 -27.623 1.00 37.56 646 LEU A C 1
ATOM 4987 O O . LEU A 1 646 ? 0.845 -40.060 -26.515 1.00 37.56 646 LEU A O 1
#

pLDDT: mean 72.29, std 25.5, range [26.25, 98.88]

Radius of gyration: 27.05 Å; chains: 1; bounding box: 89×86×74 Å

Organism: NCBI:txid2934178